Protein AF-A0A2H3BAT5-F1 (afdb_monomer)

Nearest PDB structures (foldseek):
  8u1a-assembly1_A  TM=2.782E-01  e=9.291E+00  synthetic construct

Structure (mmCIF, N/CA/C/O backbone):
data_AF-A0A2H3BAT5-F1
#
_entry.id   AF-A0A2H3BAT5-F1
#
loop_
_atom_site.group_PDB
_atom_site.id
_atom_site.type_symbol
_atom_site.label_atom_id
_atom_site.label_alt_id
_atom_site.label_comp_id
_atom_site.label_asym_id
_atom_site.label_entity_id
_atom_site.label_seq_id
_atom_site.pdbx_PDB_ins_code
_atom_site.Cartn_x
_atom_site.Cartn_y
_atom_site.Cartn_z
_atom_site.occupancy
_atom_site.B_iso_or_equiv
_atom_site.auth_seq_id
_atom_site.auth_comp_id
_atom_site.auth_asym_id
_atom_site.auth_atom_id
_atom_site.pdbx_PDB_model_num
ATOM 1 N N . MET A 1 1 ? -41.565 -9.330 36.501 1.00 36.34 1 MET A N 1
ATOM 2 C CA . MET A 1 1 ? -42.250 -9.224 35.194 1.00 36.34 1 MET A CA 1
ATOM 3 C C . MET A 1 1 ? -42.681 -7.779 35.022 1.00 36.34 1 MET A C 1
ATOM 5 O O . MET A 1 1 ? -43.287 -7.257 35.947 1.00 36.34 1 MET A O 1
ATOM 9 N N . ALA A 1 2 ? -42.319 -7.127 33.917 1.00 32.69 2 ALA A N 1
ATOM 10 C CA . ALA A 1 2 ? -42.710 -5.747 33.619 1.00 32.69 2 ALA A CA 1
ATOM 11 C C . ALA A 1 2 ? -43.341 -5.707 32.221 1.00 32.69 2 ALA A C 1
ATOM 13 O O . ALA A 1 2 ? -42.792 -6.279 31.282 1.00 32.69 2 ALA A O 1
ATOM 14 N N . GLU A 1 3 ? -44.513 -5.088 32.104 1.00 35.03 3 GLU A N 1
ATOM 15 C CA . GLU A 1 3 ? -45.332 -5.125 30.890 1.00 35.03 3 GLU A CA 1
ATOM 16 C C . GLU A 1 3 ? -44.832 -4.141 29.822 1.00 35.03 3 GLU A C 1
ATOM 18 O O . GLU A 1 3 ? -44.680 -2.942 30.070 1.00 35.03 3 GLU A O 1
ATOM 23 N N . LEU A 1 4 ? -44.644 -4.633 28.596 1.00 36.66 4 LEU A N 1
ATOM 24 C CA . LEU A 1 4 ? -44.371 -3.802 27.424 1.00 36.66 4 LEU A CA 1
ATOM 25 C C . LEU A 1 4 ? -45.660 -3.113 26.950 1.00 36.66 4 LEU A C 1
ATOM 27 O O . LEU A 1 4 ? -46.480 -3.711 26.256 1.00 36.66 4 LEU A O 1
ATOM 31 N N . ARG A 1 5 ? -45.828 -1.827 27.277 1.00 37.47 5 ARG A N 1
ATOM 32 C CA . ARG A 1 5 ? -46.907 -0.996 26.717 1.00 37.47 5 ARG A CA 1
ATOM 33 C C . ARG A 1 5 ? -46.584 -0.556 25.286 1.00 37.47 5 ARG A C 1
ATOM 35 O O . ARG A 1 5 ? -45.936 0.468 25.081 1.00 37.47 5 ARG A O 1
ATOM 42 N N . THR A 1 6 ? -47.110 -1.264 24.291 1.00 43.03 6 THR A N 1
ATOM 43 C CA . THR A 1 6 ? -47.186 -0.773 22.906 1.00 43.03 6 THR A CA 1
ATOM 44 C C . THR A 1 6 ? -48.480 0.019 22.695 1.00 43.03 6 THR A C 1
ATOM 46 O O . THR A 1 6 ? -49.584 -0.502 22.808 1.00 43.03 6 THR A O 1
ATOM 49 N N . SER A 1 7 ? -48.357 1.316 22.393 1.00 39.31 7 SER A N 1
ATOM 50 C CA . SER A 1 7 ? -49.493 2.216 22.135 1.00 39.31 7 SER A CA 1
ATOM 51 C C . SER A 1 7 ? -49.328 2.911 20.782 1.00 39.31 7 SER A C 1
ATOM 53 O O . SER A 1 7 ? -48.931 4.074 20.696 1.00 39.31 7 SER A O 1
ATOM 55 N N . SER A 1 8 ? -49.619 2.195 19.690 1.00 52.75 8 SER A N 1
ATOM 56 C CA . SER A 1 8 ? -49.802 2.846 18.390 1.00 52.75 8 SER A CA 1
ATOM 57 C C . SER A 1 8 ? -51.188 3.489 18.351 1.00 52.75 8 SER A C 1
ATOM 59 O O . SER A 1 8 ? -52.200 2.792 18.450 1.00 52.75 8 SER A O 1
ATOM 61 N N . ARG A 1 9 ? -51.261 4.815 18.201 1.00 57.06 9 ARG A N 1
ATOM 62 C CA . ARG A 1 9 ? -52.552 5.516 18.108 1.00 57.06 9 ARG A CA 1
ATOM 63 C C . ARG A 1 9 ? -53.292 5.100 16.822 1.00 57.06 9 ARG A C 1
ATOM 65 O O . ARG A 1 9 ? -52.666 5.104 15.760 1.00 57.06 9 ARG A O 1
ATOM 72 N N . PRO A 1 10 ? -54.601 4.784 16.879 1.00 65.69 10 PRO A N 1
ATOM 73 C CA . PRO A 1 10 ? -55.354 4.339 15.709 1.00 65.69 10 PRO A CA 1
ATOM 74 C C . PRO A 1 10 ? -55.409 5.433 14.638 1.00 65.69 10 PRO A C 1
ATOM 76 O O . PRO A 1 10 ? -55.578 6.621 14.932 1.00 65.69 10 PRO A O 1
ATOM 79 N N . ILE A 1 11 ? -55.264 5.036 13.373 1.00 72.94 11 ILE A N 1
ATOM 80 C CA . ILE A 1 11 ? -55.173 5.978 12.257 1.00 72.94 11 ILE A CA 1
ATOM 81 C C . ILE A 1 11 ? -56.575 6.457 11.868 1.00 72.94 11 ILE A C 1
ATOM 83 O O . ILE A 1 11 ? -57.430 5.666 11.497 1.00 72.94 11 ILE A O 1
ATOM 87 N N . GLN A 1 12 ? -56.800 7.771 11.907 1.00 79.31 12 GLN A N 1
ATOM 88 C CA . GLN A 1 12 ? -58.120 8.386 11.688 1.00 79.31 12 GLN A CA 1
ATOM 89 C C . GLN A 1 12 ? -58.252 9.127 10.339 1.00 79.31 12 GLN A C 1
ATOM 91 O O . GLN A 1 12 ? -59.208 9.874 10.135 1.00 79.31 12 GLN A O 1
ATOM 96 N N . SER A 1 13 ? -57.280 8.995 9.432 1.00 85.56 13 SER A N 1
ATOM 97 C CA . SER A 1 13 ? -57.240 9.669 8.124 1.00 85.56 13 SER A CA 1
ATOM 98 C C . SER A 1 13 ? -57.309 8.674 6.962 1.00 85.56 13 SER A C 1
ATOM 100 O O . SER A 1 13 ? -56.649 7.635 6.987 1.00 85.56 13 SER A O 1
ATOM 102 N N . CYS A 1 14 ? -58.088 9.014 5.927 1.00 86.62 14 CYS A N 1
ATOM 103 C CA . CYS A 1 14 ? -58.320 8.147 4.770 1.00 86.62 14 CYS A CA 1
ATOM 104 C C . CYS A 1 14 ? -57.028 7.854 3.989 1.00 86.62 14 CYS A C 1
ATOM 106 O O . CYS A 1 14 ? -56.098 8.668 3.971 1.00 86.62 14 CYS A O 1
ATOM 108 N N . PHE A 1 15 ? -56.985 6.710 3.298 1.00 84.12 15 PHE A N 1
ATOM 109 C CA . PHE A 1 15 ? -55.793 6.253 2.576 1.00 84.12 15 PHE A CA 1
ATOM 110 C C . PHE A 1 15 ? -55.232 7.308 1.607 1.00 84.12 15 PHE A C 1
ATOM 112 O O . PHE A 1 15 ? -54.036 7.592 1.651 1.00 84.12 15 PHE A O 1
ATOM 119 N N . GLN A 1 16 ? -56.086 7.945 0.799 1.00 84.12 16 GLN A N 1
ATOM 120 C CA . GLN A 1 16 ? -55.653 8.933 -0.197 1.00 84.12 16 GLN A CA 1
ATOM 121 C C . GLN A 1 16 ? -55.058 10.200 0.439 1.00 84.12 16 GLN A C 1
ATOM 123 O O . GLN A 1 16 ? -54.032 10.700 -0.024 1.00 84.12 16 GLN A O 1
ATOM 128 N N . CYS A 1 17 ? -55.629 10.690 1.547 1.00 87.62 17 CYS A N 1
ATOM 129 C CA . CYS A 1 17 ? -55.049 11.815 2.284 1.00 87.62 17 CYS A CA 1
ATOM 130 C C . CYS A 1 17 ? -53.706 11.452 2.934 1.00 87.62 17 CYS A C 1
ATOM 132 O O . CYS A 1 17 ? -52.796 12.278 2.919 1.00 87.62 17 CYS A O 1
ATOM 134 N N . ARG A 1 18 ? -53.544 10.221 3.451 1.00 86.50 18 ARG A N 1
ATOM 135 C CA . ARG A 1 18 ? -52.253 9.740 3.985 1.00 86.50 18 ARG A CA 1
ATOM 136 C C . ARG A 1 18 ? -51.196 9.621 2.891 1.00 86.50 18 ARG A C 1
ATOM 138 O O . ARG A 1 18 ? -50.105 10.152 3.062 1.00 86.50 18 ARG A O 1
ATOM 145 N N . LYS A 1 19 ? -51.537 8.992 1.758 1.00 80.81 19 LYS A N 1
ATOM 146 C CA . LYS A 1 19 ? -50.663 8.850 0.578 1.00 80.81 19 LYS A CA 1
ATOM 147 C C . LYS A 1 19 ? -50.143 10.209 0.095 1.00 80.81 19 LYS A C 1
ATOM 149 O O . LYS A 1 19 ? -48.992 10.315 -0.308 1.00 80.81 19 LYS A O 1
ATOM 154 N N . ARG A 1 20 ? -50.980 11.248 0.181 1.00 80.94 20 ARG A N 1
ATOM 155 C CA . ARG A 1 20 ? -50.658 12.632 -0.205 1.00 80.94 20 ARG A CA 1
ATOM 156 C C . ARG A 1 20 ? -50.124 13.512 0.935 1.00 80.94 20 ARG A C 1
ATOM 158 O O . ARG A 1 20 ? -49.853 14.679 0.693 1.00 80.94 20 ARG A O 1
ATOM 165 N N . LYS A 1 21 ? -49.993 12.989 2.162 1.00 86.38 21 LYS A N 1
ATOM 166 C CA . LYS A 1 21 ? -49.595 13.730 3.381 1.00 86.38 21 LYS A CA 1
ATOM 167 C C . LYS A 1 21 ? -50.423 15.010 3.656 1.00 86.38 21 LYS A C 1
ATOM 169 O O . LYS A 1 21 ? -49.909 15.970 4.219 1.00 86.38 21 LYS A O 1
ATOM 174 N N . ILE A 1 22 ? -51.717 15.019 3.309 1.00 84.31 22 ILE A N 1
ATOM 175 C CA . ILE A 1 22 ? -52.632 16.166 3.508 1.00 84.31 22 ILE A CA 1
ATOM 176 C C . ILE A 1 22 ? -53.661 15.932 4.629 1.00 84.31 22 ILE A C 1
ATOM 178 O O . ILE A 1 22 ? -54.026 14.798 4.951 1.00 84.31 22 ILE A O 1
ATOM 182 N N . LYS A 1 23 ? -54.180 17.021 5.214 1.00 84.00 23 LYS A N 1
ATOM 183 C CA . LYS A 1 23 ? -55.174 16.979 6.302 1.00 84.00 23 LYS A CA 1
ATOM 184 C C . LYS A 1 23 ? -56.515 16.412 5.808 1.00 84.00 23 LYS A C 1
ATOM 186 O O . LYS A 1 23 ? -57.172 16.992 4.952 1.00 84.00 23 LYS A O 1
ATOM 191 N N . CYS A 1 24 ? -56.942 15.283 6.373 1.00 88.75 24 CYS A N 1
ATOM 192 C CA . CYS A 1 24 ? -58.267 14.700 6.126 1.00 88.75 24 CYS A CA 1
ATOM 193 C C . CYS A 1 24 ? -59.318 15.351 7.042 1.00 88.75 24 CYS A C 1
ATOM 195 O O . CYS A 1 24 ? -59.094 15.410 8.252 1.00 88.75 24 CYS A O 1
ATOM 197 N N . ASN A 1 25 ? -60.473 15.765 6.504 1.00 88.44 25 ASN A N 1
ATOM 198 C CA . ASN A 1 25 ? -61.606 16.252 7.309 1.00 88.44 25 ASN A CA 1
ATOM 199 C C . ASN A 1 25 ? -62.468 15.123 7.913 1.00 88.44 25 ASN A C 1
ATOM 201 O O . ASN A 1 25 ? -63.344 15.406 8.718 1.00 88.44 25 ASN A O 1
ATOM 205 N N . ARG A 1 26 ? -62.192 13.855 7.568 1.00 84.56 26 ARG A N 1
ATOM 206 C CA . ARG A 1 26 ? -62.768 12.632 8.171 1.00 84.56 26 ARG A CA 1
ATOM 207 C C . ARG A 1 26 ? -64.285 12.437 8.019 1.00 84.56 26 ARG A C 1
ATOM 209 O O . ARG A 1 26 ? -64.812 11.485 8.582 1.00 84.56 26 ARG A O 1
ATOM 216 N N . ALA A 1 27 ? -64.957 13.274 7.233 1.00 83.62 27 ALA A N 1
ATOM 217 C CA . ALA A 1 27 ? -66.166 12.860 6.529 1.00 83.62 27 ALA A CA 1
ATOM 218 C C . ALA A 1 27 ? -65.783 11.845 5.436 1.00 83.62 27 ALA A C 1
ATOM 220 O O . ALA A 1 27 ? -64.648 11.879 4.952 1.00 83.62 27 ALA A O 1
ATOM 221 N N . TYR A 1 28 ? -66.705 10.967 5.041 1.00 81.94 28 TYR A N 1
ATOM 222 C CA . TYR A 1 28 ? -66.483 9.967 3.994 1.00 81.94 28 TYR A CA 1
ATOM 223 C C . TYR A 1 28 ? -67.645 9.997 2.987 1.00 81.94 28 TYR A C 1
ATOM 225 O O . TYR A 1 28 ? -68.777 9.745 3.393 1.00 81.94 28 TYR A O 1
ATOM 233 N N . PRO A 1 29 ? -67.399 10.307 1.698 1.00 88.25 29 PRO A N 1
ATOM 234 C CA . PRO A 1 29 ? -66.126 10.742 1.114 1.00 88.25 29 PRO A CA 1
ATOM 235 C C . PRO A 1 29 ? -65.581 12.050 1.713 1.00 88.25 29 PRO A C 1
ATOM 237 O O . PRO A 1 29 ? -66.329 12.974 2.028 1.00 88.25 29 PRO A O 1
ATOM 240 N N . CYS A 1 30 ? -64.259 12.150 1.863 1.00 91.62 30 CYS A N 1
ATOM 241 C CA . CYS A 1 30 ? -63.635 13.325 2.470 1.00 91.62 30 CYS A CA 1
ATOM 242 C C . CYS A 1 30 ? -63.529 14.481 1.463 1.00 91.62 30 CYS A C 1
ATOM 244 O O . CYS A 1 30 ? -63.298 14.262 0.270 1.00 91.62 30 CYS A O 1
ATOM 246 N N . ALA A 1 31 ? -63.663 15.725 1.932 1.00 88.81 31 ALA A N 1
ATOM 247 C CA . ALA A 1 31 ? -63.693 16.899 1.053 1.00 88.81 31 ALA A CA 1
ATOM 248 C C . ALA A 1 31 ? -62.434 17.025 0.161 1.00 88.81 31 ALA A C 1
ATOM 250 O O . ALA A 1 31 ? -62.593 17.276 -1.033 1.00 88.81 31 ALA A O 1
ATOM 251 N N . PRO A 1 32 ? -61.201 16.744 0.645 1.00 87.75 32 PRO A N 1
ATOM 252 C CA . PRO A 1 32 ? -60.013 16.695 -0.214 1.00 87.75 32 PRO A CA 1
ATOM 253 C C . PRO A 1 32 ? -60.032 15.633 -1.328 1.00 87.75 32 PRO A C 1
ATOM 255 O O . PRO A 1 32 ? -59.304 15.791 -2.305 1.00 87.75 32 PRO A O 1
ATOM 258 N N . CYS A 1 33 ? -60.813 14.553 -1.192 1.00 88.88 33 CYS A N 1
ATOM 259 C CA . CYS A 1 33 ? -61.001 13.557 -2.258 1.00 88.88 33 CYS A CA 1
ATOM 260 C C . CYS A 1 33 ? -62.133 13.963 -3.212 1.00 88.88 33 CYS A C 1
ATOM 262 O O . CYS A 1 33 ? -61.982 13.823 -4.422 1.00 88.88 33 CYS A O 1
ATOM 264 N N . MET A 1 34 ? -63.227 14.530 -2.688 1.00 87.75 34 MET A N 1
ATOM 265 C CA . MET A 1 34 ? -64.331 15.068 -3.498 1.00 87.75 34 MET A CA 1
ATOM 266 C C . MET A 1 34 ? -63.867 16.198 -4.424 1.00 87.75 34 MET A C 1
ATOM 268 O O . MET A 1 34 ? -64.109 16.137 -5.625 1.00 87.75 34 MET A O 1
ATOM 272 N N . LEU A 1 35 ? -63.109 17.169 -3.898 1.00 85.94 35 LEU A N 1
ATOM 273 C CA . LEU A 1 35 ? -62.539 18.292 -4.664 1.00 85.94 35 LEU A CA 1
ATOM 274 C C . LEU A 1 35 ? -61.560 17.864 -5.772 1.00 85.94 35 LEU A C 1
ATOM 276 O O . LEU A 1 35 ? -61.184 18.684 -6.602 1.00 85.94 35 LEU A O 1
ATOM 280 N N . ARG A 1 36 ? -61.123 16.600 -5.777 1.00 82.06 36 ARG A N 1
ATOM 281 C CA . ARG A 1 36 ? -60.215 16.026 -6.782 1.00 82.06 36 ARG A CA 1
ATOM 282 C C . ARG A 1 36 ? -60.912 15.037 -7.725 1.00 82.06 36 ARG A C 1
ATOM 284 O O . ARG A 1 36 ? -60.231 14.367 -8.488 1.00 82.06 36 ARG A O 1
ATOM 291 N N . GLY A 1 37 ? -62.242 14.914 -7.660 1.00 82.94 37 GLY A N 1
ATOM 292 C CA . GLY A 1 37 ? -63.012 13.957 -8.469 1.00 82.94 37 GLY A CA 1
ATOM 293 C C . GLY A 1 37 ? -62.873 12.491 -8.031 1.00 82.94 37 GLY A C 1
ATOM 294 O O . GLY A 1 37 ? -63.387 11.594 -8.688 1.00 82.94 37 GLY A O 1
ATOM 295 N N . GLU A 1 38 ? -62.214 12.222 -6.902 1.00 83.31 38 GLU A N 1
ATOM 296 C CA . GLU A 1 38 ? -61.851 10.875 -6.434 1.00 83.31 38 GLU A CA 1
ATOM 297 C C . GLU A 1 38 ? -62.721 10.401 -5.256 1.00 83.31 38 GLU A C 1
ATOM 299 O O . GLU A 1 38 ? -62.319 9.533 -4.477 1.00 83.31 38 GLU A O 1
ATOM 304 N N . GLY A 1 39 ? -63.925 10.964 -5.097 1.00 82.19 39 GLY A N 1
ATOM 305 C CA . GLY A 1 39 ? -64.839 10.645 -3.993 1.00 82.19 39 GLY A CA 1
ATOM 306 C C . GLY A 1 39 ? -65.075 9.140 -3.808 1.00 82.19 39 GLY A C 1
ATOM 307 O O . GLY A 1 39 ? -64.979 8.637 -2.691 1.00 82.19 39 GLY A O 1
ATOM 308 N N . GLY A 1 40 ? -65.260 8.401 -4.909 1.00 77.88 40 GLY A N 1
ATOM 309 C CA . GLY A 1 40 ? -65.455 6.943 -4.898 1.00 77.88 40 GLY A CA 1
ATOM 310 C C . GLY A 1 40 ? -64.248 6.118 -4.421 1.00 77.88 40 GLY A C 1
ATOM 311 O O . GLY A 1 40 ? -64.406 4.950 -4.076 1.00 77.88 40 GLY A O 1
ATOM 312 N N . GLN A 1 41 ? -63.048 6.706 -4.347 1.00 79.50 41 GLN A N 1
ATOM 313 C CA . GLN A 1 41 ? -61.855 6.057 -3.781 1.00 79.50 41 GLN A CA 1
ATOM 314 C C . GLN A 1 41 ? -61.656 6.372 -2.286 1.00 79.50 41 GLN A C 1
ATOM 316 O O . GLN A 1 41 ? -60.699 5.899 -1.666 1.00 79.50 41 GLN A O 1
ATOM 321 N N . CYS A 1 42 ? -62.536 7.178 -1.686 1.00 86.00 42 CYS A N 1
ATOM 322 C CA . CYS A 1 42 ? -62.428 7.624 -0.303 1.00 86.00 42 CYS A CA 1
ATOM 323 C C . CYS A 1 42 ? -63.266 6.749 0.641 1.00 86.00 42 CYS A C 1
ATOM 325 O O . CYS A 1 42 ? -64.407 7.076 0.963 1.00 86.00 42 CYS A O 1
ATOM 327 N N . LYS A 1 43 ? -62.690 5.633 1.097 1.00 83.56 43 LYS A N 1
ATOM 328 C CA . LYS A 1 43 ? -63.336 4.714 2.049 1.00 83.56 43 LYS A CA 1
ATOM 329 C C . LYS A 1 43 ? -63.110 5.129 3.505 1.00 83.56 43 LYS A C 1
ATOM 331 O O . LYS A 1 43 ? -62.045 5.663 3.835 1.00 83.56 43 LYS A O 1
ATOM 336 N N . GLU A 1 44 ? -64.099 4.852 4.356 1.00 81.50 44 GLU A N 1
ATOM 337 C CA . GLU A 1 44 ? -63.980 4.995 5.809 1.00 81.50 44 GLU A CA 1
ATOM 338 C C . GLU A 1 44 ? -62.877 4.085 6.364 1.00 81.50 44 GLU A C 1
ATOM 340 O O . GLU A 1 44 ? -62.632 2.990 5.857 1.00 81.50 44 GLU A O 1
ATOM 345 N N . VAL A 1 45 ? -62.164 4.574 7.380 1.00 77.81 45 VAL A N 1
ATOM 346 C CA . VAL A 1 45 ? -61.123 3.806 8.066 1.00 77.81 45 VAL A CA 1
ATOM 347 C C . VAL A 1 45 ? -61.750 3.117 9.266 1.00 77.81 45 VAL A C 1
ATOM 349 O O . VAL A 1 45 ? -62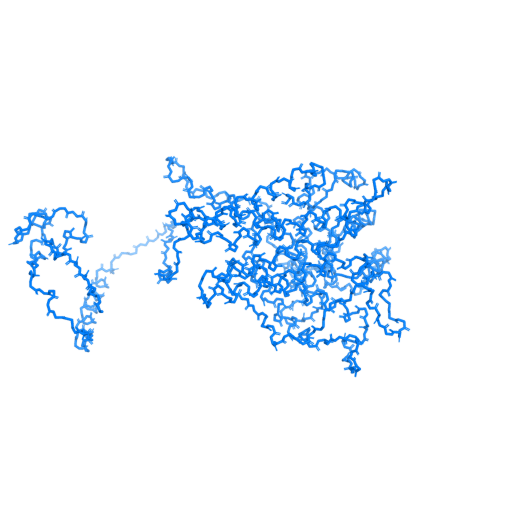.177 3.794 10.203 1.00 77.81 45 VAL A O 1
ATOM 352 N N . ASP A 1 46 ? -61.769 1.785 9.236 1.00 65.25 46 ASP A N 1
ATOM 353 C CA . ASP A 1 46 ? -62.235 0.973 10.356 1.00 65.25 46 ASP A CA 1
ATOM 354 C C . ASP A 1 46 ? -61.408 1.284 11.613 1.00 65.25 46 ASP A C 1
ATOM 356 O O . ASP A 1 46 ? -60.178 1.166 11.637 1.00 65.25 46 ASP A O 1
ATOM 360 N N . ARG A 1 47 ? -62.104 1.729 12.661 1.00 58.66 47 ARG A N 1
ATOM 361 C CA . ARG A 1 47 ? -61.504 2.162 13.926 1.00 58.66 47 ARG A CA 1
ATOM 362 C C . ARG A 1 47 ? -61.142 0.987 14.838 1.00 58.66 47 ARG A C 1
ATOM 364 O O . ARG A 1 47 ? -60.370 1.193 15.772 1.00 58.66 47 ARG A O 1
ATOM 371 N N . ASN A 1 48 ? -61.653 -0.215 14.558 1.00 51.53 48 ASN A N 1
ATOM 372 C CA . ASN A 1 48 ? -61.524 -1.398 15.413 1.00 51.53 48 ASN A CA 1
ATOM 373 C C . ASN A 1 48 ? -60.471 -2.408 14.914 1.00 51.53 48 ASN A C 1
ATOM 375 O O . ASN A 1 48 ? -60.112 -3.331 15.644 1.00 51.53 48 ASN A O 1
ATOM 379 N N . ALA A 1 49 ? -59.909 -2.215 13.716 1.00 53.22 49 ALA A N 1
ATOM 380 C CA . ALA A 1 49 ? -59.009 -3.166 13.047 1.00 53.22 49 ALA A CA 1
ATOM 381 C C . ALA A 1 49 ? -57.633 -3.414 13.723 1.00 53.22 49 ALA A C 1
ATOM 383 O O . ALA A 1 49 ? -56.807 -4.147 13.187 1.00 53.22 49 ALA A O 1
ATOM 384 N N . VAL A 1 50 ? -57.357 -2.831 14.896 1.00 49.19 50 VAL A N 1
ATOM 385 C CA . VAL A 1 50 ? -56.081 -3.003 15.632 1.00 49.19 50 VAL A CA 1
ATOM 386 C C . VAL A 1 50 ? -56.071 -4.281 16.501 1.00 49.19 50 VAL A C 1
ATOM 388 O O . VAL A 1 50 ? -55.037 -4.653 17.045 1.00 49.19 50 VAL A O 1
ATOM 391 N N . ALA A 1 51 ? -57.198 -4.995 16.617 1.00 44.12 51 ALA A N 1
ATOM 392 C CA . ALA A 1 51 ? -57.385 -6.099 17.569 1.00 44.12 51 ALA A CA 1
ATOM 393 C C . ALA A 1 51 ? -57.188 -7.530 17.008 1.00 44.12 51 ALA A C 1
ATOM 395 O O . ALA A 1 51 ? -57.631 -8.495 17.630 1.00 44.12 51 ALA A O 1
ATOM 396 N N . SER A 1 52 ? -56.548 -7.724 15.848 1.00 38.94 52 SER A N 1
ATOM 397 C CA . SER A 1 52 ? -56.231 -9.078 15.348 1.00 38.94 52 SER A CA 1
ATOM 398 C C . SER A 1 52 ? -54.898 -9.156 14.615 1.00 38.94 52 SER A C 1
ATOM 400 O O . SER A 1 52 ? -54.806 -8.980 13.404 1.00 38.94 52 SER A O 1
ATOM 402 N N . GLY A 1 53 ? -53.853 -9.495 15.370 1.00 45.66 53 GLY A N 1
ATOM 403 C CA . GLY A 1 53 ? -52.586 -9.950 14.811 1.00 45.66 53 GLY A CA 1
ATOM 404 C C . GLY A 1 53 ? -52.665 -11.419 14.397 1.00 45.66 53 GLY A C 1
ATOM 405 O O . GLY A 1 53 ? -52.444 -12.298 15.227 1.00 45.66 53 GLY A O 1
ATOM 406 N N . LYS A 1 54 ? -52.928 -11.684 13.114 1.00 36.28 54 LYS A N 1
ATOM 407 C CA . LYS A 1 54 ? -52.520 -12.922 12.431 1.00 36.28 54 LYS A CA 1
ATOM 408 C C . LYS A 1 54 ? -52.016 -12.599 11.028 1.00 36.28 54 LYS A C 1
ATOM 410 O O . LYS A 1 54 ? -52.508 -11.690 10.367 1.00 36.28 54 LYS A O 1
ATOM 415 N N . THR A 1 55 ? -51.004 -13.345 10.608 1.00 43.78 55 THR A N 1
ATOM 416 C CA . THR A 1 55 ? -50.333 -13.248 9.310 1.00 43.78 55 THR A CA 1
ATOM 417 C C . THR A 1 55 ? -51.307 -13.475 8.155 1.00 43.78 55 THR A C 1
ATOM 419 O O . THR A 1 55 ? -51.808 -14.586 7.987 1.00 43.78 55 THR A O 1
ATOM 422 N N . ALA A 1 56 ? -51.527 -12.452 7.330 1.00 39.44 56 ALA A N 1
ATOM 423 C CA . ALA A 1 56 ? -52.150 -12.620 6.023 1.00 39.44 56 ALA A CA 1
ATOM 424 C C . ALA A 1 56 ? -51.072 -13.054 5.019 1.00 39.44 56 ALA A C 1
ATOM 426 O O . ALA A 1 56 ? -50.294 -12.228 4.544 1.00 39.44 56 ALA A O 1
ATOM 427 N N . ALA A 1 57 ? -51.004 -14.353 4.728 1.00 41.09 57 ALA A N 1
ATOM 428 C CA . ALA A 1 57 ? -50.375 -14.810 3.495 1.00 41.09 57 ALA A CA 1
ATOM 429 C C . ALA A 1 57 ? -51.274 -14.373 2.325 1.00 41.09 57 ALA A C 1
ATOM 431 O O . ALA A 1 57 ? -52.481 -14.616 2.380 1.00 41.09 57 ALA A O 1
ATOM 432 N N . GLU A 1 58 ? -50.713 -13.709 1.308 1.00 46.00 58 GLU A N 1
ATOM 433 C CA . GLU A 1 58 ? -51.457 -13.387 0.080 1.00 46.00 58 GLU A CA 1
ATOM 434 C C . GLU A 1 58 ? -51.976 -14.692 -0.542 1.00 46.00 58 GLU A C 1
ATOM 436 O O . GLU A 1 58 ? -51.224 -15.663 -0.678 1.00 46.00 58 GLU A O 1
ATOM 441 N N . THR A 1 59 ? -53.264 -14.742 -0.891 1.00 65.31 59 THR A N 1
ATOM 442 C CA . THR A 1 59 ? -53.832 -15.939 -1.519 1.00 65.31 59 THR A CA 1
ATOM 443 C C . THR A 1 59 ? -53.502 -15.960 -3.009 1.00 65.31 59 THR A C 1
ATOM 445 O O . THR A 1 59 ? -53.312 -14.917 -3.635 1.00 65.31 59 THR A O 1
ATOM 448 N N . LEU A 1 60 ? -53.425 -17.155 -3.603 1.00 47.19 60 LEU A N 1
ATOM 449 C CA . LEU A 1 60 ? -53.097 -17.298 -5.026 1.00 47.19 60 LEU A CA 1
ATOM 450 C C . LEU A 1 60 ? -54.108 -16.558 -5.927 1.00 47.19 60 LEU A C 1
ATOM 452 O O . LEU A 1 60 ? -53.710 -15.970 -6.932 1.00 47.19 60 LEU A O 1
ATOM 456 N N . ASP A 1 61 ? -55.379 -16.503 -5.521 1.00 53.25 61 ASP A N 1
ATOM 457 C CA . ASP A 1 61 ? -56.435 -15.768 -6.225 1.00 53.25 61 ASP A CA 1
ATOM 458 C C . ASP A 1 61 ? -56.212 -14.244 -6.219 1.00 53.25 61 ASP A C 1
ATOM 460 O O . ASP A 1 61 ? -56.482 -13.587 -7.227 1.00 53.25 61 ASP A O 1
ATOM 464 N N . ASP A 1 62 ? -55.643 -13.666 -5.151 1.00 60.59 62 ASP A N 1
ATOM 465 C CA . ASP A 1 62 ? -55.281 -12.237 -5.115 1.00 60.59 62 ASP A CA 1
ATOM 466 C C . ASP A 1 62 ? -54.173 -11.907 -6.132 1.00 60.59 62 ASP A C 1
ATOM 468 O O . ASP A 1 62 ? -54.170 -10.838 -6.756 1.00 60.59 62 ASP A O 1
ATOM 472 N N . VAL A 1 63 ? -53.227 -12.833 -6.326 1.00 59.81 63 VAL A N 1
ATOM 473 C CA . VAL A 1 63 ? -52.130 -12.693 -7.297 1.00 59.81 63 VAL A CA 1
ATOM 474 C C . VAL A 1 63 ? -52.652 -12.843 -8.729 1.00 59.81 63 VAL A C 1
ATOM 476 O O . VAL A 1 63 ? -52.334 -12.015 -9.588 1.00 59.81 63 VAL A O 1
ATOM 479 N N . LEU A 1 64 ? -53.507 -13.839 -8.981 1.00 55.25 64 LEU A N 1
ATOM 480 C CA . LEU A 1 64 ? -54.141 -14.064 -10.286 1.00 55.25 64 LEU A CA 1
ATOM 481 C C . LEU A 1 64 ? -55.071 -12.902 -10.680 1.00 55.25 64 LEU A C 1
ATOM 483 O O . LEU A 1 64 ? -55.017 -12.425 -11.816 1.00 55.25 64 LEU A O 1
ATOM 487 N N . GLY A 1 65 ? -55.849 -12.365 -9.734 1.00 64.88 65 GLY A N 1
ATOM 488 C CA . GLY A 1 65 ? -56.688 -11.184 -9.958 1.00 64.88 65 GLY A CA 1
ATOM 489 C C . GLY A 1 65 ? -55.881 -9.936 -10.336 1.00 64.88 65 GLY A C 1
ATOM 490 O O . GLY A 1 65 ? -56.292 -9.162 -11.204 1.00 64.88 65 GLY A O 1
ATOM 491 N N . ARG A 1 66 ? -54.692 -9.749 -9.746 1.00 64.75 66 ARG A N 1
ATOM 492 C CA . ARG A 1 66 ? -53.780 -8.642 -10.093 1.00 64.75 66 ARG A CA 1
ATOM 493 C C . ARG A 1 66 ? -53.128 -8.820 -11.468 1.00 64.75 66 ARG A C 1
ATOM 495 O O . ARG A 1 66 ? -52.953 -7.819 -12.165 1.00 64.75 66 ARG A O 1
ATOM 502 N N . LEU A 1 67 ? -52.816 -10.053 -11.875 1.00 61.97 67 LEU A N 1
ATOM 503 C CA . LEU A 1 67 ? -52.307 -10.364 -13.217 1.00 61.97 67 LEU A CA 1
ATOM 504 C C . LEU A 1 67 ? -53.331 -10.027 -14.309 1.00 61.97 67 LEU A C 1
ATOM 506 O O . LEU A 1 67 ? -53.005 -9.269 -15.221 1.00 61.97 67 LEU A O 1
ATOM 510 N N . ALA A 1 68 ? -54.586 -10.462 -14.162 1.00 62.44 68 ALA A N 1
ATOM 511 C CA . ALA A 1 68 ? -55.645 -10.172 -15.136 1.00 62.44 68 ALA A CA 1
ATOM 512 C C . ALA A 1 68 ? -55.881 -8.656 -15.340 1.00 62.44 68 ALA A C 1
ATOM 514 O O . ALA A 1 68 ? -56.092 -8.185 -16.461 1.00 62.44 68 ALA A O 1
ATOM 515 N N . ILE A 1 69 ? -55.797 -7.862 -14.264 1.00 66.12 69 ILE A N 1
ATOM 516 C CA . ILE A 1 69 ? -55.917 -6.394 -14.330 1.00 66.12 69 ILE A CA 1
ATOM 517 C C . ILE A 1 69 ? -54.704 -5.765 -15.039 1.00 66.12 69 ILE A C 1
ATOM 519 O O . ILE A 1 69 ? -54.866 -4.813 -15.812 1.00 66.12 69 ILE A O 1
ATOM 523 N N . LEU A 1 70 ? -53.494 -6.285 -14.809 1.00 57.59 70 LEU A N 1
ATOM 524 C CA . LEU A 1 70 ? -52.278 -5.828 -15.490 1.00 57.59 70 LEU A CA 1
ATOM 525 C C . LEU A 1 70 ? -52.324 -6.128 -16.992 1.00 57.59 70 LEU A C 1
ATOM 527 O O . LEU A 1 70 ? -52.087 -5.220 -17.788 1.00 57.59 70 LEU A O 1
ATOM 531 N N . GLU A 1 71 ? -52.713 -7.338 -17.391 1.00 73.06 71 GLU A N 1
ATOM 532 C CA . GLU A 1 71 ? -52.862 -7.729 -18.800 1.00 73.06 71 GLU A CA 1
ATOM 533 C C . GLU A 1 71 ? -53.894 -6.855 -19.529 1.00 73.06 71 GLU A C 1
ATOM 535 O O . GLU A 1 71 ? -53.615 -6.321 -20.606 1.00 73.06 71 GLU A O 1
ATOM 540 N N . GLN A 1 72 ? -55.053 -6.602 -18.906 1.00 62.22 72 GLN A N 1
ATOM 541 C CA . GLN A 1 72 ? -56.074 -5.716 -19.474 1.00 62.22 72 GLN A CA 1
ATOM 542 C C . GLN A 1 72 ? -55.591 -4.256 -19.591 1.00 62.22 72 GLN A C 1
ATOM 544 O O . GLN A 1 72 ? -56.003 -3.533 -20.503 1.00 62.22 72 GLN A O 1
ATOM 549 N N . THR A 1 73 ? -54.709 -3.811 -18.691 1.00 67.50 73 THR A N 1
ATOM 550 C CA . THR A 1 73 ? -54.126 -2.460 -18.723 1.00 67.50 73 THR A CA 1
ATOM 551 C C . THR A 1 73 ? -53.056 -2.339 -19.811 1.00 67.50 73 THR A C 1
ATOM 553 O O . THR A 1 73 ? -53.068 -1.372 -20.572 1.00 67.50 73 THR A O 1
ATOM 556 N N . VAL A 1 74 ? -52.179 -3.339 -19.951 1.00 70.00 74 VAL A N 1
ATOM 557 C CA . VAL A 1 74 ? -51.165 -3.399 -21.019 1.00 70.00 74 VAL A CA 1
ATOM 558 C C . VAL A 1 74 ? -51.830 -3.472 -22.395 1.00 70.00 74 VAL A C 1
ATOM 560 O O . VAL A 1 74 ? -51.449 -2.719 -23.288 1.00 70.00 74 VAL A O 1
ATOM 563 N N . SER A 1 75 ? -52.882 -4.281 -22.556 1.00 65.25 75 SER A N 1
ATOM 564 C CA . SER A 1 75 ? -53.643 -4.374 -23.811 1.00 65.25 75 SER A CA 1
ATOM 565 C C . SER A 1 75 ? -54.204 -3.011 -24.259 1.00 65.25 75 SER A C 1
ATOM 567 O O . SER A 1 75 ? -54.016 -2.616 -25.410 1.00 65.25 75 SER A O 1
ATOM 569 N N . LYS A 1 76 ? -54.791 -2.234 -23.332 1.00 63.22 76 LYS A N 1
ATOM 570 C CA . LYS A 1 76 ? -55.305 -0.874 -23.601 1.00 63.22 76 LYS A CA 1
ATOM 571 C C . LYS A 1 76 ? -54.211 0.145 -23.935 1.00 63.22 76 LYS A C 1
ATOM 573 O O . LYS A 1 76 ? -54.449 1.067 -24.716 1.00 63.22 76 LYS A O 1
ATOM 578 N N . LEU A 1 77 ? -53.020 0.004 -23.352 1.00 58.22 77 LEU A N 1
ATOM 579 C CA . LEU A 1 77 ? -51.876 0.870 -23.658 1.00 58.22 77 LEU A CA 1
ATOM 580 C C . LEU A 1 77 ? -51.291 0.557 -25.043 1.00 58.22 77 LEU A C 1
ATOM 582 O O . LEU A 1 77 ? -50.997 1.480 -25.799 1.00 58.22 77 LEU A O 1
ATOM 586 N N . VAL A 1 78 ? -51.211 -0.724 -25.420 1.00 61.75 78 VAL A N 1
ATOM 587 C CA . VAL A 1 78 ? -50.755 -1.158 -26.753 1.00 61.75 78 VAL A CA 1
ATOM 588 C C . VAL A 1 78 ? -51.737 -0.728 -27.850 1.00 61.75 78 VAL A C 1
ATOM 590 O O . VAL A 1 78 ? -51.303 -0.223 -28.885 1.00 61.75 78 VAL A O 1
ATOM 593 N N . SER A 1 79 ? -53.053 -0.834 -27.626 1.00 45.31 79 SER A N 1
ATOM 594 C CA . SER A 1 79 ? -54.057 -0.379 -28.605 1.00 45.31 79 SER A CA 1
ATOM 595 C C . SER A 1 79 ? -54.091 1.142 -28.797 1.00 45.31 79 SER A C 1
ATOM 597 O O . SER A 1 79 ? -54.544 1.613 -29.835 1.00 45.31 79 SER A O 1
ATOM 599 N N . SER A 1 80 ? -53.619 1.913 -27.812 1.00 47.75 80 SER A N 1
ATOM 600 C CA . SER A 1 80 ? -53.600 3.384 -27.859 1.00 47.75 80 SER A CA 1
ATOM 601 C C . SER A 1 80 ? -52.323 3.963 -28.487 1.00 47.75 80 SER A C 1
ATOM 603 O O . SER A 1 80 ? -52.258 5.164 -28.729 1.00 47.75 80 SER A O 1
ATOM 605 N N . GLY A 1 81 ? -51.299 3.137 -28.733 1.00 39.28 81 GLY A N 1
ATOM 606 C CA . GLY A 1 81 ? -49.950 3.591 -29.099 1.00 39.28 81 GLY A CA 1
ATOM 607 C C . GLY A 1 81 ? -49.575 3.511 -30.582 1.00 39.28 81 GLY A C 1
ATOM 608 O O . GLY A 1 81 ? -48.405 3.706 -30.895 1.00 39.28 81 GLY A O 1
ATOM 609 N N . ASN A 1 82 ? -50.503 3.180 -31.491 1.00 38.47 82 ASN A N 1
ATOM 610 C CA . ASN A 1 82 ? -50.147 2.737 -32.850 1.00 38.47 82 ASN A CA 1
ATOM 611 C C . ASN A 1 82 ? -50.764 3.572 -33.997 1.00 38.47 82 ASN A C 1
ATOM 613 O O . ASN A 1 82 ? -51.313 3.024 -34.953 1.00 38.47 82 ASN A O 1
ATOM 617 N N . GLN A 1 83 ? -50.648 4.904 -33.922 1.00 31.03 83 GLN A N 1
ATOM 618 C CA . GLN A 1 83 ? -50.829 5.814 -35.066 1.00 31.03 83 GLN A CA 1
ATOM 619 C C . GLN A 1 83 ? -49.747 6.913 -35.067 1.00 31.03 83 GLN A C 1
ATOM 621 O O . GLN A 1 83 ? -49.691 7.716 -34.142 1.00 31.03 83 GLN A O 1
ATOM 626 N N . GLY A 1 84 ? -48.925 6.972 -36.127 1.00 31.09 84 GLY A N 1
ATOM 627 C CA . GLY A 1 84 ? -48.021 8.101 -36.427 1.00 31.09 84 GLY A CA 1
ATOM 628 C C . GLY A 1 84 ? -46.513 7.868 -36.206 1.00 31.09 84 GLY A C 1
ATOM 629 O O . GLY A 1 84 ? -46.007 8.011 -35.100 1.00 31.09 84 GLY A O 1
ATOM 630 N N . LYS A 1 85 ? -45.776 7.602 -37.296 1.00 29.23 85 LYS A N 1
ATOM 631 C CA . LYS A 1 85 ? -44.323 7.885 -37.434 1.00 29.23 85 LYS A CA 1
ATOM 632 C C . LYS A 1 85 ? -44.179 9.345 -37.949 1.00 29.23 85 LYS A C 1
ATOM 634 O O . LYS A 1 85 ? -45.148 9.848 -38.504 1.00 29.23 85 LYS A O 1
ATOM 639 N N . GLU A 1 86 ? -43.075 10.098 -37.836 1.00 25.91 86 GLU A N 1
ATOM 640 C CA . GLU A 1 86 ? -41.652 9.753 -38.026 1.00 25.91 86 GLU A CA 1
ATOM 641 C C . GLU A 1 86 ? -40.694 10.906 -37.559 1.00 25.91 86 GLU A C 1
ATOM 643 O O . GLU A 1 86 ? -41.124 12.054 -37.516 1.00 25.91 86 GLU A O 1
ATOM 648 N N . LYS A 1 87 ? -39.393 10.598 -37.344 1.00 25.89 87 LYS A N 1
ATOM 649 C CA . LYS A 1 87 ? -38.167 11.470 -37.308 1.00 25.89 87 LYS A CA 1
ATOM 650 C C . LYS A 1 87 ? -37.774 12.352 -36.080 1.00 25.89 87 LYS A C 1
ATOM 652 O O . LYS A 1 87 ? -38.350 13.398 -35.830 1.00 25.89 87 LYS A O 1
ATOM 657 N N . GLU A 1 88 ? -36.665 11.921 -35.440 1.00 24.95 88 GLU A N 1
ATOM 658 C CA . GLU A 1 88 ? -35.516 12.640 -34.797 1.00 24.95 88 GLU A CA 1
ATOM 659 C C . GLU A 1 88 ? -35.726 13.976 -34.026 1.00 24.95 88 GLU A C 1
ATOM 661 O O . GLU A 1 88 ? -36.151 14.967 -34.602 1.00 24.95 88 GLU A O 1
ATOM 666 N N . LYS A 1 89 ? -35.314 14.151 -32.752 1.00 22.25 89 LYS A N 1
ATOM 667 C CA . LYS A 1 89 ? -33.970 13.928 -32.152 1.00 22.25 89 LYS A CA 1
ATOM 668 C C . LYS A 1 89 ? -33.995 13.781 -30.608 1.00 22.25 89 LYS A C 1
ATOM 670 O O . LYS A 1 89 ? -34.823 14.391 -29.946 1.00 22.25 89 LYS A O 1
ATOM 675 N N . VAL A 1 90 ? -33.013 13.026 -30.082 1.00 24.56 90 VAL A N 1
ATOM 676 C CA . VAL A 1 90 ? -32.163 13.264 -28.873 1.00 24.56 90 VAL A CA 1
ATOM 677 C C . VAL A 1 90 ? -32.617 14.423 -27.954 1.00 24.56 90 VAL A C 1
ATOM 679 O O . VAL A 1 90 ? -32.691 15.551 -28.422 1.00 24.56 90 VAL A O 1
ATOM 682 N N . LYS A 1 91 ? -32.871 14.290 -26.644 1.00 24.20 91 LYS A N 1
ATOM 683 C CA . LYS A 1 91 ? -32.292 13.469 -25.545 1.00 24.20 91 LYS A CA 1
ATOM 684 C C . LYS A 1 91 ? -33.438 13.130 -24.534 1.00 24.20 91 LYS A C 1
ATOM 686 O O . LYS A 1 91 ? -34.552 13.590 -24.748 1.00 24.20 91 LYS A O 1
ATOM 691 N N . ASP A 1 92 ? -33.330 12.375 -23.434 1.00 24.78 92 ASP A N 1
ATOM 692 C CA . ASP A 1 92 ? -32.239 11.634 -22.771 1.00 24.78 92 ASP A CA 1
ATOM 693 C C . ASP A 1 92 ? -32.806 10.444 -21.935 1.00 24.78 92 ASP A C 1
ATOM 695 O O . ASP A 1 92 ? -33.949 10.028 -22.140 1.00 24.78 92 ASP A O 1
ATOM 699 N N . LYS A 1 93 ? -32.044 9.912 -20.965 1.00 28.41 93 LYS A N 1
ATOM 700 C CA . LYS A 1 93 ? -32.481 8.986 -19.900 1.00 28.41 93 LYS A CA 1
ATOM 701 C C . LYS A 1 93 ? -31.883 9.373 -18.547 1.00 28.41 93 LYS A C 1
ATOM 703 O O . LYS A 1 93 ? -30.742 9.793 -18.516 1.00 28.41 93 LYS A O 1
ATOM 708 N N . GLU A 1 94 ? -32.602 9.078 -17.462 1.00 28.67 94 GLU A N 1
ATOM 709 C CA . GLU A 1 94 ? -32.140 8.509 -16.174 1.00 28.67 94 GLU A CA 1
ATOM 710 C C . GLU A 1 94 ? -33.371 8.409 -15.232 1.00 28.67 94 GLU A C 1
ATOM 712 O O . GLU A 1 94 ? -34.376 9.068 -15.467 1.00 28.67 94 GLU A O 1
ATOM 717 N N . LYS A 1 95 ? -33.446 7.578 -14.186 1.00 27.22 95 LYS A N 1
ATOM 718 C CA . LYS A 1 95 ? -32.542 6.540 -13.670 1.00 27.22 95 LYS A CA 1
ATOM 719 C C . LYS A 1 95 ? -33.426 5.435 -13.080 1.00 27.22 95 LYS A C 1
ATOM 721 O O . LYS A 1 95 ? -34.200 5.680 -12.160 1.00 27.22 95 LYS A O 1
ATOM 726 N N . GLY A 1 96 ? -33.321 4.216 -13.596 1.00 29.94 96 GLY A N 1
ATOM 727 C CA . GLY A 1 96 ? -33.979 3.053 -13.007 1.00 29.94 96 GLY A CA 1
ATOM 728 C C . GLY A 1 96 ? -32.944 2.030 -12.577 1.00 29.94 96 GLY A C 1
ATOM 729 O O . GLY A 1 96 ? -32.519 1.244 -13.419 1.00 29.94 96 GLY A O 1
ATOM 730 N N . ARG A 1 97 ? -32.567 1.998 -11.288 1.00 25.94 97 ARG A N 1
ATOM 731 C CA . ARG A 1 97 ? -32.056 0.761 -10.672 1.00 25.94 97 ARG A CA 1
ATOM 732 C C . ARG A 1 97 ? -32.060 0.738 -9.138 1.00 25.94 97 ARG A C 1
ATOM 734 O O . ARG A 1 97 ? -31.496 1.597 -8.480 1.00 25.94 97 ARG A O 1
ATOM 741 N N . SER A 1 98 ? -32.622 -0.366 -8.647 1.00 28.16 98 SER A N 1
ATOM 742 C CA . SER A 1 98 ? -32.359 -1.050 -7.375 1.00 28.16 98 SER A CA 1
ATOM 743 C C . SER A 1 98 ? -32.617 -0.317 -6.053 1.00 28.16 98 SER A C 1
ATOM 745 O O . SER A 1 98 ? -31.724 0.237 -5.415 1.00 28.16 98 SER A O 1
ATOM 747 N N . ALA A 1 99 ? -33.843 -0.477 -5.553 1.00 29.50 99 ALA A N 1
ATOM 748 C CA . ALA A 1 99 ? -34.154 -0.320 -4.138 1.00 29.50 99 ALA A CA 1
ATOM 749 C C . ALA A 1 99 ? -33.668 -1.545 -3.329 1.00 29.50 99 ALA A C 1
ATOM 751 O O . ALA A 1 99 ? -34.460 -2.421 -2.995 1.00 29.50 99 ALA A O 1
ATOM 752 N N . ILE A 1 100 ? -32.372 -1.598 -3.001 1.00 28.38 100 ILE A N 1
ATOM 753 C CA . ILE A 1 100 ? -31.808 -2.495 -1.970 1.00 28.38 100 ILE A CA 1
ATOM 754 C C . ILE A 1 100 ? -30.783 -1.700 -1.145 1.00 28.38 100 ILE A C 1
ATOM 756 O O . ILE A 1 100 ? -29.579 -1.814 -1.353 1.00 28.38 100 ILE A O 1
ATOM 760 N N . ARG A 1 101 ? -31.258 -0.824 -0.245 1.00 26.58 101 ARG A N 1
ATOM 761 C CA . ARG A 1 101 ? -30.373 -0.036 0.646 1.00 26.58 101 ARG A CA 1
ATOM 762 C C . ARG A 1 101 ? -30.988 0.399 1.988 1.00 26.58 101 ARG A C 1
ATOM 764 O O . ARG A 1 101 ? -30.432 1.260 2.650 1.00 26.58 101 ARG A O 1
ATOM 771 N N . SER A 1 102 ? -32.128 -0.164 2.407 1.00 27.28 102 SER A N 1
ATOM 772 C CA . SER A 1 102 ? -32.901 0.335 3.564 1.00 27.28 102 SER A CA 1
ATOM 773 C C . SER A 1 102 ? -32.824 -0.528 4.838 1.00 27.28 102 SER A C 1
ATOM 775 O O . SER A 1 102 ? -33.808 -0.592 5.574 1.00 27.28 102 SER A O 1
ATOM 777 N N . SER A 1 103 ? -31.713 -1.230 5.090 1.00 29.38 103 SER A N 1
ATOM 778 C CA . SER A 1 103 ? -31.545 -2.075 6.295 1.00 29.38 103 SER A CA 1
ATOM 779 C C . SER A 1 103 ? -30.255 -1.854 7.093 1.00 29.38 103 SER A C 1
ATOM 781 O O . SER A 1 103 ? -30.140 -2.407 8.182 1.00 29.38 103 SER A O 1
ATOM 783 N N . PHE A 1 104 ? -29.326 -1.026 6.611 1.00 28.67 104 PHE A N 1
ATOM 784 C CA . PHE A 1 104 ? -28.192 -0.516 7.388 1.00 28.67 104 PHE A CA 1
ATOM 785 C C . PHE A 1 104 ? -28.172 1.016 7.324 1.00 28.67 104 PHE A C 1
ATOM 787 O O . PHE A 1 104 ? -28.884 1.604 6.510 1.00 28.67 104 PHE A O 1
ATOM 794 N N . GLY A 1 105 ? -27.471 1.637 8.276 1.00 32.72 105 GLY A N 1
ATOM 795 C CA . GLY A 1 105 ? -27.689 3.024 8.691 1.00 32.72 105 GLY A CA 1
ATOM 796 C C . GLY A 1 105 ? -27.674 4.066 7.570 1.00 32.72 105 GLY A C 1
ATOM 797 O O . GLY A 1 105 ? -26.905 3.976 6.618 1.00 32.72 105 GLY A O 1
ATOM 798 N N . VAL A 1 106 ? -28.509 5.096 7.739 1.00 30.92 106 VAL A N 1
ATOM 799 C CA . VAL A 1 106 ? -28.262 6.396 7.108 1.00 30.92 106 VAL A CA 1
ATOM 800 C C . VAL A 1 106 ? -26.959 6.915 7.703 1.00 30.92 106 VAL A C 1
ATOM 802 O O . VAL A 1 106 ? -26.912 7.150 8.911 1.00 30.92 106 VAL A O 1
ATOM 805 N N . THR A 1 107 ? -25.934 7.068 6.870 1.00 35.62 107 THR A N 1
ATOM 806 C CA . THR A 1 107 ? -24.665 7.684 7.256 1.00 35.62 107 THR A CA 1
ATOM 807 C C . THR A 1 107 ? -24.959 9.126 7.669 1.00 35.62 107 THR A C 1
ATOM 809 O O . THR A 1 107 ? -25.447 9.915 6.857 1.00 35.62 107 THR A O 1
ATOM 812 N N . SER A 1 108 ? -24.786 9.468 8.948 1.00 40.53 108 SER A N 1
ATOM 813 C CA . SER A 1 108 ? -24.925 10.863 9.377 1.00 40.53 108 SER A CA 1
ATOM 814 C C . SER A 1 108 ? -23.711 11.665 8.913 1.00 40.53 108 SER A C 1
ATOM 816 O O . SER A 1 108 ? -22.642 11.097 8.724 1.00 40.53 108 SER A O 1
ATOM 818 N N . THR A 1 109 ? -23.833 12.991 8.841 1.00 45.06 109 THR A N 1
ATOM 819 C CA . THR A 1 109 ? -22.700 13.921 8.628 1.00 45.06 109 THR A CA 1
ATOM 820 C C . THR A 1 109 ? -21.535 13.687 9.600 1.00 45.06 109 THR A C 1
ATOM 822 O O . THR A 1 109 ? -20.386 14.043 9.346 1.00 45.06 109 THR A O 1
ATOM 825 N N . ASP A 1 110 ? -21.829 13.074 10.749 1.00 42.72 110 ASP A N 1
ATOM 826 C CA . ASP A 1 110 ? -20.845 12.709 11.757 1.00 42.72 110 ASP A CA 1
ATOM 827 C C . ASP A 1 110 ? -20.083 11.418 11.433 1.00 42.72 110 ASP A C 1
ATOM 829 O O . ASP A 1 110 ? -19.166 11.093 12.189 1.00 42.72 110 ASP A O 1
ATOM 833 N N . GLU A 1 111 ? -20.432 10.684 10.365 1.00 45.84 111 GLU A N 1
ATOM 834 C CA . GLU A 1 111 ? -19.702 9.529 9.817 1.00 45.84 111 GLU A CA 1
ATOM 835 C C . GLU A 1 111 ? -18.603 9.935 8.818 1.00 45.84 111 GLU A C 1
ATOM 837 O O . GLU A 1 111 ? -17.590 9.234 8.717 1.00 45.84 111 GLU A O 1
ATOM 842 N N . ASP A 1 112 ? -18.639 11.148 8.272 1.00 47.69 112 ASP A N 1
ATOM 843 C CA . ASP A 1 112 ? -17.646 11.601 7.287 1.00 47.69 112 ASP A CA 1
ATOM 844 C C . ASP A 1 112 ? -16.337 12.106 7.920 1.00 47.69 112 ASP A C 1
ATOM 846 O O . ASP A 1 112 ? -15.266 11.887 7.373 1.00 47.69 112 ASP A O 1
ATOM 850 N N . VAL A 1 113 ? -16.360 12.688 9.127 1.00 47.53 113 VAL A N 1
ATOM 851 C CA . VAL A 1 113 ? -15.173 13.341 9.746 1.00 47.53 113 VAL A CA 1
ATOM 852 C C . VAL A 1 113 ? -14.020 12.390 10.126 1.00 47.53 113 VAL A C 1
ATOM 854 O O . VAL A 1 113 ? -12.857 12.723 9.957 1.00 47.53 113 VAL A O 1
ATOM 857 N N . ALA A 1 114 ? -14.298 11.190 10.629 1.00 45.66 114 ALA A N 1
ATOM 858 C CA . ALA A 1 114 ? -13.285 10.165 10.891 1.00 45.66 114 ALA A CA 1
ATOM 859 C C . ALA A 1 114 ? -13.012 9.251 9.692 1.00 45.66 114 ALA A C 1
ATOM 861 O O . ALA A 1 114 ? -12.038 8.509 9.748 1.00 45.66 114 ALA A O 1
ATOM 862 N N . MET A 1 115 ? -13.846 9.298 8.641 1.00 50.69 115 MET A N 1
ATOM 863 C CA . MET A 1 115 ? -13.392 8.848 7.325 1.00 50.69 115 MET A CA 1
ATOM 864 C C . MET A 1 115 ? -12.362 9.859 6.824 1.00 50.69 115 MET A C 1
ATOM 866 O O . MET A 1 115 ? -11.237 9.452 6.641 1.00 50.69 115 MET A O 1
ATOM 870 N N . MET A 1 116 ? -12.638 11.171 6.841 1.00 49.69 116 MET A N 1
ATOM 871 C CA . MET A 1 116 ? -11.647 12.229 6.569 1.00 49.69 116 MET A CA 1
ATOM 872 C C . MET A 1 116 ? -10.341 12.081 7.359 1.00 49.69 116 MET A C 1
ATOM 874 O O . MET A 1 116 ? -9.275 12.210 6.777 1.00 49.69 116 MET A O 1
ATOM 878 N N . LEU A 1 117 ? -10.377 11.820 8.670 1.00 49.09 117 LEU A N 1
ATOM 879 C CA . LEU A 1 117 ? -9.139 11.652 9.448 1.00 49.09 117 LEU A CA 1
ATOM 880 C C . LEU A 1 117 ? -8.410 10.337 9.129 1.00 49.09 117 LEU A C 1
ATOM 882 O O . LEU A 1 117 ? -7.187 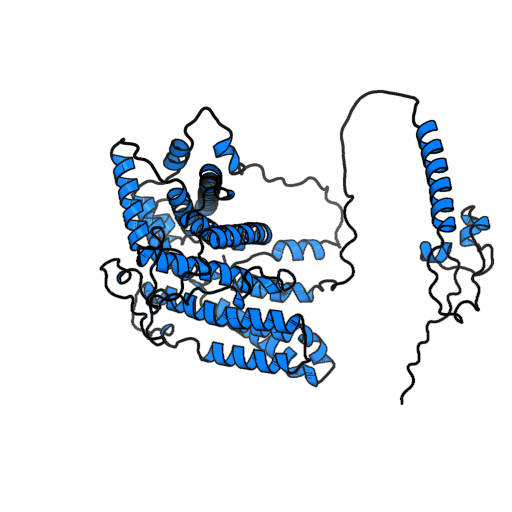10.312 9.158 1.00 49.09 117 LEU A O 1
ATOM 886 N N . GLU A 1 118 ? -9.133 9.268 8.783 1.00 47.81 118 GLU A N 1
ATOM 887 C CA . GLU A 1 118 ? -8.541 8.054 8.208 1.00 47.81 118 GLU A CA 1
ATOM 888 C C . GLU A 1 118 ? -7.986 8.287 6.806 1.00 47.81 118 GLU A C 1
ATOM 890 O O . GLU A 1 118 ? -6.947 7.727 6.478 1.00 47.81 118 GLU A O 1
ATOM 895 N N . ASP A 1 119 ? -8.649 9.128 6.022 1.00 51.12 119 ASP A N 1
ATOM 896 C CA . ASP A 1 119 ? -8.264 9.510 4.682 1.00 51.12 119 ASP A CA 1
ATOM 897 C C . ASP A 1 119 ? -6.934 10.275 4.765 1.00 51.12 119 ASP A C 1
ATOM 899 O O . ASP A 1 119 ? -5.939 9.807 4.224 1.00 51.12 119 ASP A O 1
ATOM 903 N N . PHE A 1 120 ? -6.852 11.342 5.572 1.00 48.53 120 PHE A N 1
ATOM 904 C CA . PHE A 1 120 ? -5.598 12.056 5.864 1.00 48.53 120 PHE A CA 1
ATOM 905 C C . PHE A 1 120 ? -4.506 11.138 6.440 1.00 48.53 120 PHE A C 1
ATOM 907 O O . PHE A 1 120 ? -3.353 11.234 6.035 1.00 48.53 120 PHE A O 1
ATOM 914 N N . ALA A 1 121 ? -4.853 10.204 7.332 1.00 42.31 121 ALA A N 1
ATOM 915 C CA . ALA A 1 121 ? -3.923 9.207 7.874 1.00 42.31 121 ALA A CA 1
ATOM 916 C C . ALA A 1 121 ? -3.423 8.172 6.847 1.00 42.31 121 ALA A C 1
ATOM 918 O O . ALA A 1 121 ? -2.528 7.387 7.157 1.00 42.31 121 ALA A O 1
ATOM 919 N N . MET A 1 122 ? -4.037 8.104 5.665 1.00 47.75 122 MET A N 1
ATOM 920 C CA . MET A 1 122 ? -3.779 7.105 4.626 1.00 47.75 122 MET A CA 1
ATOM 921 C C . MET A 1 122 ? -3.588 7.758 3.240 1.00 47.75 122 MET A C 1
ATOM 923 O O . MET A 1 122 ? -3.711 7.067 2.232 1.00 47.75 122 MET A O 1
ATOM 927 N N . GLY A 1 123 ? -3.343 9.072 3.163 1.00 40.91 123 GLY A N 1
ATOM 928 C CA . GLY A 1 123 ? -3.183 9.831 1.910 1.00 40.91 123 GLY A CA 1
ATOM 929 C C . GLY A 1 123 ? -4.454 10.026 1.063 1.00 40.91 123 GLY A C 1
ATOM 930 O O . GLY A 1 123 ? -4.392 10.616 -0.010 1.00 40.91 123 GLY A O 1
ATOM 931 N N . HIS A 1 124 ? -5.625 9.557 1.500 1.00 45.66 124 HIS A N 1
ATOM 932 C CA . HIS A 1 124 ? -6.857 9.707 0.726 1.00 45.66 124 HIS A CA 1
ATOM 933 C C . HIS A 1 124 ? -7.427 11.135 0.819 1.00 45.66 124 HIS A C 1
ATOM 935 O O . HIS A 1 124 ? -7.286 11.833 1.824 1.00 45.66 124 HIS A O 1
ATOM 941 N N . ARG A 1 125 ? -8.156 11.561 -0.221 1.00 47.47 125 ARG A N 1
ATOM 942 C CA . ARG A 1 125 ? -8.857 12.867 -0.283 1.00 47.47 125 ARG A CA 1
ATOM 943 C C . ARG A 1 125 ? -10.383 12.748 -0.436 1.00 47.47 125 ARG A C 1
ATOM 945 O O . ARG A 1 125 ? -11.045 13.697 -0.859 1.00 47.47 125 ARG A O 1
ATOM 952 N N . VAL A 1 126 ? -10.938 11.597 -0.048 1.00 42.88 126 VAL A N 1
ATOM 953 C CA . VAL A 1 126 ? -12.256 11.071 -0.471 1.00 42.88 126 VAL A CA 1
ATOM 954 C C . VAL A 1 126 ? -13.474 11.927 -0.094 1.00 42.88 126 VAL A C 1
ATOM 956 O O . VAL A 1 126 ? -14.564 11.790 -0.650 1.00 42.88 126 VAL A O 1
ATOM 959 N N . ASN A 1 127 ? -13.321 12.860 0.841 1.00 41.34 127 ASN A N 1
ATOM 960 C CA . ASN A 1 127 ? -14.456 13.568 1.427 1.00 41.34 127 ASN A CA 1
ATOM 961 C C . ASN A 1 127 ? -14.628 15.032 1.008 1.00 41.34 127 ASN A C 1
ATOM 963 O O . ASN A 1 127 ? -15.644 15.633 1.358 1.00 41.34 127 ASN A O 1
ATOM 967 N N . ARG A 1 128 ? -13.730 15.610 0.194 1.00 40.69 128 ARG A N 1
ATOM 968 C CA . ARG A 1 128 ? -13.954 16.977 -0.320 1.00 40.69 128 ARG A CA 1
ATOM 969 C C . ARG A 1 128 ? -15.150 17.037 -1.278 1.00 40.69 128 ARG A C 1
ATOM 971 O O . ARG A 1 128 ? -15.923 17.983 -1.198 1.00 40.69 128 ARG A O 1
ATOM 978 N N . ASN A 1 129 ? -15.318 16.027 -2.136 1.00 39.59 129 ASN A N 1
ATOM 979 C CA . ASN A 1 129 ? -16.410 15.958 -3.114 1.00 39.59 129 ASN A CA 1
ATOM 980 C C . ASN A 1 129 ? -17.735 15.457 -2.509 1.00 39.59 129 ASN A C 1
ATOM 982 O O . ASN A 1 129 ? -18.808 15.871 -2.944 1.00 39.59 129 ASN A O 1
ATOM 986 N N . ARG A 1 130 ? -17.671 14.592 -1.485 1.00 39.38 130 ARG A N 1
ATOM 987 C CA . ARG A 1 130 ? -18.848 14.158 -0.712 1.00 39.38 130 ARG A CA 1
ATOM 988 C C . ARG A 1 130 ? -19.436 15.302 0.112 1.00 39.38 130 ARG A C 1
ATOM 990 O O . ARG A 1 130 ? -20.629 15.570 0.013 1.00 39.38 130 ARG A O 1
ATOM 997 N N . ALA A 1 131 ? -18.593 16.019 0.859 1.00 37.97 131 ALA A N 1
ATOM 998 C CA . ALA A 1 131 ? -19.048 17.122 1.697 1.00 37.97 131 ALA A CA 1
ATOM 999 C C . ALA A 1 131 ? -19.651 18.278 0.878 1.00 37.97 131 ALA A C 1
ATOM 1001 O O . ALA A 1 131 ? -20.660 18.842 1.292 1.00 37.97 131 ALA A O 1
ATOM 1002 N N . THR A 1 132 ? -19.100 18.626 -0.293 1.00 44.75 132 THR A N 1
ATOM 1003 C CA . THR A 1 132 ? -19.701 19.682 -1.130 1.00 44.75 132 THR A CA 1
ATOM 1004 C C . THR A 1 132 ? -21.084 19.295 -1.655 1.00 44.75 132 THR A C 1
ATOM 1006 O O . THR A 1 132 ? -21.984 20.128 -1.622 1.00 44.75 132 THR A O 1
ATOM 1009 N N . GLN A 1 133 ? -21.300 18.036 -2.057 1.00 42.66 133 GLN A N 1
ATOM 1010 C CA . GLN A 1 133 ? -22.602 17.586 -2.571 1.00 42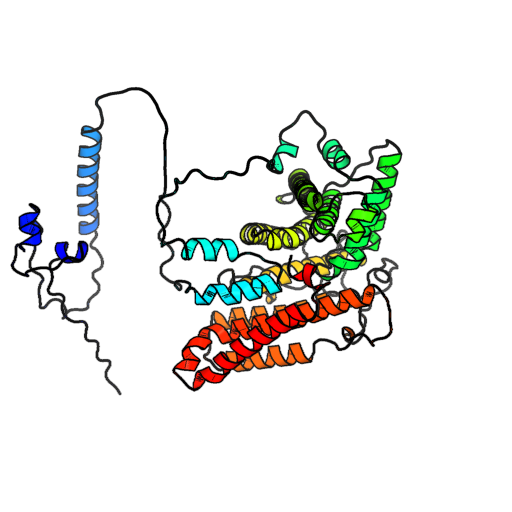.66 133 GLN A CA 1
ATOM 1011 C C . GLN A 1 133 ? -23.732 17.638 -1.530 1.00 42.66 133 GLN A C 1
ATOM 1013 O O . GLN A 1 133 ? -24.861 17.966 -1.896 1.00 42.66 133 GLN A O 1
ATOM 1018 N N . ASP A 1 134 ? -23.451 17.368 -0.251 1.00 39.84 134 ASP A N 1
ATOM 1019 C CA . ASP A 1 134 ? -24.470 17.463 0.806 1.00 39.84 134 ASP A CA 1
ATOM 1020 C C . ASP A 1 134 ? -24.696 18.910 1.299 1.00 39.84 134 ASP A C 1
ATOM 1022 O O . ASP A 1 134 ? -25.822 19.270 1.665 1.00 39.84 134 ASP A O 1
ATOM 1026 N N . PHE A 1 135 ? -23.673 19.776 1.253 1.00 40.06 135 PHE A N 1
ATOM 1027 C CA . PHE A 1 135 ? -23.797 21.190 1.645 1.00 40.06 135 PHE A CA 1
ATOM 1028 C C . PHE A 1 135 ? -24.416 22.105 0.567 1.00 40.06 135 PHE A C 1
ATOM 1030 O O . PHE A 1 135 ? -25.046 23.099 0.930 1.00 40.06 135 PHE A O 1
ATOM 1037 N N . ASP A 1 136 ? -24.335 21.773 -0.728 1.00 36.09 136 ASP A N 1
ATOM 1038 C CA . ASP A 1 136 ? -24.900 22.596 -1.822 1.00 36.09 136 ASP A CA 1
ATOM 1039 C C . ASP A 1 136 ? -26.432 22.485 -1.994 1.00 36.09 136 ASP A C 1
ATOM 1041 O O . ASP A 1 136 ? -27.020 23.055 -2.915 1.00 36.09 136 ASP A O 1
ATOM 1045 N N . THR A 1 137 ? -27.144 21.830 -1.071 1.00 40.44 137 THR A N 1
ATOM 1046 C CA . THR A 1 137 ? -28.618 21.728 -1.121 1.00 40.44 137 THR A CA 1
ATOM 1047 C C . THR A 1 137 ? -29.365 23.049 -0.851 1.00 40.44 137 THR A C 1
ATOM 1049 O O . THR A 1 137 ? -30.600 23.068 -0.861 1.00 40.44 137 THR A O 1
ATOM 1052 N N . THR A 1 138 ? -28.655 24.171 -0.658 1.00 40.84 138 THR A N 1
ATOM 1053 C CA . THR A 1 138 ? -29.248 25.504 -0.446 1.00 40.84 138 THR A CA 1
ATOM 1054 C C . THR A 1 138 ? -28.620 26.648 -1.259 1.00 40.84 138 THR A C 1
ATOM 1056 O O . THR A 1 138 ? -28.432 27.736 -0.712 1.00 40.84 138 THR A O 1
ATOM 1059 N N . ASN A 1 139 ? -28.380 26.489 -2.569 1.00 32.22 139 ASN A N 1
ATOM 1060 C CA . ASN A 1 139 ? -28.559 27.634 -3.480 1.00 32.22 139 ASN A CA 1
ATOM 1061 C C . ASN A 1 139 ? -28.898 27.277 -4.939 1.00 32.22 139 ASN A C 1
ATOM 1063 O O . ASN A 1 139 ? -28.642 26.181 -5.420 1.00 32.22 139 ASN A O 1
ATOM 1067 N N . ASN A 1 140 ? -29.570 28.214 -5.610 1.00 33.97 140 ASN A N 1
ATOM 1068 C CA . ASN A 1 140 ? -30.314 27.998 -6.855 1.00 33.97 140 ASN A CA 1
ATOM 1069 C C . ASN A 1 140 ? -29.463 27.913 -8.139 1.00 33.97 140 ASN A C 1
ATOM 1071 O O . ASN A 1 140 ? -28.540 28.697 -8.318 1.00 33.97 140 ASN A O 1
ATOM 1075 N N . ASN A 1 141 ? -29.980 27.139 -9.102 1.00 35.22 141 ASN A N 1
ATOM 1076 C CA . ASN A 1 141 ? -29.977 27.423 -10.548 1.00 35.22 141 ASN A CA 1
ATOM 1077 C C . ASN A 1 141 ? -28.633 27.731 -11.241 1.00 35.22 141 ASN A C 1
ATOM 1079 O O . ASN A 1 141 ? -28.463 28.825 -11.777 1.00 35.22 141 ASN A O 1
ATOM 1083 N N . GLU A 1 142 ? -27.783 26.718 -11.409 1.00 30.91 142 GLU A N 1
ATOM 1084 C CA . GLU A 1 142 ? -26.880 26.649 -12.569 1.00 30.91 142 GLU A CA 1
ATOM 1085 C C . GLU A 1 142 ? -27.109 25.336 -13.341 1.00 30.91 142 GLU A C 1
ATOM 1087 O O . GLU A 1 142 ? -27.469 24.309 -12.759 1.00 30.91 142 GLU A O 1
ATOM 1092 N N . ASP A 1 143 ? -27.008 25.395 -14.673 1.00 29.45 143 ASP A N 1
ATOM 1093 C CA . ASP A 1 143 ? -27.392 24.300 -15.571 1.00 29.45 143 ASP A CA 1
ATOM 1094 C C . ASP A 1 143 ? -26.490 23.058 -15.413 1.00 29.45 143 ASP A C 1
ATOM 1096 O O . ASP A 1 143 ? -25.269 23.190 -15.311 1.00 29.45 143 ASP A O 1
ATOM 1100 N N . PRO A 1 144 ? -27.037 21.828 -15.505 1.00 32.75 144 PRO A N 1
ATOM 1101 C CA . PRO A 1 144 ? -26.270 20.588 -15.397 1.00 32.75 144 PRO A CA 1
ATOM 1102 C C . PRO A 1 144 ? -25.522 20.257 -16.703 1.00 32.75 144 PRO A C 1
ATOM 1104 O O . PRO A 1 144 ? -25.643 19.156 -17.250 1.00 32.75 144 PRO A O 1
ATOM 1107 N N . TYR A 1 145 ? -24.733 21.201 -17.221 1.00 32.28 145 TYR A N 1
ATOM 1108 C CA . TYR A 1 145 ? -23.776 20.925 -18.287 1.00 32.28 145 TYR A CA 1
ATOM 1109 C C . TYR A 1 145 ? -22.455 20.470 -17.674 1.00 32.28 145 TYR A C 1
ATOM 1111 O O . TYR A 1 145 ? -21.656 21.264 -17.188 1.00 32.28 145 TYR A O 1
ATOM 1119 N N . MET A 1 146 ? -22.253 19.150 -17.688 1.00 30.83 146 MET A N 1
ATOM 1120 C CA . MET A 1 146 ? -21.065 18.493 -17.151 1.00 30.83 146 MET A CA 1
ATOM 1121 C C . MET A 1 146 ? -19.778 19.164 -17.643 1.00 30.83 146 MET A C 1
ATOM 1123 O O . MET A 1 146 ? -19.502 19.183 -18.846 1.00 30.83 146 MET A O 1
ATOM 1127 N N . SER A 1 147 ? -18.932 19.585 -16.704 1.00 29.31 147 SER A N 1
ATOM 1128 C CA . SER A 1 147 ? -17.507 19.822 -16.926 1.00 29.31 147 SER A CA 1
ATOM 1129 C C . SER A 1 147 ? -16.785 18.487 -17.148 1.00 29.31 147 SER A C 1
ATOM 1131 O O . SER A 1 147 ? -15.981 18.026 -16.341 1.00 29.31 147 SER A O 1
ATOM 1133 N N . ALA A 1 148 ? -17.072 17.846 -18.282 1.00 32.31 148 ALA A N 1
ATOM 1134 C CA . ALA A 1 148 ? -16.236 16.783 -18.815 1.00 32.31 148 ALA A CA 1
ATOM 1135 C C . ALA A 1 148 ? -14.898 17.404 -19.252 1.00 32.31 148 ALA A C 1
ATOM 1137 O O . ALA A 1 148 ? -14.761 17.844 -20.393 1.00 32.31 148 ALA A O 1
ATOM 1138 N N . SER A 1 149 ? -13.944 17.485 -18.320 1.00 28.86 149 SER A N 1
ATOM 1139 C CA . SER A 1 149 ? -12.597 18.029 -18.523 1.00 28.86 149 SER A CA 1
ATOM 1140 C C . SER A 1 149 ? -11.924 17.406 -19.756 1.00 28.86 149 SER A C 1
ATOM 1142 O O . SER A 1 149 ? -11.580 16.221 -19.725 1.00 28.86 149 SER A O 1
ATOM 1144 N N . PRO A 1 150 ? -11.716 18.159 -20.852 1.00 37.28 150 PRO A N 1
ATOM 1145 C CA . PRO A 1 150 ? -11.295 17.577 -22.116 1.00 37.28 150 PRO A CA 1
ATOM 1146 C C . PRO A 1 150 ? -9.773 17.649 -22.297 1.00 37.28 150 PRO A C 1
ATOM 1148 O O . PRO A 1 150 ? -9.295 18.480 -23.062 1.00 37.28 150 PRO A O 1
ATOM 1151 N N . SER A 1 151 ? -9.019 16.758 -21.641 1.00 39.75 151 SER A N 1
ATOM 1152 C CA . SER A 1 151 ? -7.665 16.338 -22.078 1.00 39.75 151 SER A CA 1
ATOM 1153 C C . SER A 1 151 ? -7.034 15.300 -21.137 1.00 39.75 151 SER A C 1
ATOM 1155 O O . SER A 1 151 ? -6.119 15.583 -20.372 1.00 39.75 151 SER A O 1
ATOM 1157 N N . GLY A 1 152 ? -7.497 14.056 -21.237 1.00 39.06 152 GLY A N 1
ATOM 1158 C CA . GLY A 1 152 ? -6.859 12.893 -20.621 1.00 39.06 152 GLY A CA 1
ATOM 1159 C C . GLY A 1 152 ? -7.297 11.653 -21.383 1.00 39.06 152 GLY A C 1
ATOM 1160 O O . GLY A 1 152 ? -8.442 11.228 -21.264 1.00 39.06 152 GLY A O 1
ATOM 1161 N N . GLY A 1 153 ? -6.433 11.128 -22.250 1.00 51.31 153 GLY A N 1
ATOM 1162 C CA . GLY A 1 153 ? -6.766 9.950 -23.046 1.00 51.31 153 GLY A CA 1
ATOM 1163 C C . GLY A 1 153 ? -6.973 8.731 -22.149 1.00 51.31 153 GLY A C 1
ATOM 1164 O O . GLY A 1 153 ? -6.150 8.486 -21.273 1.00 51.31 153 GLY A O 1
ATOM 1165 N N . HIS A 1 154 ? -8.034 7.947 -22.372 1.00 61.69 154 HIS A N 1
ATOM 1166 C CA . HIS A 1 154 ? -8.208 6.672 -21.666 1.00 61.69 154 HIS A CA 1
ATOM 1167 C C . HIS A 1 154 ? -6.937 5.819 -21.862 1.00 61.69 154 HIS A C 1
ATOM 1169 O O . HIS A 1 154 ? -6.471 5.722 -22.995 1.00 61.69 154 HIS A O 1
ATOM 1175 N N . PRO A 1 155 ? -6.388 5.154 -20.828 1.00 60.22 155 PRO A N 1
ATOM 1176 C CA . PRO A 1 155 ? -5.172 4.336 -20.950 1.00 60.22 155 PRO A CA 1
ATOM 1177 C C . PRO A 1 155 ? -5.166 3.346 -22.128 1.00 60.22 155 PRO A C 1
ATOM 1179 O O . PRO A 1 155 ? -4.147 3.148 -22.786 1.00 60.22 155 PRO A O 1
ATOM 1182 N N . LEU A 1 156 ? -6.337 2.789 -22.465 1.00 67.69 156 LEU A N 1
ATOM 1183 C CA . LEU A 1 156 ? -6.527 1.882 -23.596 1.00 67.69 156 LEU A CA 1
ATOM 1184 C C . LEU A 1 156 ? -6.328 2.545 -24.973 1.00 67.69 156 LEU A C 1
ATOM 1186 O O . LEU A 1 156 ? -6.142 1.824 -25.946 1.00 67.69 156 LEU A O 1
ATOM 1190 N N . LEU A 1 157 ? -6.293 3.880 -25.093 1.00 69.00 157 LEU A N 1
ATOM 1191 C CA . LEU A 1 157 ? -5.935 4.563 -26.346 1.00 69.00 157 LEU A CA 1
ATOM 1192 C C . LEU A 1 157 ? -4.523 4.185 -26.826 1.00 69.00 157 LEU A C 1
ATOM 1194 O O . LEU A 1 157 ? -4.285 4.160 -28.032 1.00 69.00 157 LEU A O 1
ATOM 1198 N N . LEU A 1 158 ? -3.607 3.832 -25.913 1.00 67.44 158 LEU A N 1
ATOM 1199 C CA . LEU A 1 158 ? -2.283 3.301 -26.267 1.00 67.44 158 LEU A CA 1
ATOM 1200 C C . LEU A 1 158 ? -2.363 1.924 -26.957 1.00 67.44 158 LEU A C 1
ATOM 1202 O O . LEU A 1 158 ? -1.471 1.592 -27.735 1.00 67.44 158 LEU A O 1
ATOM 1206 N N . LEU A 1 159 ? -3.438 1.166 -26.707 1.00 68.88 159 LEU A N 1
ATOM 1207 C CA . LEU A 1 159 ? -3.729 -0.170 -27.247 1.00 68.88 159 LEU A CA 1
ATOM 1208 C C . LEU A 1 159 ? -4.645 -0.150 -28.491 1.00 68.88 159 LEU A C 1
ATOM 1210 O O . LEU A 1 159 ? -4.793 -1.180 -29.142 1.00 68.88 159 LEU A O 1
ATOM 1214 N N . LEU A 1 160 ? -5.265 0.987 -28.841 1.00 65.69 160 LEU A N 1
ATOM 1215 C CA . LEU A 1 160 ? -6.244 1.070 -29.943 1.00 65.69 160 LEU A CA 1
ATOM 1216 C C . LEU A 1 160 ? -5.643 1.079 -31.359 1.00 65.69 160 LEU A C 1
ATOM 1218 O O . LEU A 1 160 ? -6.400 1.028 -32.327 1.00 65.69 160 LEU A O 1
ATOM 1222 N N . ASP A 1 161 ? -4.321 1.172 -31.503 1.00 66.25 161 ASP A N 1
ATOM 1223 C CA . ASP A 1 161 ? -3.651 1.228 -32.806 1.00 66.25 161 ASP A CA 1
ATOM 1224 C C . ASP A 1 161 ? -2.971 -0.113 -33.138 1.00 66.25 161 ASP A C 1
ATOM 1226 O O . ASP A 1 161 ? -1.813 -0.322 -32.764 1.00 66.25 161 ASP A O 1
ATOM 1230 N N . PRO A 1 162 ? -3.653 -1.037 -33.845 1.00 58.59 162 PRO A N 1
ATOM 1231 C CA . PRO A 1 162 ? -3.093 -2.343 -34.190 1.00 58.59 162 PRO A CA 1
ATOM 1232 C C . PRO A 1 162 ? -1.957 -2.266 -35.223 1.00 58.59 162 PRO A C 1
ATOM 1234 O O . PRO A 1 162 ? -1.328 -3.285 -35.504 1.00 58.59 162 PRO A O 1
ATOM 1237 N N . GLY A 1 163 ? -1.696 -1.093 -35.816 1.00 60.09 163 GLY A N 1
ATOM 1238 C CA . GLY A 1 163 ? -0.621 -0.891 -36.785 1.00 60.09 163 GLY A CA 1
ATOM 1239 C C . GLY A 1 163 ? 0.738 -0.569 -36.159 1.00 60.09 163 GLY A C 1
ATOM 1240 O O . GLY A 1 163 ? 1.730 -0.518 -36.886 1.00 60.09 163 GLY A O 1
ATOM 1241 N N . VAL A 1 164 ? 0.813 -0.331 -34.842 1.00 66.19 164 VAL A N 1
ATOM 1242 C CA . VAL A 1 164 ? 2.031 0.176 -34.192 1.00 66.19 164 VAL A CA 1
ATOM 1243 C C . VAL A 1 164 ? 2.471 -0.697 -33.021 1.00 66.19 164 VAL A C 1
ATOM 1245 O O . VAL A 1 164 ? 1.684 -1.097 -32.169 1.00 66.19 164 VAL A O 1
ATOM 1248 N N . ASN A 1 165 ? 3.779 -0.953 -32.951 1.00 79.88 165 ASN A N 1
ATOM 1249 C CA . ASN A 1 165 ? 4.405 -1.656 -31.838 1.00 79.88 165 ASN A CA 1
ATOM 1250 C C . ASN A 1 165 ? 4.226 -0.854 -30.532 1.00 79.88 165 ASN A C 1
ATOM 1252 O O . ASN A 1 165 ? 4.893 0.159 -30.307 1.00 79.88 165 ASN A O 1
ATOM 1256 N N . ILE A 1 166 ? 3.327 -1.320 -29.664 1.00 80.94 166 ILE A N 1
ATOM 1257 C CA . ILE A 1 166 ? 3.034 -0.677 -28.379 1.00 80.94 166 ILE A CA 1
ATOM 1258 C C . ILE A 1 166 ? 4.230 -0.683 -27.422 1.00 80.94 166 ILE A C 1
ATOM 1260 O O . ILE A 1 166 ? 4.437 0.310 -26.729 1.00 80.94 166 ILE A O 1
ATOM 1264 N N . ILE A 1 167 ? 5.072 -1.723 -27.431 1.00 83.81 167 ILE A N 1
ATOM 1265 C CA . ILE A 1 167 ? 6.296 -1.758 -26.614 1.00 83.81 167 ILE A CA 1
ATOM 1266 C C . ILE A 1 167 ? 7.220 -0.606 -27.030 1.00 83.81 167 ILE A C 1
ATOM 1268 O O . ILE A 1 167 ? 7.743 0.099 -26.172 1.00 83.81 167 ILE A O 1
ATOM 1272 N N . ALA A 1 168 ? 7.347 -0.335 -28.333 1.00 83.19 168 ALA A N 1
ATOM 1273 C CA . ALA A 1 168 ? 8.112 0.813 -28.823 1.00 83.19 168 ALA A CA 1
ATOM 1274 C C . ALA A 1 168 ? 7.500 2.161 -28.388 1.00 83.19 168 ALA A C 1
ATOM 1276 O O . ALA A 1 168 ? 8.245 3.062 -28.006 1.00 83.19 168 ALA A O 1
ATOM 1277 N N . ARG A 1 169 ? 6.162 2.299 -28.371 1.00 84.06 169 ARG A N 1
ATOM 1278 C CA . ARG A 1 169 ? 5.489 3.501 -27.828 1.00 84.06 169 ARG A CA 1
ATOM 1279 C C . ARG A 1 169 ? 5.760 3.688 -26.336 1.00 84.06 169 ARG A C 1
ATOM 1281 O O . ARG A 1 169 ? 6.111 4.788 -25.927 1.00 84.06 169 ARG A O 1
ATOM 1288 N N . LEU A 1 170 ? 5.637 2.625 -25.543 1.00 87.88 170 LEU A N 1
ATOM 1289 C CA . LEU A 1 170 ? 5.906 2.648 -24.104 1.00 87.88 170 LEU A CA 1
ATOM 1290 C C . LEU A 1 170 ? 7.378 3.007 -23.833 1.00 87.88 170 LEU A C 1
ATOM 1292 O O . LEU A 1 170 ? 7.656 3.944 -23.093 1.00 87.88 170 LEU A O 1
ATOM 1296 N N . VAL A 1 171 ? 8.335 2.363 -24.507 1.00 87.81 171 VAL A N 1
ATOM 1297 C CA . VAL A 1 171 ? 9.770 2.680 -24.368 1.00 87.81 171 VAL A CA 1
ATOM 1298 C C . VAL A 1 171 ? 10.095 4.120 -24.799 1.00 87.81 171 VAL A C 1
ATOM 1300 O O . VAL A 1 171 ? 10.960 4.753 -24.192 1.00 87.81 171 VAL A O 1
ATOM 1303 N N . ALA A 1 172 ? 9.381 4.678 -25.784 1.00 86.69 172 ALA A N 1
ATOM 1304 C CA . ALA A 1 172 ? 9.526 6.078 -26.195 1.00 86.69 172 ALA A CA 1
ATOM 1305 C C . ALA A 1 172 ? 8.965 7.094 -25.178 1.00 86.69 172 ALA A C 1
ATOM 1307 O O . ALA A 1 172 ? 9.373 8.253 -25.201 1.00 86.69 172 ALA A O 1
ATOM 1308 N N . MET A 1 173 ? 8.068 6.683 -24.271 1.00 89.88 173 MET A N 1
ATOM 1309 C CA . MET A 1 173 ? 7.603 7.519 -23.153 1.00 89.88 173 MET A CA 1
ATOM 1310 C C . MET A 1 173 ? 8.600 7.572 -21.988 1.00 89.88 173 MET A C 1
ATOM 1312 O O . MET A 1 173 ? 8.456 8.424 -21.110 1.00 89.88 173 MET A O 1
ATOM 1316 N N . LEU A 1 174 ? 9.590 6.673 -21.951 1.00 91.06 174 LEU A N 1
ATOM 1317 C CA . LEU A 1 174 ? 10.570 6.633 -20.869 1.00 91.06 174 LEU A CA 1
ATOM 1318 C C . LEU A 1 174 ? 11.497 7.855 -20.908 1.00 91.06 174 LEU A C 1
ATOM 1320 O O . LEU A 1 174 ? 12.038 8.158 -21.980 1.00 91.06 174 LEU A O 1
ATOM 1324 N N . PRO A 1 175 ? 11.766 8.490 -19.750 1.00 92.94 175 PRO A N 1
ATOM 1325 C CA . PRO A 1 175 ? 12.692 9.608 -19.667 1.00 92.94 175 PRO A CA 1
ATOM 1326 C C . PRO A 1 175 ? 14.112 9.250 -20.142 1.00 92.94 175 PRO A C 1
ATOM 1328 O O . PRO A 1 175 ? 14.474 8.091 -20.390 1.00 92.94 175 PRO A O 1
ATOM 1331 N N . ASP A 1 176 ? 14.935 10.284 -20.287 1.00 92.31 176 ASP A N 1
ATOM 1332 C CA . ASP A 1 176 ? 16.379 10.137 -20.441 1.00 92.31 176 ASP A CA 1
ATOM 1333 C C . ASP A 1 176 ? 17.025 9.528 -19.180 1.00 92.31 176 ASP A C 1
ATOM 1335 O O . ASP A 1 176 ? 16.403 9.406 -18.119 1.00 92.31 176 ASP A O 1
ATOM 1339 N N . GLU A 1 177 ? 18.281 9.099 -19.300 1.00 92.94 177 GLU A N 1
ATOM 1340 C CA . GLU A 1 177 ? 18.980 8.390 -18.226 1.00 92.94 177 GLU A CA 1
ATOM 1341 C C . GLU A 1 177 ? 19.195 9.257 -16.975 1.00 92.94 177 GLU A C 1
ATOM 1343 O O . GLU A 1 177 ? 19.042 8.761 -15.859 1.00 92.94 177 GLU A O 1
ATOM 1348 N N . MET A 1 178 ? 19.494 10.551 -17.138 1.00 94.50 178 MET A N 1
ATOM 1349 C CA . MET A 1 178 ? 19.723 11.463 -16.012 1.00 94.50 178 MET A CA 1
ATOM 1350 C C . MET A 1 178 ? 18.446 11.621 -15.184 1.00 94.50 178 MET A C 1
ATOM 1352 O O . MET A 1 178 ? 18.453 11.374 -13.974 1.00 94.50 178 MET A O 1
ATOM 1356 N N . ARG A 1 179 ? 17.323 11.923 -15.848 1.00 95.88 179 ARG A N 1
ATOM 1357 C CA . ARG A 1 179 ? 16.012 12.018 -15.195 1.00 95.88 179 ARG A CA 1
ATOM 1358 C C . ARG A 1 179 ? 15.569 10.690 -14.588 1.00 95.88 179 ARG A C 1
ATOM 1360 O O . ARG A 1 179 ? 15.032 10.678 -13.484 1.00 95.88 179 ARG A O 1
ATOM 1367 N N . THR A 1 180 ? 15.830 9.577 -15.276 1.00 95.69 180 THR A N 1
ATOM 1368 C CA . THR A 1 180 ? 15.556 8.223 -14.769 1.00 95.69 180 THR A CA 1
ATOM 1369 C C . THR A 1 180 ? 16.270 7.974 -13.447 1.00 95.69 180 THR A C 1
ATOM 1371 O O . THR A 1 180 ? 15.621 7.604 -12.470 1.00 95.69 180 THR A O 1
ATOM 1374 N N . ARG A 1 181 ? 17.590 8.196 -13.394 1.00 95.81 181 ARG A N 1
ATOM 1375 C CA . ARG A 1 181 ? 18.388 7.952 -12.186 1.00 95.81 181 ARG A CA 1
ATOM 1376 C C . ARG A 1 181 ? 17.923 8.835 -11.029 1.00 95.81 181 ARG A C 1
ATOM 1378 O O . ARG A 1 181 ? 17.719 8.311 -9.942 1.00 95.81 181 ARG A O 1
ATOM 1385 N N . ALA A 1 182 ? 17.658 10.119 -11.272 1.00 96.88 182 ALA A N 1
ATOM 1386 C CA . ALA A 1 182 ? 17.170 11.039 -10.244 1.00 96.88 182 ALA A CA 1
ATOM 1387 C C . ALA A 1 182 ? 15.780 10.663 -9.686 1.00 96.88 182 ALA A C 1
ATOM 1389 O O . ALA A 1 182 ? 15.597 10.656 -8.470 1.00 96.88 182 ALA A O 1
ATOM 1390 N N . LEU A 1 183 ? 14.812 10.319 -10.546 1.00 97.81 183 LEU A N 1
ATOM 1391 C CA . LEU A 1 183 ? 13.456 9.945 -10.115 1.00 97.81 183 LEU A CA 1
ATOM 1392 C C . LEU A 1 183 ? 13.424 8.593 -9.389 1.00 97.81 183 LEU A C 1
ATOM 1394 O O . LEU A 1 183 ? 12.691 8.442 -8.414 1.00 97.81 183 LEU A O 1
ATOM 1398 N N . VAL A 1 184 ? 14.213 7.618 -9.847 1.00 97.94 184 VAL A N 1
ATOM 1399 C CA . VAL A 1 184 ? 14.306 6.295 -9.211 1.00 97.94 184 VAL A CA 1
ATOM 1400 C C . VAL A 1 184 ? 15.052 6.379 -7.876 1.00 97.94 184 VAL A C 1
ATOM 1402 O O . VAL A 1 184 ? 14.616 5.767 -6.907 1.00 97.94 184 VAL A O 1
ATOM 1405 N N . GLN A 1 185 ? 16.119 7.180 -7.792 1.00 96.31 185 GLN A N 1
ATOM 1406 C CA . GLN A 1 185 ? 16.806 7.462 -6.530 1.00 96.31 185 GLN A CA 1
ATOM 1407 C C . GLN A 1 185 ? 15.848 8.093 -5.508 1.00 96.31 185 GLN A C 1
ATOM 1409 O O . GLN A 1 185 ? 15.716 7.575 -4.405 1.00 96.31 185 GLN A O 1
ATOM 1414 N N . PHE A 1 186 ? 15.106 9.138 -5.900 1.00 95.56 186 PHE A N 1
ATOM 1415 C CA . PHE A 1 186 ? 14.110 9.778 -5.033 1.00 95.56 186 PHE A CA 1
ATOM 1416 C C . PHE A 1 186 ? 13.042 8.794 -4.521 1.00 95.56 186 PHE A C 1
ATOM 1418 O O . PHE A 1 186 ? 12.673 8.854 -3.352 1.00 95.56 186 PHE A O 1
ATOM 1425 N N . TYR A 1 187 ? 12.591 7.847 -5.355 1.00 96.75 187 TYR A N 1
ATOM 1426 C CA . TYR A 1 187 ? 11.652 6.809 -4.923 1.00 96.75 187 TYR A CA 1
ATOM 1427 C C . TYR A 1 187 ? 12.216 5.951 -3.784 1.00 96.75 187 TYR A C 1
ATOM 1429 O O . TYR A 1 187 ? 11.587 5.837 -2.732 1.00 96.75 187 TYR A O 1
ATOM 1437 N N . PHE A 1 188 ? 13.396 5.356 -3.981 1.00 96.00 188 PHE A N 1
ATOM 1438 C CA . PHE A 1 188 ? 13.984 4.449 -2.992 1.00 96.00 188 PHE A CA 1
ATOM 1439 C C . PHE A 1 188 ? 14.459 5.181 -1.728 1.00 96.00 188 PHE A C 1
ATOM 1441 O O . PHE A 1 188 ? 14.345 4.629 -0.641 1.00 96.00 188 PHE A O 1
ATOM 1448 N N . GLU A 1 189 ? 14.922 6.430 -1.843 1.00 92.06 189 GLU A N 1
ATOM 1449 C CA . GLU A 1 189 ? 15.391 7.221 -0.695 1.00 92.06 189 GLU A CA 1
ATOM 1450 C C . GLU A 1 189 ? 14.265 7.879 0.118 1.00 92.06 189 GLU A C 1
ATOM 1452 O O . GLU A 1 189 ? 14.466 8.139 1.300 1.00 92.06 189 GLU A O 1
ATOM 1457 N N . ARG A 1 190 ? 13.105 8.203 -0.481 1.00 89.38 190 ARG A N 1
ATOM 1458 C CA . ARG A 1 190 ? 12.061 9.016 0.186 1.00 89.38 190 ARG A CA 1
ATOM 1459 C C . ARG A 1 190 ? 10.658 8.405 0.208 1.00 89.38 190 ARG A C 1
ATOM 1461 O O . ARG A 1 190 ? 9.859 8.822 1.044 1.00 89.38 190 ARG A O 1
ATOM 1468 N N . LEU A 1 191 ? 10.335 7.453 -0.676 1.00 91.56 191 LEU A N 1
ATOM 1469 C CA . LEU A 1 191 ? 8.957 6.964 -0.884 1.00 91.56 191 LEU A CA 1
ATOM 1470 C C . LEU A 1 191 ? 8.751 5.470 -0.582 1.00 91.56 191 LEU A C 1
ATOM 1472 O O . LEU A 1 191 ? 7.663 5.082 -0.157 1.00 91.56 191 LEU A O 1
ATOM 1476 N N . GLU A 1 192 ? 9.753 4.618 -0.830 1.00 93.88 192 GLU A N 1
ATOM 1477 C CA . GLU A 1 192 ? 9.565 3.156 -0.828 1.00 93.88 192 GLU A CA 1
ATOM 1478 C C . GLU A 1 192 ? 9.084 2.607 0.523 1.00 93.88 192 GLU A C 1
ATOM 1480 O O . GLU A 1 192 ? 8.261 1.692 0.544 1.00 93.88 192 GLU A O 1
ATOM 1485 N N . TRP A 1 193 ? 9.540 3.177 1.641 1.00 91.62 193 TRP A N 1
ATOM 1486 C CA . TRP A 1 193 ? 9.186 2.757 3.004 1.00 91.62 193 TRP A CA 1
ATOM 1487 C C . TRP A 1 193 ? 7.665 2.587 3.212 1.00 91.62 193 TRP A C 1
ATOM 1489 O O . TRP A 1 193 ? 7.216 1.619 3.838 1.00 91.62 193 TRP A O 1
ATOM 1499 N N . TYR A 1 194 ? 6.853 3.452 2.589 1.00 89.62 194 TYR A N 1
ATOM 1500 C CA . TYR A 1 194 ? 5.391 3.386 2.640 1.00 89.62 194 TYR A CA 1
ATOM 1501 C C . TYR A 1 194 ? 4.830 2.127 1.955 1.00 89.62 194 TYR A C 1
ATOM 1503 O O . TYR A 1 194 ? 3.817 1.572 2.390 1.00 89.62 194 TYR A O 1
ATOM 1511 N N . SER A 1 195 ? 5.473 1.626 0.901 1.00 91.12 195 SER A N 1
ATOM 1512 C CA . SER A 1 195 ? 5.054 0.433 0.154 1.00 91.12 195 SER A CA 1
ATOM 1513 C C . SER A 1 195 ? 6.270 -0.403 -0.256 1.00 91.12 195 SER A C 1
ATOM 1515 O O . SER A 1 195 ? 6.637 -0.485 -1.429 1.00 91.12 195 SER A O 1
ATOM 1517 N N . LYS A 1 196 ? 6.890 -1.053 0.740 1.00 95.12 196 LYS A N 1
ATOM 1518 C CA . LYS A 1 196 ? 8.084 -1.911 0.615 1.00 95.12 196 LYS A CA 1
ATOM 1519 C C . LYS A 1 196 ? 7.773 -3.256 -0.071 1.00 95.12 196 LYS A C 1
ATOM 1521 O O . LYS A 1 196 ? 7.984 -4.335 0.474 1.00 95.12 196 LYS A O 1
ATOM 1526 N N . VAL A 1 197 ? 7.204 -3.186 -1.274 1.00 97.75 197 VAL A N 1
ATOM 1527 C CA . VAL A 1 197 ? 6.778 -4.325 -2.112 1.00 97.75 197 VAL A CA 1
ATOM 1528 C C . VAL A 1 197 ? 7.848 -4.763 -3.113 1.00 97.75 197 VAL A C 1
ATOM 1530 O O . VAL A 1 197 ? 7.664 -5.753 -3.824 1.00 97.75 197 VAL A O 1
ATOM 1533 N N . LEU A 1 198 ? 8.951 -4.019 -3.194 1.00 97.94 198 LEU A N 1
ATOM 1534 C CA . LEU A 1 198 ? 10.063 -4.251 -4.107 1.00 97.94 198 LEU A CA 1
ATOM 1535 C C . LEU A 1 198 ? 11.283 -4.811 -3.361 1.00 97.94 198 LEU A C 1
ATOM 1537 O O . LEU A 1 198 ? 11.266 -5.020 -2.145 1.00 97.94 198 LEU A O 1
ATOM 1541 N N . HIS A 1 199 ? 12.323 -5.084 -4.144 1.00 97.88 199 HIS A N 1
ATOM 1542 C CA . HIS A 1 199 ? 13.678 -5.330 -3.680 1.00 97.88 199 HIS A CA 1
ATOM 1543 C C . HIS A 1 199 ? 14.612 -4.423 -4.489 1.00 97.88 199 HIS A C 1
ATOM 1545 O O . HIS A 1 199 ? 14.811 -4.656 -5.691 1.00 97.88 199 HIS A O 1
ATOM 1551 N N . ALA A 1 200 ? 15.134 -3.366 -3.865 1.00 97.38 200 ALA A N 1
ATOM 1552 C CA . ALA A 1 200 ? 15.810 -2.282 -4.580 1.00 97.38 200 ALA A CA 1
ATOM 1553 C C . ALA A 1 200 ? 17.010 -2.755 -5.440 1.00 97.38 200 ALA A C 1
ATOM 1555 O O . ALA A 1 200 ? 17.050 -2.406 -6.625 1.00 97.38 200 ALA A O 1
ATOM 1556 N N . PRO A 1 201 ? 17.930 -3.622 -4.958 1.00 97.75 201 PRO A N 1
ATOM 1557 C CA . PRO A 1 201 ? 19.044 -4.132 -5.763 1.00 97.75 201 PRO A CA 1
ATOM 1558 C C . PRO A 1 201 ? 18.603 -4.879 -7.030 1.00 97.75 201 PRO A C 1
ATOM 1560 O O . PRO A 1 201 ? 19.205 -4.698 -8.090 1.00 97.75 201 PRO A O 1
ATOM 1563 N N . THR A 1 202 ? 17.535 -5.684 -6.956 1.00 96.88 202 THR A N 1
ATOM 1564 C CA . THR A 1 202 ? 16.999 -6.399 -8.129 1.00 96.88 202 THR A CA 1
ATOM 1565 C C . THR A 1 202 ? 16.406 -5.423 -9.137 1.00 96.88 202 THR A C 1
ATOM 1567 O O . THR A 1 202 ? 16.737 -5.501 -10.321 1.00 96.88 202 THR A O 1
ATOM 1570 N N . PHE A 1 203 ? 15.594 -4.464 -8.679 1.00 97.62 203 PHE A N 1
ATOM 1571 C CA . PHE A 1 203 ? 14.997 -3.465 -9.564 1.00 97.62 203 PHE A CA 1
ATOM 1572 C C . PHE A 1 203 ? 16.066 -2.623 -10.282 1.00 97.62 203 PHE A C 1
ATOM 1574 O O . PHE A 1 203 ? 16.008 -2.449 -11.499 1.00 97.62 203 PHE A O 1
ATOM 1581 N N . ILE A 1 204 ? 17.077 -2.145 -9.549 1.00 97.38 204 ILE A N 1
ATOM 1582 C CA . ILE A 1 204 ? 18.185 -1.360 -10.111 1.00 97.38 204 ILE A CA 1
ATOM 1583 C C . ILE A 1 204 ? 19.025 -2.194 -11.091 1.00 97.38 204 ILE A C 1
ATOM 1585 O O . ILE A 1 204 ? 19.467 -1.670 -12.116 1.00 97.38 204 ILE A O 1
ATOM 1589 N N . SER A 1 205 ? 19.225 -3.489 -10.828 1.00 95.50 205 SER A N 1
ATOM 1590 C CA . SER A 1 205 ? 19.907 -4.395 -11.762 1.00 95.50 205 SER A CA 1
ATOM 1591 C C . SER A 1 205 ? 19.152 -4.508 -13.094 1.00 95.50 205 SER A C 1
ATOM 1593 O O . SER A 1 205 ? 19.736 -4.250 -14.149 1.00 95.50 205 SER A O 1
ATOM 1595 N N . GLU A 1 206 ? 17.844 -4.789 -13.057 1.00 94.25 206 GLU A N 1
ATOM 1596 C CA . GLU A 1 206 ? 17.008 -4.882 -14.264 1.00 94.25 206 GLU A CA 1
ATOM 1597 C C . GLU A 1 206 ? 16.898 -3.541 -15.013 1.00 94.25 206 GLU A C 1
ATOM 1599 O O . GLU A 1 206 ? 16.989 -3.509 -16.243 1.00 94.25 206 GLU A O 1
ATOM 1604 N N . LEU A 1 207 ? 16.801 -2.418 -14.292 1.00 95.25 207 LEU A N 1
ATOM 1605 C CA . LEU A 1 207 ? 16.790 -1.080 -14.889 1.00 95.25 207 LEU A CA 1
ATOM 1606 C C . LEU A 1 207 ? 18.091 -0.774 -15.645 1.00 95.25 207 LEU A C 1
ATOM 1608 O O . LEU A 1 207 ? 18.045 -0.246 -16.756 1.00 95.25 207 LEU A O 1
ATOM 1612 N N . ASN A 1 208 ? 19.255 -1.116 -15.083 1.00 93.81 208 ASN A N 1
ATOM 1613 C CA . ASN A 1 208 ? 20.532 -0.906 -15.770 1.00 93.81 208 ASN A CA 1
ATOM 1614 C C . ASN A 1 208 ? 20.631 -1.752 -17.055 1.00 93.81 208 ASN A C 1
ATOM 1616 O O . ASN A 1 208 ? 21.125 -1.250 -18.064 1.00 93.81 208 ASN A O 1
ATOM 1620 N N . VAL A 1 209 ? 20.102 -2.984 -17.066 1.00 90.94 209 VAL A N 1
ATOM 1621 C CA . VAL A 1 209 ? 20.015 -3.810 -18.289 1.00 90.94 209 VAL A CA 1
ATOM 1622 C C . VAL A 1 209 ? 19.129 -3.142 -19.349 1.00 90.94 209 VAL A C 1
ATOM 1624 O O . VAL A 1 209 ? 19.525 -3.067 -20.514 1.00 90.94 209 VAL A O 1
ATOM 1627 N N . LEU A 1 210 ? 17.968 -2.602 -18.961 1.00 89.06 210 LEU A N 1
ATOM 1628 C CA . LEU A 1 210 ? 17.067 -1.883 -19.871 1.00 89.06 210 LEU A CA 1
ATOM 1629 C C . LEU A 1 210 ? 17.728 -0.628 -20.474 1.00 89.06 210 LEU A C 1
ATOM 1631 O O . LEU A 1 210 ? 17.617 -0.386 -21.678 1.00 89.06 210 LEU A O 1
ATOM 1635 N N . LEU A 1 211 ? 18.447 0.151 -19.661 1.00 88.44 211 LEU A N 1
ATOM 1636 C CA . LEU A 1 211 ? 19.170 1.347 -20.113 1.00 88.44 211 LEU A CA 1
ATOM 1637 C C . LEU A 1 211 ? 20.298 0.994 -21.101 1.00 88.44 211 LEU A C 1
ATOM 1639 O O . LEU A 1 211 ? 20.416 1.631 -22.150 1.00 88.44 211 LEU A O 1
ATOM 1643 N N . MET A 1 212 ? 21.063 -0.072 -20.835 1.00 86.38 212 MET A N 1
ATOM 1644 C CA . MET A 1 212 ? 22.094 -0.570 -21.758 1.00 86.38 212 MET A CA 1
ATOM 1645 C C . MET A 1 212 ? 21.501 -1.014 -23.107 1.00 86.38 212 MET A C 1
ATOM 1647 O O . MET A 1 212 ? 22.055 -0.685 -24.159 1.00 86.38 212 MET A O 1
ATOM 1651 N N . GLN A 1 213 ? 20.340 -1.679 -23.105 1.00 80.12 213 GLN A N 1
ATOM 1652 C CA . GLN A 1 213 ? 19.643 -2.068 -24.340 1.00 80.12 213 GLN A CA 1
ATOM 1653 C C . GLN A 1 213 ? 19.154 -0.849 -25.140 1.00 80.12 213 GLN A C 1
ATOM 1655 O O . GLN A 1 213 ? 19.373 -0.796 -26.349 1.00 80.12 213 GLN A O 1
ATOM 1660 N N . LYS A 1 214 ? 18.578 0.168 -24.474 1.00 73.75 214 LYS A N 1
ATOM 1661 C CA . LYS A 1 214 ? 18.122 1.424 -25.112 1.00 73.75 214 LYS A CA 1
ATOM 1662 C C . LYS A 1 214 ? 19.262 2.161 -25.828 1.00 73.75 214 LYS A C 1
ATOM 1664 O O . LYS A 1 214 ? 19.028 2.753 -26.875 1.00 73.75 214 LYS A O 1
ATOM 1669 N N . SER A 1 215 ? 20.483 2.100 -25.293 1.00 70.00 215 SER A N 1
ATOM 1670 C CA . SER A 1 215 ? 21.666 2.743 -25.890 1.00 70.00 215 SER A CA 1
ATOM 1671 C C . SER A 1 215 ? 22.273 1.998 -27.092 1.00 70.00 215 SER A C 1
ATOM 1673 O O . SER A 1 215 ? 23.026 2.598 -27.853 1.00 70.00 215 SER A O 1
ATOM 1675 N N . SER A 1 216 ? 21.959 0.707 -27.272 1.00 62.19 216 SER A N 1
ATOM 1676 C CA . SER A 1 216 ? 22.637 -0.172 -28.246 1.00 62.19 216 SER A CA 1
ATOM 1677 C C . SER A 1 216 ? 21.828 -0.460 -29.521 1.00 62.19 216 SER A C 1
ATOM 1679 O O . SER A 1 216 ? 22.246 -1.298 -30.316 1.00 62.19 216 SER A O 1
ATOM 1681 N N . GLU A 1 217 ? 20.647 0.152 -29.688 1.00 60.44 217 GLU A N 1
ATOM 1682 C CA . GLU A 1 217 ? 19.611 -0.128 -30.717 1.00 60.44 217 GLU A CA 1
ATOM 1683 C C . GLU A 1 217 ? 19.109 -1.588 -30.816 1.00 60.44 217 GLU A C 1
ATOM 1685 O O . GLU A 1 217 ? 18.055 -1.858 -31.396 1.00 60.44 217 GLU A O 1
ATOM 1690 N N . SER A 1 218 ? 19.787 -2.542 -30.180 1.00 54.94 218 SER A N 1
ATOM 1691 C CA . SER A 1 218 ? 19.337 -3.911 -29.975 1.00 54.94 218 SER A CA 1
ATOM 1692 C C . SER A 1 218 ? 18.143 -3.939 -29.018 1.00 54.94 218 SER A C 1
ATOM 1694 O O . SER A 1 218 ? 18.311 -4.005 -27.796 1.00 54.94 218 SER A O 1
ATOM 1696 N N . VAL A 1 219 ? 16.930 -3.924 -29.576 1.00 55.47 219 VAL A N 1
ATOM 1697 C CA . VAL A 1 219 ? 15.688 -4.171 -28.832 1.00 55.47 219 VAL A CA 1
ATOM 1698 C C . VAL A 1 219 ? 15.682 -5.624 -28.350 1.00 55.47 219 VAL A C 1
ATOM 1700 O O . VAL A 1 219 ? 15.195 -6.531 -29.024 1.00 55.47 219 VAL A O 1
ATOM 1703 N N . GLY A 1 220 ? 16.258 -5.846 -27.168 1.00 57.75 220 GLY A N 1
ATOM 1704 C CA . GLY A 1 220 ? 16.056 -7.069 -26.403 1.00 57.75 220 GLY A CA 1
ATOM 1705 C C . GLY A 1 220 ? 14.578 -7.243 -26.042 1.00 57.75 220 GLY A C 1
ATOM 1706 O O . GLY A 1 220 ? 13.776 -6.314 -26.155 1.00 57.75 220 GLY A O 1
ATOM 1707 N N . MET A 1 221 ? 14.199 -8.439 -25.590 1.00 68.94 221 MET A N 1
ATOM 1708 C CA . MET A 1 221 ? 12.839 -8.676 -25.099 1.00 68.94 221 MET A CA 1
ATOM 1709 C C . MET A 1 221 ? 12.606 -7.905 -23.791 1.00 68.94 221 MET A C 1
ATOM 1711 O O . MET A 1 221 ? 12.906 -8.398 -22.705 1.00 68.94 221 MET A O 1
ATOM 1715 N N . VAL A 1 222 ? 12.070 -6.688 -23.901 1.00 80.06 222 VAL A N 1
ATOM 1716 C CA . VAL A 1 222 ? 11.644 -5.874 -22.757 1.00 80.06 222 VAL A CA 1
ATOM 1717 C C . VAL A 1 222 ? 10.464 -6.564 -22.074 1.00 80.06 222 VAL A C 1
ATOM 1719 O O . VAL A 1 222 ? 9.432 -6.802 -22.702 1.00 80.06 222 VAL A O 1
ATOM 1722 N N . ARG A 1 223 ? 10.599 -6.875 -20.780 1.00 89.88 223 ARG A N 1
ATOM 1723 C CA . ARG A 1 223 ? 9.503 -7.431 -19.972 1.00 89.88 223 ARG A CA 1
ATOM 1724 C C . ARG A 1 223 ? 8.508 -6.312 -19.658 1.00 89.88 223 ARG A C 1
ATOM 1726 O O . ARG A 1 223 ? 8.836 -5.399 -18.901 1.00 89.88 223 ARG A O 1
ATOM 1733 N N . VAL A 1 224 ? 7.308 -6.365 -20.229 1.00 92.06 224 VAL A N 1
ATOM 1734 C CA . VAL A 1 224 ? 6.309 -5.293 -20.068 1.00 92.06 224 VAL A CA 1
ATOM 1735 C C . VAL A 1 224 ? 5.768 -5.237 -18.630 1.00 92.06 224 VAL A C 1
ATOM 1737 O O . VAL A 1 224 ? 5.577 -4.151 -18.092 1.00 92.06 224 VAL A O 1
ATOM 1740 N N . SER A 1 225 ? 5.665 -6.373 -17.944 1.00 94.50 225 SER A N 1
ATOM 1741 C CA . SER A 1 225 ? 5.379 -6.450 -16.504 1.00 94.50 225 SER A CA 1
ATOM 1742 C C . SER A 1 225 ? 6.361 -5.652 -15.626 1.00 94.50 225 SER A C 1
ATOM 1744 O O . SER A 1 225 ? 5.922 -4.873 -14.780 1.00 94.50 225 SER A O 1
ATOM 1746 N N . PHE A 1 226 ? 7.677 -5.754 -15.867 1.00 95.94 226 PHE A N 1
ATOM 1747 C CA . PHE A 1 226 ? 8.686 -4.899 -15.215 1.00 95.94 226 PHE A CA 1
ATOM 1748 C C . PHE A 1 226 ? 8.501 -3.423 -15.592 1.00 95.94 226 PHE A C 1
ATOM 1750 O O . PHE A 1 226 ? 8.562 -2.543 -14.732 1.00 95.94 226 PHE A O 1
ATOM 1757 N N . LEU A 1 227 ? 8.232 -3.149 -16.872 1.00 95.38 227 LEU A N 1
ATOM 1758 C CA . LEU A 1 227 ? 8.003 -1.795 -17.374 1.00 95.38 227 LEU A CA 1
ATOM 1759 C C . LEU A 1 227 ? 6.793 -1.125 -16.694 1.00 95.38 227 LEU A C 1
ATOM 1761 O O . LEU A 1 227 ? 6.858 0.063 -16.392 1.00 95.38 227 LEU A O 1
ATOM 1765 N N . GLY A 1 228 ? 5.741 -1.881 -16.364 1.00 96.94 228 GLY A N 1
ATOM 1766 C CA . GLY A 1 228 ? 4.606 -1.403 -15.568 1.00 96.94 228 GLY A CA 1
ATOM 1767 C C . GLY A 1 228 ? 5.002 -0.960 -14.155 1.00 96.94 228 GLY A C 1
ATOM 1768 O O . GLY A 1 228 ? 4.643 0.140 -13.734 1.00 96.94 228 GLY A O 1
ATOM 1769 N N . VAL A 1 229 ? 5.806 -1.762 -13.446 1.00 98.38 229 VAL A N 1
ATOM 1770 C CA . VAL A 1 229 ? 6.348 -1.401 -12.118 1.00 98.38 229 VAL A CA 1
ATOM 1771 C C . VAL A 1 229 ? 7.247 -0.162 -12.205 1.00 98.38 229 VAL A C 1
ATOM 1773 O O . VAL A 1 229 ? 7.116 0.757 -11.398 1.00 98.38 229 VAL A O 1
ATOM 1776 N N . TYR A 1 230 ? 8.120 -0.094 -13.212 1.00 98.19 230 TYR A N 1
ATOM 1777 C CA . TYR A 1 230 ? 8.996 1.058 -13.441 1.00 98.19 230 TYR A CA 1
ATOM 1778 C C . TYR A 1 230 ? 8.200 2.339 -13.751 1.00 98.19 230 TYR A C 1
ATOM 1780 O O . TYR A 1 230 ? 8.487 3.389 -13.173 1.00 98.19 230 TYR A O 1
ATOM 1788 N N . PHE A 1 231 ? 7.147 2.263 -14.571 1.00 98.38 231 PHE A N 1
ATOM 1789 C CA . PHE A 1 231 ? 6.239 3.393 -14.775 1.00 98.38 231 PHE A CA 1
ATOM 1790 C C . PHE A 1 231 ? 5.539 3.829 -13.486 1.00 98.38 231 PHE A C 1
ATOM 1792 O O . PHE A 1 231 ? 5.371 5.030 -13.284 1.00 98.38 231 PHE A O 1
ATOM 1799 N N . MET A 1 232 ? 5.182 2.906 -12.588 1.00 98.25 232 MET A N 1
ATOM 1800 C CA . MET A 1 232 ? 4.619 3.283 -11.288 1.00 98.25 232 MET A CA 1
ATOM 1801 C C . MET A 1 232 ? 5.628 3.971 -10.365 1.00 98.25 232 MET A C 1
ATOM 1803 O O . MET A 1 232 ? 5.257 4.939 -9.705 1.00 98.25 232 MET A O 1
ATOM 1807 N N . ILE A 1 233 ? 6.900 3.561 -10.372 1.00 98.50 233 ILE A N 1
ATOM 1808 C CA . ILE A 1 233 ? 7.970 4.296 -9.676 1.00 98.50 233 ILE A CA 1
ATOM 1809 C C . ILE A 1 233 ? 8.077 5.724 -10.221 1.00 98.50 233 ILE A C 1
ATOM 1811 O O . ILE A 1 233 ? 8.003 6.677 -9.451 1.00 98.50 233 ILE A O 1
ATOM 1815 N N . LEU A 1 234 ? 8.167 5.896 -11.546 1.00 98.38 234 LEU A N 1
ATOM 1816 C CA . LEU A 1 234 ? 8.216 7.228 -12.166 1.00 98.38 234 LEU A CA 1
ATOM 1817 C C . LEU A 1 234 ? 6.965 8.062 -11.838 1.00 98.38 234 LEU A C 1
ATOM 1819 O O . LEU A 1 234 ? 7.078 9.251 -11.548 1.00 98.38 234 LEU A O 1
ATOM 1823 N N . CYS A 1 235 ? 5.783 7.440 -11.859 1.00 97.56 235 CYS A N 1
ATOM 1824 C CA . CYS A 1 235 ? 4.507 8.064 -11.518 1.00 97.56 235 CYS A CA 1
ATOM 1825 C C . CYS A 1 235 ? 4.499 8.624 -10.090 1.00 97.56 235 CYS A C 1
ATOM 1827 O O . CYS A 1 235 ? 4.178 9.801 -9.905 1.00 97.56 235 CYS A O 1
ATOM 1829 N N . LEU A 1 236 ? 4.880 7.802 -9.104 1.00 95.94 236 LEU A N 1
ATOM 1830 C CA . LEU A 1 236 ? 4.904 8.175 -7.689 1.00 95.94 236 LEU A CA 1
ATOM 1831 C C . LEU A 1 236 ? 5.993 9.215 -7.404 1.00 95.94 236 LEU A C 1
ATOM 1833 O O . LEU A 1 236 ? 5.704 10.214 -6.747 1.00 95.94 236 LEU A O 1
ATOM 1837 N N . SER A 1 237 ? 7.190 9.059 -7.982 1.00 96.44 237 SER A N 1
ATOM 1838 C CA . SER A 1 237 ? 8.263 10.057 -7.880 1.00 96.44 237 SER A CA 1
ATOM 1839 C C . SER A 1 237 ? 7.864 11.420 -8.426 1.00 96.44 237 SER A C 1
ATOM 1841 O O . SER A 1 237 ? 8.278 12.421 -7.861 1.00 96.44 237 SER A O 1
ATOM 1843 N N . LEU A 1 238 ? 7.074 11.477 -9.505 1.00 95.62 238 LEU A N 1
ATOM 1844 C CA . LEU A 1 238 ? 6.563 12.728 -10.079 1.00 95.62 238 LEU A CA 1
ATOM 1845 C C . LEU A 1 238 ? 5.360 13.291 -9.302 1.00 95.62 238 LEU A C 1
ATOM 1847 O O . LEU A 1 238 ? 5.206 14.506 -9.213 1.00 95.62 238 LEU A O 1
ATOM 1851 N N . HIS A 1 239 ? 4.512 12.436 -8.726 1.00 92.62 239 HIS A N 1
ATOM 1852 C CA . HIS A 1 239 ? 3.353 12.846 -7.919 1.00 92.62 239 HIS A CA 1
ATOM 1853 C C . HIS A 1 239 ? 3.785 13.495 -6.597 1.00 92.62 239 HIS A C 1
ATOM 1855 O O . HIS A 1 239 ? 3.381 14.612 -6.253 1.00 92.62 239 HIS A O 1
ATOM 1861 N N . LEU A 1 240 ? 4.680 12.813 -5.885 1.00 90.31 240 LEU A N 1
ATOM 1862 C CA . LEU A 1 240 ? 5.212 13.214 -4.584 1.00 90.31 240 LEU A CA 1
ATOM 1863 C C . LEU A 1 240 ? 6.521 14.011 -4.700 1.00 90.31 240 LEU A C 1
ATOM 1865 O O . LEU A 1 240 ? 7.179 14.235 -3.693 1.00 90.31 240 LEU A O 1
ATOM 1869 N N . ILE A 1 241 ? 6.877 14.476 -5.905 1.00 91.19 241 ILE A N 1
ATOM 1870 C CA . ILE A 1 241 ? 8.136 15.187 -6.157 1.00 91.19 241 ILE A CA 1
ATOM 1871 C C . ILE A 1 241 ? 8.305 16.416 -5.256 1.00 91.19 241 ILE A C 1
ATOM 1873 O O . ILE A 1 241 ? 7.341 17.143 -4.987 1.00 91.19 241 ILE A O 1
ATOM 1877 N N . GLU A 1 242 ? 9.550 16.668 -4.855 1.00 89.00 242 GLU A N 1
ATOM 1878 C CA . GLU A 1 242 ? 9.967 17.867 -4.128 1.00 89.00 242 GLU A CA 1
ATOM 1879 C C . GLU A 1 242 ? 10.629 18.893 -5.075 1.00 89.00 242 GLU A C 1
ATOM 1881 O O . GLU A 1 242 ? 11.214 18.504 -6.096 1.00 89.00 242 GLU A O 1
ATOM 1886 N N . PRO A 1 243 ? 10.564 20.209 -4.779 1.00 89.56 243 PRO A N 1
ATOM 1887 C CA . PRO A 1 243 ? 11.049 21.257 -5.685 1.00 89.56 243 PRO A CA 1
ATOM 1888 C C . PRO A 1 243 ? 12.514 21.093 -6.119 1.00 89.56 243 PRO A C 1
ATOM 1890 O O . PRO A 1 243 ? 12.811 21.206 -7.307 1.00 89.56 243 PRO A O 1
ATOM 1893 N N . TYR A 1 244 ? 13.415 20.716 -5.202 1.00 89.44 244 TYR A N 1
ATOM 1894 C CA . TYR A 1 244 ? 14.838 20.517 -5.518 1.00 89.44 244 TYR A CA 1
ATOM 1895 C C . TYR A 1 244 ? 15.079 19.384 -6.537 1.00 89.44 244 TYR A C 1
ATOM 1897 O O . TYR A 1 244 ? 16.060 19.401 -7.284 1.00 89.44 244 TYR A O 1
ATOM 1905 N N . VAL A 1 245 ? 14.192 18.380 -6.585 1.00 92.38 245 VAL A N 1
ATOM 1906 C CA . VAL A 1 245 ? 14.269 17.293 -7.571 1.00 92.38 245 VAL A CA 1
ATOM 1907 C C . VAL A 1 245 ? 13.833 17.810 -8.939 1.00 92.38 245 VAL A C 1
ATOM 1909 O O . VAL A 1 245 ? 14.475 17.477 -9.931 1.00 92.38 245 VAL A O 1
ATOM 1912 N N . CYS A 1 246 ? 12.803 18.666 -8.992 1.00 93.56 246 CYS A N 1
ATOM 1913 C CA . CYS A 1 246 ? 12.341 19.318 -10.224 1.00 93.56 246 CYS A CA 1
ATOM 1914 C C . CYS A 1 246 ? 13.447 20.172 -10.861 1.00 93.56 246 CYS A C 1
ATOM 1916 O O . CYS A 1 246 ? 13.702 20.048 -12.061 1.00 93.56 246 CYS A O 1
ATOM 1918 N N . GLU A 1 247 ? 14.160 20.958 -10.047 1.00 92.81 247 GLU A N 1
ATOM 1919 C CA . GLU A 1 247 ? 15.341 21.722 -10.469 1.00 92.81 247 GLU A CA 1
ATOM 1920 C C . GLU A 1 247 ? 16.438 20.802 -11.025 1.00 92.81 247 GLU A C 1
ATOM 1922 O O . GLU A 1 247 ? 16.931 21.021 -12.133 1.00 92.81 247 GLU A O 1
ATOM 1927 N N . ARG A 1 248 ? 16.770 19.718 -10.304 1.00 92.75 248 ARG A N 1
ATOM 1928 C CA . ARG A 1 248 ? 17.795 18.738 -10.711 1.00 92.75 248 ARG A CA 1
ATOM 1929 C C . ARG A 1 248 ? 17.490 18.075 -12.058 1.00 92.75 248 ARG A C 1
ATOM 1931 O O . ARG A 1 248 ? 18.415 17.832 -12.830 1.00 92.75 248 ARG A O 1
ATOM 1938 N N . ILE A 1 249 ? 16.222 17.768 -12.337 1.00 94.75 249 ILE A N 1
ATOM 1939 C CA . ILE A 1 249 ? 15.792 17.099 -13.580 1.00 94.75 249 ILE A CA 1
ATOM 1940 C C . ILE A 1 249 ? 15.353 18.074 -14.684 1.00 94.75 249 ILE A C 1
ATOM 1942 O O . ILE A 1 249 ? 14.978 17.630 -15.774 1.00 94.75 249 ILE A O 1
ATOM 1946 N N . GLY A 1 250 ? 15.392 19.385 -14.428 1.00 94.12 250 GLY A N 1
ATOM 1947 C CA . GLY A 1 250 ? 15.008 20.424 -15.381 1.00 94.12 250 GLY A CA 1
ATOM 1948 C C . GLY A 1 250 ? 13.558 20.297 -15.854 1.00 94.12 250 GLY A C 1
ATOM 1949 O O . GLY A 1 250 ? 13.322 20.167 -17.060 1.00 94.12 250 GLY A O 1
ATOM 1950 N N . ILE A 1 251 ? 12.603 20.279 -14.915 1.00 93.75 251 ILE A N 1
ATOM 1951 C CA . ILE A 1 251 ? 11.161 20.416 -15.191 1.00 93.75 251 ILE A CA 1
ATOM 1952 C C . ILE A 1 251 ? 10.524 21.440 -14.246 1.00 93.75 251 ILE A C 1
ATOM 1954 O O . ILE A 1 251 ? 10.940 21.572 -13.097 1.00 93.75 251 ILE A O 1
ATOM 1958 N N . ASP A 1 252 ? 9.462 22.107 -14.694 1.00 93.12 252 ASP A N 1
ATOM 1959 C CA . ASP A 1 252 ? 8.657 22.960 -13.818 1.00 93.12 252 ASP A CA 1
ATOM 1960 C C . ASP A 1 252 ? 7.785 22.099 -12.893 1.00 93.12 252 ASP A C 1
ATOM 1962 O O . ASP A 1 252 ? 7.099 21.183 -13.357 1.00 93.12 252 ASP A O 1
ATOM 1966 N N . PHE A 1 253 ? 7.730 22.434 -11.600 1.00 90.50 253 PHE A N 1
ATOM 1967 C CA . PHE A 1 253 ? 6.924 21.716 -10.598 1.00 90.50 253 PHE A CA 1
ATOM 1968 C C . PHE A 1 253 ? 5.439 21.581 -10.995 1.00 90.50 253 PHE A C 1
ATOM 1970 O O . PHE A 1 253 ? 4.809 20.552 -10.756 1.00 90.50 253 PHE A O 1
ATOM 1977 N N . SER A 1 254 ? 4.886 22.585 -11.685 1.00 90.75 254 SER A N 1
ATOM 1978 C CA . SER A 1 254 ? 3.515 22.572 -12.219 1.00 90.75 254 SER A CA 1
ATOM 1979 C C . SER A 1 254 ? 3.262 21.468 -13.258 1.00 90.75 254 SER A C 1
ATOM 1981 O O . SER A 1 254 ? 2.132 20.999 -13.390 1.00 90.75 254 SER A O 1
ATOM 1983 N N . THR A 1 255 ? 4.296 21.018 -13.977 1.00 93.06 255 THR A N 1
ATOM 1984 C CA . THR A 1 255 ? 4.188 19.965 -15.003 1.00 93.06 255 THR A CA 1
ATOM 1985 C C . THR A 1 255 ? 4.255 18.551 -14.428 1.00 93.06 255 THR A C 1
ATOM 1987 O O . THR A 1 255 ? 3.796 17.607 -15.076 1.00 93.06 255 THR A O 1
ATOM 1990 N N . ALA A 1 256 ? 4.764 18.385 -13.202 1.00 92.75 256 ALA A N 1
ATOM 1991 C CA . ALA A 1 256 ? 4.993 17.075 -12.596 1.00 92.75 256 ALA A CA 1
ATOM 1992 C C . ALA A 1 256 ? 3.700 16.248 -12.450 1.00 92.75 256 ALA A C 1
ATOM 1994 O O . ALA A 1 256 ? 3.704 15.051 -12.734 1.00 92.75 256 ALA A O 1
ATOM 1995 N N . SER A 1 257 ? 2.569 16.889 -12.125 1.00 90.25 257 SER A N 1
ATOM 1996 C CA . SER A 1 257 ? 1.255 16.224 -12.046 1.00 90.25 257 SER A CA 1
ATOM 1997 C C . SER A 1 257 ? 0.800 15.641 -13.392 1.00 90.25 257 SER A C 1
ATOM 1999 O O . SER A 1 257 ? 0.283 14.526 -13.446 1.00 90.25 257 SER A O 1
ATOM 2001 N N . GLU A 1 258 ? 1.025 16.356 -14.496 1.00 91.12 258 GLU A N 1
ATOM 2002 C CA . GLU A 1 258 ? 0.672 15.891 -15.844 1.00 91.12 258 GLU A CA 1
ATOM 2003 C C . GLU A 1 258 ? 1.606 14.767 -16.317 1.00 91.12 258 GLU A C 1
ATOM 2005 O O . GLU A 1 258 ? 1.154 13.772 -16.886 1.00 91.12 258 GLU A O 1
ATOM 2010 N N . LEU A 1 259 ? 2.908 14.873 -16.033 1.00 94.06 259 LEU A N 1
ATOM 2011 C CA . LEU A 1 259 ? 3.861 13.800 -16.325 1.00 94.06 259 LEU A CA 1
ATOM 2012 C C . LEU A 1 259 ? 3.542 12.532 -15.515 1.00 94.06 259 LEU A C 1
ATOM 2014 O O . LEU A 1 259 ? 3.534 11.440 -16.081 1.00 94.06 259 LEU A O 1
ATOM 2018 N N . SER A 1 260 ? 3.199 12.676 -14.233 1.00 94.88 260 SER A N 1
ATOM 2019 C CA . SER A 1 260 ? 2.765 11.580 -13.359 1.00 94.88 260 SER A CA 1
ATOM 2020 C C . SER A 1 260 ? 1.559 10.828 -13.944 1.00 94.88 260 SER A C 1
ATOM 2022 O O . SER A 1 260 ? 1.637 9.615 -14.144 1.00 94.88 260 SER A O 1
ATOM 2024 N N . LYS A 1 261 ? 0.501 11.540 -14.368 1.00 92.44 261 LYS A N 1
ATOM 2025 C CA . LYS A 1 261 ? -0.679 10.938 -15.028 1.00 92.44 261 LYS A CA 1
ATOM 2026 C C . LYS A 1 261 ? -0.324 10.140 -16.287 1.00 92.44 261 LYS A C 1
ATOM 2028 O O . LYS A 1 261 ? -0.911 9.086 -16.547 1.00 92.44 261 LYS A O 1
ATOM 2033 N N . ARG A 1 262 ? 0.641 10.616 -17.082 1.00 92.56 262 ARG A N 1
ATOM 2034 C CA . ARG A 1 262 ? 1.123 9.899 -18.279 1.00 92.56 262 ARG A CA 1
ATOM 2035 C C . ARG A 1 262 ? 1.861 8.612 -17.923 1.00 92.56 262 ARG A C 1
ATOM 2037 O O . ARG A 1 262 ? 1.646 7.605 -18.593 1.00 92.56 262 ARG A O 1
ATOM 2044 N N . MET A 1 263 ? 2.689 8.627 -16.877 1.00 95.88 263 MET A N 1
ATOM 2045 C CA . MET A 1 263 ? 3.359 7.420 -16.380 1.00 95.88 263 MET A CA 1
ATOM 2046 C C . MET A 1 263 ? 2.337 6.418 -15.819 1.00 95.88 263 MET A C 1
ATOM 2048 O O . MET A 1 263 ? 2.392 5.242 -16.167 1.00 95.88 263 MET A O 1
ATOM 2052 N N . TYR A 1 264 ? 1.340 6.881 -15.056 1.00 94.56 264 TYR A N 1
ATOM 2053 C CA . TYR A 1 264 ? 0.227 6.049 -14.579 1.00 94.56 264 TYR A CA 1
ATOM 2054 C C . TYR A 1 264 ? -0.532 5.369 -15.731 1.00 94.56 264 TYR A C 1
ATOM 2056 O O . TYR A 1 264 ? -0.734 4.154 -15.732 1.00 94.56 264 TYR A O 1
ATOM 2064 N N . SER A 1 265 ? -0.865 6.138 -16.774 1.00 92.50 265 SER A N 1
ATOM 2065 C CA . SER A 1 265 ? -1.563 5.634 -17.966 1.00 92.50 265 SER A CA 1
ATOM 2066 C C . SER A 1 265 ? -0.738 4.585 -18.723 1.00 92.50 265 SER A C 1
ATOM 2068 O O . SER A 1 265 ? -1.290 3.617 -19.250 1.00 92.50 265 SER A O 1
ATOM 2070 N N . ALA A 1 266 ? 0.589 4.744 -18.754 1.00 93.31 266 ALA A N 1
ATOM 2071 C CA . ALA A 1 266 ? 1.507 3.773 -19.338 1.00 93.31 266 ALA A CA 1
ATOM 2072 C C . ALA A 1 266 ? 1.619 2.492 -18.490 1.00 93.31 266 ALA A C 1
ATOM 2074 O O . ALA A 1 266 ? 1.614 1.397 -19.054 1.00 93.31 266 ALA A O 1
ATOM 2075 N N . ALA A 1 267 ? 1.631 2.593 -17.154 1.00 95.94 267 ALA A N 1
ATOM 2076 C CA . ALA A 1 267 ? 1.595 1.432 -16.258 1.00 95.94 267 ALA A CA 1
ATOM 2077 C C . ALA A 1 267 ? 0.308 0.604 -16.433 1.00 95.94 267 ALA A C 1
ATOM 2079 O O . ALA A 1 267 ? 0.365 -0.623 -16.546 1.00 95.94 267 ALA A O 1
ATOM 2080 N N . GLN A 1 268 ? -0.844 1.273 -16.549 1.00 93.50 268 GLN A N 1
ATOM 2081 C CA . GLN A 1 268 ? -2.123 0.627 -16.860 1.00 93.50 268 GLN A CA 1
ATOM 2082 C C . GLN A 1 268 ? -2.095 -0.072 -18.227 1.00 93.50 268 GLN A C 1
ATOM 2084 O O . GLN A 1 268 ? -2.538 -1.215 -18.344 1.00 93.50 268 GLN A O 1
ATOM 2089 N N . ALA A 1 269 ? -1.532 0.570 -19.256 1.00 91.94 269 ALA A N 1
ATOM 2090 C CA . ALA A 1 269 ? -1.368 -0.055 -20.568 1.00 91.94 269 ALA A CA 1
ATOM 2091 C C . ALA A 1 269 ? -0.442 -1.287 -20.522 1.00 91.94 269 ALA A C 1
ATOM 2093 O O . ALA A 1 269 ? -0.734 -2.269 -21.201 1.00 91.94 269 ALA A O 1
ATOM 2094 N N . CYS A 1 270 ? 0.607 -1.284 -19.687 1.00 92.88 270 CYS A N 1
ATOM 2095 C CA . CYS A 1 270 ? 1.465 -2.455 -19.471 1.00 92.88 270 CYS A CA 1
ATOM 2096 C C . CYS A 1 270 ? 0.683 -3.641 -18.877 1.00 92.88 270 CYS A C 1
ATOM 2098 O O . CYS A 1 270 ? 0.755 -4.740 -19.420 1.00 92.88 270 CYS A O 1
ATOM 2100 N N . LEU A 1 271 ? -0.110 -3.419 -17.817 1.00 92.62 271 LEU A N 1
ATOM 2101 C CA . LEU A 1 271 ? -0.936 -4.471 -17.199 1.00 92.62 271 LEU A CA 1
ATOM 2102 C C . LEU A 1 271 ? -1.938 -5.088 -18.183 1.00 92.62 271 LEU A C 1
ATOM 2104 O O . LEU A 1 271 ? -2.127 -6.304 -18.198 1.00 92.62 271 LEU A O 1
ATOM 2108 N N . HIS A 1 272 ? -2.591 -4.256 -18.998 1.00 91.12 272 HIS A N 1
ATOM 2109 C CA . HIS A 1 272 ? -3.552 -4.725 -19.996 1.00 91.12 272 HIS A CA 1
ATOM 2110 C C . HIS A 1 272 ? -2.889 -5.415 -21.195 1.00 91.12 272 HIS A C 1
ATOM 2112 O O . HIS A 1 272 ? -3.488 -6.329 -21.755 1.00 91.12 272 HIS A O 1
ATOM 2118 N N . TYR A 1 273 ? -1.677 -5.006 -21.584 1.00 90.19 273 TYR A N 1
ATOM 2119 C CA . TYR A 1 273 ? -0.917 -5.656 -22.653 1.00 90.19 273 TYR A CA 1
ATOM 2120 C C . TYR A 1 273 ? -0.457 -7.067 -22.265 1.00 90.19 273 TYR A C 1
ATOM 2122 O O . TYR A 1 273 ? -0.636 -7.997 -23.047 1.00 90.19 273 TYR A O 1
ATOM 2130 N N . ASP A 1 274 ? 0.072 -7.234 -21.049 1.00 90.25 274 ASP A N 1
ATOM 2131 C CA . ASP A 1 274 ? 0.542 -8.528 -20.531 1.00 90.25 274 ASP A CA 1
ATOM 2132 C C . ASP A 1 274 ? -0.602 -9.444 -20.038 1.00 90.25 274 ASP A C 1
ATOM 2134 O O . ASP A 1 274 ? -0.327 -10.474 -19.430 1.00 90.25 274 ASP A O 1
ATOM 2138 N N . ASP A 1 275 ? -1.874 -9.090 -20.279 1.00 90.38 275 ASP A N 1
ATOM 2139 C CA . ASP A 1 275 ? -3.071 -9.815 -19.813 1.00 90.38 275 ASP A CA 1
ATOM 2140 C C . ASP A 1 275 ? -2.960 -10.258 -18.343 1.00 90.38 275 ASP A C 1
ATOM 2142 O O . ASP A 1 275 ? -3.002 -11.444 -18.020 1.00 90.38 275 ASP A O 1
ATOM 2146 N N . PHE A 1 276 ? -2.799 -9.309 -17.415 1.00 93.88 276 PHE A N 1
ATOM 2147 C CA . PHE A 1 276 ? -2.542 -9.625 -16.000 1.00 93.88 276 PHE A CA 1
ATOM 2148 C C . PHE A 1 276 ? -3.583 -10.560 -15.334 1.00 93.88 276 PHE A C 1
ATOM 2150 O O . PHE A 1 276 ? -3.277 -11.232 -14.339 1.00 93.88 276 PHE A O 1
ATOM 2157 N N . LEU A 1 277 ? -4.801 -10.621 -15.891 1.00 92.31 277 LEU A N 1
ATOM 2158 C CA . LEU A 1 277 ? -5.896 -11.499 -15.470 1.00 92.31 277 LEU A CA 1
ATOM 2159 C C . LEU A 1 277 ? -5.741 -12.953 -15.953 1.00 92.31 277 LEU A C 1
ATOM 2161 O O . LEU A 1 277 ? -6.270 -13.847 -15.292 1.00 92.31 277 LEU A O 1
ATOM 2165 N N . GLY A 1 278 ? -5.035 -13.200 -17.059 1.00 88.75 278 GLY A N 1
ATOM 2166 C CA . GLY A 1 278 ? -4.715 -14.537 -17.576 1.00 88.75 278 GLY A CA 1
ATOM 2167 C C . GLY A 1 278 ? -3.271 -14.975 -17.299 1.00 88.75 278 GLY A C 1
ATOM 2168 O O . GLY A 1 278 ? -3.033 -16.107 -16.876 1.00 88.75 278 GLY A O 1
ATOM 2169 N N . ALA A 1 279 ? -2.302 -14.075 -17.478 1.00 91.19 279 ALA A N 1
ATOM 2170 C CA . ALA A 1 279 ? -0.878 -14.297 -17.248 1.00 91.19 279 ALA A CA 1
ATOM 2171 C C . ALA A 1 279 ? -0.420 -13.622 -15.942 1.00 91.19 279 ALA A C 1
ATOM 2173 O O . ALA A 1 279 ? -0.156 -12.423 -15.853 1.00 91.19 279 ALA A O 1
ATOM 2174 N N . HIS A 1 280 ? -0.329 -14.414 -14.878 1.00 93.31 280 HIS A N 1
ATOM 2175 C CA . HIS A 1 280 ? 0.010 -13.915 -13.548 1.00 93.31 280 HIS A CA 1
ATOM 2176 C C . HIS A 1 280 ? 1.527 -13.757 -13.347 1.00 93.31 280 HIS A C 1
ATOM 2178 O O . HIS A 1 280 ? 2.295 -14.687 -13.596 1.00 93.31 280 HIS A O 1
ATOM 2184 N N . SER A 1 281 ? 1.953 -12.610 -12.813 1.00 95.25 281 SER A N 1
ATOM 2185 C CA . SER A 1 281 ? 3.339 -12.328 -12.416 1.00 95.25 281 SER A CA 1
ATOM 2186 C C . SER A 1 281 ? 3.383 -11.629 -11.051 1.00 95.25 281 SER A C 1
ATOM 2188 O O . SER A 1 281 ? 2.358 -11.145 -10.562 1.00 95.25 281 SER A O 1
ATOM 2190 N N . LEU A 1 282 ? 4.560 -11.587 -10.416 1.00 97.19 282 LEU A N 1
ATOM 2191 C CA . LEU A 1 282 ? 4.741 -10.857 -9.153 1.00 97.19 282 LEU A CA 1
ATOM 2192 C C . LEU A 1 282 ? 4.694 -9.343 -9.407 1.00 97.19 282 LEU A C 1
ATOM 2194 O O . LEU A 1 282 ? 4.115 -8.586 -8.633 1.00 97.19 282 LEU A O 1
ATOM 2198 N N . GLU A 1 283 ? 5.242 -8.934 -10.543 1.00 97.62 283 GLU A N 1
ATOM 2199 C CA . GLU A 1 283 ? 5.317 -7.570 -11.038 1.00 97.62 283 GLU A CA 1
ATOM 2200 C C . GLU A 1 283 ? 3.925 -6.977 -11.303 1.00 97.62 283 GLU A C 1
ATOM 2202 O O . GLU A 1 283 ? 3.693 -5.807 -11.007 1.00 97.62 283 GLU A O 1
ATOM 2207 N N . HIS A 1 284 ? 2.949 -7.780 -11.750 1.00 97.12 284 HIS A N 1
ATOM 2208 C CA . HIS A 1 284 ? 1.551 -7.336 -11.853 1.00 97.12 284 HIS A CA 1
ATOM 2209 C C . HIS A 1 284 ? 0.966 -6.956 -10.485 1.00 97.12 284 HIS A C 1
ATOM 2211 O O . HIS A 1 284 ? 0.277 -5.944 -10.370 1.00 97.12 284 HIS A O 1
ATOM 2217 N N . LEU A 1 285 ? 1.278 -7.719 -9.432 1.00 98.44 285 LEU A N 1
ATOM 2218 C CA . LEU A 1 285 ? 0.825 -7.425 -8.068 1.00 98.44 285 LEU A CA 1
ATOM 2219 C C . LEU A 1 285 ? 1.536 -6.203 -7.476 1.00 98.44 285 LEU A C 1
ATOM 2221 O O . LEU A 1 285 ? 0.887 -5.366 -6.853 1.00 98.44 285 LEU A O 1
ATOM 2225 N N . GLN A 1 286 ? 2.848 -6.080 -7.703 1.00 98.62 286 GLN A N 1
ATOM 2226 C CA . GLN A 1 286 ? 3.629 -4.902 -7.316 1.00 98.62 286 GLN A CA 1
ATOM 2227 C C . GLN A 1 286 ? 3.078 -3.640 -7.991 1.00 98.62 286 GLN A C 1
ATOM 2229 O O . GLN A 1 286 ? 2.817 -2.652 -7.312 1.00 98.62 286 GLN A O 1
ATOM 2234 N N . CYS A 1 287 ? 2.820 -3.695 -9.301 1.00 98.19 287 CYS A N 1
ATOM 2235 C CA . CYS A 1 287 ? 2.227 -2.595 -10.056 1.00 98.19 287 CYS A CA 1
ATOM 2236 C C . CYS A 1 287 ? 0.862 -2.186 -9.476 1.00 98.19 287 CYS A C 1
ATOM 2238 O O . CYS A 1 287 ? 0.670 -1.014 -9.169 1.00 98.19 287 CYS A O 1
ATOM 2240 N N . ILE A 1 288 ? -0.048 -3.137 -9.218 1.00 97.50 288 ILE A N 1
ATOM 2241 C CA . ILE A 1 288 ? -1.370 -2.846 -8.630 1.00 97.50 288 ILE A CA 1
ATOM 2242 C C . ILE A 1 288 ? -1.263 -2.224 -7.225 1.00 97.50 288 ILE A C 1
ATOM 2244 O O . ILE A 1 288 ? -1.996 -1.284 -6.916 1.00 97.50 288 ILE A O 1
ATOM 2248 N N . LEU A 1 289 ? -0.354 -2.710 -6.374 1.00 97.44 289 LEU A N 1
ATOM 2249 C CA . LEU A 1 289 ? -0.140 -2.142 -5.037 1.00 97.44 289 LEU A CA 1
ATOM 2250 C C . LEU A 1 289 ? 0.407 -0.707 -5.102 1.00 97.44 289 LEU A C 1
ATOM 2252 O O . LEU A 1 289 ? -0.051 0.152 -4.352 1.00 97.44 289 LEU A O 1
ATOM 2256 N N . LEU A 1 290 ? 1.334 -0.423 -6.021 1.00 97.00 290 LEU A N 1
ATOM 2257 C CA . LEU A 1 290 ? 1.849 0.933 -6.243 1.00 97.00 290 LEU A CA 1
ATOM 2258 C C . LEU A 1 290 ? 0.803 1.854 -6.889 1.00 97.00 290 LEU A C 1
ATOM 2260 O O . LEU A 1 290 ? 0.741 3.036 -6.555 1.00 97.00 290 LEU A O 1
ATOM 2264 N N . MET A 1 291 ? -0.057 1.328 -7.769 1.00 94.88 291 MET A N 1
ATOM 2265 C CA . MET A 1 291 ? -1.216 2.060 -8.291 1.00 94.88 291 MET A CA 1
ATOM 2266 C C . MET A 1 291 ? -2.164 2.482 -7.166 1.00 94.88 291 MET A C 1
ATOM 2268 O O . MET A 1 291 ? -2.705 3.579 -7.242 1.00 94.88 291 MET A O 1
ATOM 2272 N N . GLY A 1 292 ? -2.315 1.669 -6.115 1.00 90.75 292 GLY A N 1
ATOM 2273 C CA . GLY A 1 292 ? -3.094 2.025 -4.926 1.00 90.75 292 GLY A CA 1
ATOM 2274 C C . GLY A 1 292 ? -2.626 3.312 -4.270 1.00 90.75 292 GLY A C 1
ATOM 2275 O O . GLY A 1 292 ? -3.427 4.230 -4.127 1.00 90.75 292 GLY A O 1
ATOM 2276 N N . VAL A 1 293 ? -1.322 3.424 -4.000 1.00 89.56 293 VAL A N 1
ATOM 2277 C CA . VAL A 1 293 ? -0.708 4.636 -3.422 1.00 89.56 293 VAL A CA 1
ATOM 2278 C C . VAL A 1 293 ? -1.050 5.888 -4.244 1.00 89.56 293 VAL A C 1
ATOM 2280 O O . VAL A 1 293 ? -1.309 6.947 -3.691 1.00 89.56 293 VAL A O 1
ATOM 2283 N N . TYR A 1 294 ? -1.105 5.775 -5.574 1.00 90.00 294 TYR A N 1
ATOM 2284 C CA . TYR A 1 294 ? -1.476 6.894 -6.444 1.00 90.00 294 TYR A CA 1
ATOM 2285 C C . TYR A 1 294 ? -2.988 7.182 -6.462 1.00 90.00 294 TYR A C 1
ATOM 2287 O O . TYR A 1 294 ? -3.407 8.334 -6.375 1.00 90.00 294 TYR A O 1
ATOM 2295 N N . GLN A 1 295 ? -3.818 6.140 -6.572 1.00 84.75 295 GLN A N 1
ATOM 2296 C CA . GLN A 1 295 ? -5.280 6.250 -6.666 1.00 84.75 295 GLN A CA 1
ATOM 2297 C C . GLN A 1 295 ? -5.923 6.773 -5.380 1.00 84.75 295 GLN A C 1
ATOM 2299 O O . GLN A 1 295 ? -6.918 7.497 -5.436 1.00 84.75 295 GLN A O 1
ATOM 2304 N N . GLN A 1 296 ? -5.348 6.428 -4.229 1.00 75.88 296 GLN A N 1
ATOM 2305 C CA . GLN A 1 296 ? -5.779 6.899 -2.917 1.00 75.88 296 GLN A CA 1
ATOM 2306 C C . GLN A 1 296 ? -5.709 8.436 -2.851 1.00 75.88 296 GLN A C 1
ATOM 2308 O O . GLN A 1 296 ? -6.723 9.089 -2.584 1.00 75.88 296 GLN A O 1
ATOM 2313 N N . ASN A 1 297 ? -4.583 9.020 -3.268 1.00 75.00 297 ASN A N 1
ATOM 2314 C CA . ASN A 1 297 ? -4.368 10.472 -3.307 1.00 75.00 297 ASN A CA 1
ATOM 2315 C C . ASN A 1 297 ? -5.216 11.198 -4.378 1.00 75.00 297 ASN A C 1
ATOM 2317 O O . ASN A 1 297 ? -5.317 12.428 -4.361 1.00 75.00 297 ASN A O 1
ATOM 2321 N N . LEU A 1 298 ? -5.837 10.462 -5.310 1.00 72.19 298 LEU A N 1
ATOM 2322 C CA . LEU A 1 298 ? -6.681 10.996 -6.387 1.00 72.19 298 LEU A CA 1
ATOM 2323 C C . LEU A 1 298 ? -8.198 10.848 -6.172 1.00 72.19 298 LEU A C 1
ATOM 2325 O O . LEU A 1 298 ? -8.945 11.225 -7.071 1.00 72.19 298 LEU A O 1
ATOM 2329 N N . ASP A 1 299 ? -8.667 10.361 -5.014 1.00 66.56 299 ASP A N 1
ATOM 2330 C CA . ASP A 1 299 ? -10.104 10.081 -4.774 1.00 66.56 299 ASP A CA 1
ATOM 2331 C C . ASP A 1 299 ? -10.655 8.960 -5.700 1.00 66.56 299 ASP A C 1
ATOM 2333 O O . ASP A 1 299 ? -11.816 8.946 -6.099 1.00 66.56 299 ASP A O 1
ATOM 2337 N N . GLU A 1 300 ? -9.812 7.972 -6.043 1.00 71.81 300 GLU A N 1
ATOM 2338 C CA . GLU A 1 300 ? -10.186 6.781 -6.835 1.00 71.81 300 GLU A CA 1
ATOM 2339 C C . GLU A 1 300 ? -10.191 5.477 -6.002 1.00 71.81 300 GLU A C 1
ATOM 2341 O O . GLU A 1 300 ? -9.971 4.377 -6.520 1.00 71.81 300 GLU A O 1
ATOM 2346 N N . ALA A 1 301 ? -10.445 5.579 -4.693 1.00 71.12 301 ALA A N 1
ATOM 2347 C CA . ALA A 1 301 ? -10.335 4.463 -3.747 1.00 71.12 301 ALA A CA 1
ATOM 2348 C C . ALA A 1 301 ? -11.228 3.249 -4.096 1.00 71.12 301 ALA A C 1
ATOM 2350 O O . ALA A 1 301 ? -10.758 2.113 -4.026 1.00 71.12 301 ALA A O 1
ATOM 2351 N N . ASP A 1 302 ? -12.468 3.466 -4.555 1.00 76.94 302 ASP A N 1
ATOM 2352 C CA . ASP A 1 302 ? -13.382 2.392 -4.993 1.00 76.94 302 ASP A CA 1
ATOM 2353 C C . ASP A 1 302 ? -12.809 1.597 -6.188 1.00 76.94 302 ASP A C 1
ATOM 2355 O O . ASP A 1 302 ? -12.911 0.365 -6.248 1.00 76.94 302 ASP A O 1
ATOM 2359 N N . THR A 1 303 ? -12.169 2.291 -7.138 1.00 81.00 303 THR A N 1
ATOM 2360 C CA . THR A 1 303 ? -11.492 1.676 -8.293 1.00 81.00 303 THR A CA 1
ATOM 2361 C C . THR A 1 303 ? -10.305 0.840 -7.828 1.00 81.00 303 THR A C 1
ATOM 2363 O O . THR A 1 303 ? -10.119 -0.286 -8.301 1.00 81.00 303 THR A O 1
ATOM 2366 N N . HIS A 1 304 ? -9.524 1.361 -6.876 1.00 86.19 304 HIS A N 1
ATOM 2367 C CA . HIS A 1 304 ? -8.425 0.608 -6.285 1.00 86.19 304 HIS A CA 1
ATOM 2368 C C . HIS A 1 304 ? -8.924 -0.644 -5.552 1.00 86.19 304 HIS A C 1
ATOM 2370 O O . HIS A 1 304 ? -8.380 -1.722 -5.771 1.00 86.19 304 HIS A O 1
ATOM 2376 N N . TRP A 1 305 ? -9.990 -0.550 -4.751 1.00 88.44 305 TRP A N 1
ATOM 2377 C CA . TRP A 1 305 ? -10.551 -1.683 -4.006 1.00 88.44 305 TRP A CA 1
ATOM 2378 C C . TRP A 1 305 ? -10.989 -2.841 -4.920 1.00 88.44 305 TRP A C 1
ATOM 2380 O O . TRP A 1 305 ? -10.684 -4.008 -4.658 1.00 88.44 305 TRP A O 1
ATOM 2390 N N . ALA A 1 306 ? -11.634 -2.536 -6.051 1.00 90.38 306 ALA A N 1
ATOM 2391 C CA . ALA A 1 306 ? -11.996 -3.546 -7.049 1.00 90.38 306 ALA A CA 1
ATOM 2392 C C . ALA A 1 306 ? -10.762 -4.216 -7.697 1.00 90.38 306 ALA A C 1
ATOM 2394 O O . ALA A 1 306 ? -10.741 -5.434 -7.924 1.00 90.38 306 ALA A O 1
ATOM 2395 N N . LEU A 1 307 ? -9.711 -3.435 -7.968 1.00 92.56 307 LEU A N 1
ATOM 2396 C CA . LEU A 1 307 ? -8.454 -3.934 -8.529 1.00 92.56 307 LEU A CA 1
ATOM 2397 C C . LEU A 1 307 ? -7.652 -4.754 -7.499 1.00 92.56 307 LEU A C 1
ATOM 2399 O O . LEU A 1 307 ? -7.106 -5.802 -7.845 1.00 92.56 307 LEU A O 1
ATOM 2403 N N . LEU A 1 308 ? -7.666 -4.348 -6.227 1.00 94.81 308 LEU A N 1
ATOM 2404 C CA . LEU A 1 308 ? -7.100 -5.076 -5.091 1.00 94.81 308 LEU A CA 1
ATOM 2405 C C . LEU A 1 308 ? -7.765 -6.449 -4.937 1.00 94.81 308 LEU A C 1
ATOM 2407 O O . LEU A 1 308 ? -7.068 -7.458 -4.849 1.00 94.81 308 LEU A O 1
ATOM 2411 N N . GLY A 1 309 ? -9.098 -6.523 -5.008 1.00 96.19 309 GLY A N 1
ATOM 2412 C CA . GLY A 1 309 ? -9.827 -7.797 -5.010 1.00 96.19 309 GLY A CA 1
ATOM 2413 C C . GLY A 1 309 ? -9.373 -8.746 -6.129 1.00 96.19 309 GLY A C 1
ATOM 2414 O O . GLY A 1 309 ? -9.240 -9.952 -5.909 1.00 96.19 309 GLY A O 1
ATOM 2415 N N . SER A 1 310 ? -9.048 -8.202 -7.307 1.00 96.19 310 SER A N 1
ATOM 2416 C CA . SER A 1 310 ? -8.471 -8.967 -8.423 1.00 96.19 310 SER A CA 1
ATOM 2417 C C . SER A 1 310 ? -7.029 -9.409 -8.131 1.00 96.19 310 SER A C 1
ATOM 2419 O O . SER A 1 310 ? -6.696 -10.580 -8.319 1.00 96.19 310 SER A O 1
ATOM 2421 N N . ALA A 1 311 ? -6.189 -8.521 -7.590 1.00 98.19 311 ALA A N 1
ATOM 2422 C CA . ALA A 1 311 ? -4.818 -8.831 -7.179 1.00 98.19 311 ALA A CA 1
ATOM 2423 C C . ALA A 1 311 ? -4.754 -9.925 -6.100 1.00 98.19 311 ALA A C 1
ATOM 2425 O O . ALA A 1 311 ? -3.916 -10.821 -6.180 1.00 98.19 311 ALA A O 1
ATOM 2426 N N . ILE A 1 312 ? -5.687 -9.936 -5.144 1.00 98.50 312 ILE A N 1
ATOM 2427 C CA . ILE A 1 312 ? -5.808 -11.001 -4.137 1.00 98.50 312 ILE A CA 1
ATOM 2428 C C . ILE A 1 312 ? -6.061 -12.361 -4.809 1.00 98.50 312 ILE A C 1
ATOM 2430 O O . ILE A 1 312 ? -5.469 -13.362 -4.402 1.00 98.50 312 ILE A O 1
ATOM 2434 N N . LYS A 1 313 ? -6.883 -12.422 -5.867 1.00 97.88 313 LYS A N 1
ATOM 2435 C CA . LYS A 1 313 ? -7.113 -13.663 -6.633 1.00 97.88 313 LYS A CA 1
ATOM 2436 C C . LYS A 1 313 ? -5.907 -14.081 -7.469 1.00 97.88 313 LYS A C 1
ATOM 2438 O O . LYS A 1 313 ? -5.559 -15.259 -7.456 1.00 97.88 313 LYS A O 1
ATOM 2443 N N . ILE A 1 314 ? -5.211 -13.137 -8.093 1.00 98.06 314 ILE A N 1
ATOM 2444 C CA . ILE A 1 314 ? -3.951 -13.392 -8.810 1.00 98.06 314 ILE A CA 1
ATOM 2445 C C . ILE A 1 314 ? -2.884 -13.948 -7.846 1.00 98.06 314 ILE A C 1
ATOM 2447 O O . ILE A 1 314 ? -2.260 -14.969 -8.132 1.00 98.06 314 ILE A O 1
ATOM 2451 N N . ALA A 1 315 ? -2.728 -13.355 -6.659 1.00 98.38 315 ALA A N 1
ATOM 2452 C CA . ALA A 1 315 ? -1.798 -13.826 -5.631 1.00 98.38 315 ALA A CA 1
ATOM 2453 C C . ALA A 1 315 ? -2.174 -15.214 -5.075 1.00 98.38 315 ALA A C 1
ATOM 2455 O O . ALA A 1 315 ? -1.298 -16.049 -4.830 1.00 98.38 315 ALA A O 1
ATOM 2456 N N . GLN A 1 316 ? -3.474 -15.500 -4.925 1.00 97.31 316 GLN A N 1
ATOM 2457 C CA . GLN A 1 316 ? -3.973 -16.836 -4.577 1.00 97.31 316 GLN A CA 1
ATOM 2458 C C . GLN A 1 316 ? -3.635 -17.866 -5.671 1.00 97.31 316 GLN A C 1
ATOM 2460 O O . GLN A 1 316 ? -3.147 -18.946 -5.337 1.00 97.31 316 GLN A O 1
ATOM 2465 N N . ASN A 1 317 ? -3.791 -17.524 -6.955 1.00 96.19 317 ASN A N 1
ATOM 2466 C CA . ASN A 1 317 ? -3.421 -18.389 -8.085 1.00 96.19 317 ASN A CA 1
ATOM 2467 C C . ASN A 1 317 ? -1.901 -18.630 -8.181 1.00 96.19 317 ASN A C 1
ATOM 2469 O O . ASN A 1 317 ? -1.472 -19.723 -8.545 1.00 96.19 317 ASN A O 1
ATOM 2473 N N . LEU A 1 318 ? -1.079 -17.651 -7.787 1.00 96.56 318 LEU A N 1
ATOM 2474 C CA . LEU A 1 318 ? 0.378 -17.791 -7.645 1.00 96.56 318 LEU A CA 1
ATOM 2475 C C . LEU A 1 318 ? 0.806 -18.600 -6.395 1.00 96.56 318 LEU A C 1
ATOM 2477 O O . LEU A 1 318 ? 1.996 -18.859 -6.193 1.00 96.56 318 LEU A O 1
ATOM 2481 N N . GLY A 1 319 ? -0.143 -19.015 -5.547 1.00 95.94 319 GLY A N 1
ATOM 2482 C CA . GLY A 1 319 ? 0.109 -19.786 -4.325 1.00 95.94 319 GLY A CA 1
ATOM 2483 C C . GLY A 1 319 ? 0.677 -18.967 -3.159 1.00 95.94 319 GLY A C 1
ATOM 2484 O O . GLY A 1 319 ? 1.165 -19.543 -2.185 1.00 95.94 319 GLY A O 1
ATOM 2485 N N . MET A 1 320 ? 0.611 -17.633 -3.226 1.00 97.50 320 MET A N 1
ATOM 2486 C CA . MET A 1 320 ? 1.283 -16.726 -2.281 1.00 97.50 320 MET A CA 1
ATOM 2487 C C . MET A 1 320 ? 0.697 -16.751 -0.861 1.00 97.50 320 MET A C 1
ATOM 2489 O O . MET A 1 320 ? 1.340 -16.283 0.073 1.00 97.50 320 MET A O 1
ATOM 2493 N N . SER A 1 321 ? -0.470 -17.371 -0.670 1.00 96.50 321 SER A N 1
ATOM 2494 C CA . SER A 1 321 ? -1.075 -17.640 0.642 1.00 96.50 321 SER A CA 1
ATOM 2495 C C . SER A 1 321 ? -0.462 -18.829 1.395 1.00 96.50 321 SER A C 1
ATOM 2497 O O . SER A 1 321 ? -0.921 -19.152 2.492 1.00 96.50 321 SER A O 1
ATOM 2499 N N . ARG A 1 322 ? 0.531 -19.526 0.816 1.00 94.75 322 ARG A N 1
ATOM 2500 C CA . ARG A 1 322 ? 1.143 -20.745 1.384 1.00 94.75 322 ARG A CA 1
ATOM 2501 C C . ARG A 1 322 ? 2.677 -20.764 1.330 1.00 94.75 322 ARG A C 1
ATOM 2503 O O . ARG A 1 322 ? 3.273 -21.840 1.345 1.00 94.75 322 ARG A O 1
ATOM 2510 N N . LEU A 1 323 ? 3.324 -19.597 1.299 1.00 94.19 323 LEU A N 1
ATOM 2511 C CA . LEU A 1 323 ? 4.787 -19.471 1.198 1.00 94.19 323 LEU A CA 1
ATOM 2512 C C . LEU A 1 323 ? 5.538 -19.940 2.460 1.00 94.19 323 LEU A C 1
ATOM 2514 O O . LEU A 1 323 ? 6.742 -20.170 2.385 1.00 94.19 323 LEU A O 1
ATOM 2518 N N . GLY A 1 324 ? 4.858 -20.118 3.600 1.00 91.88 324 GLY A N 1
ATOM 2519 C CA . GLY A 1 324 ? 5.495 -20.501 4.866 1.00 91.88 324 GLY A CA 1
ATOM 2520 C C . GLY A 1 324 ? 6.481 -19.455 5.395 1.00 91.88 324 GLY A C 1
ATOM 2521 O O . GLY A 1 324 ? 6.461 -18.298 4.965 1.00 91.88 324 GLY A O 1
ATOM 2522 N N . SER A 1 325 ? 7.327 -19.870 6.335 1.00 87.75 325 SER A N 1
ATOM 2523 C CA . SER A 1 325 ? 8.493 -19.114 6.811 1.00 87.75 325 SER A CA 1
ATOM 2524 C C . SER A 1 325 ? 9.785 -19.701 6.224 1.00 87.75 325 SER A C 1
ATOM 2526 O O . SER A 1 325 ? 9.814 -20.884 5.896 1.00 87.75 325 SER A O 1
ATOM 2528 N N . GLU A 1 326 ? 10.863 -18.914 6.128 1.00 85.25 326 GLU A N 1
ATOM 2529 C CA . GLU A 1 326 ? 12.209 -19.432 5.789 1.00 85.25 326 GLU A CA 1
ATOM 2530 C C . GLU A 1 326 ? 12.814 -20.293 6.910 1.00 85.25 326 GLU A C 1
ATOM 2532 O O . GLU A 1 326 ? 13.766 -21.030 6.679 1.00 85.25 326 GLU A O 1
ATOM 2537 N N . SER A 1 327 ? 12.259 -20.218 8.126 1.00 77.06 327 SER A N 1
ATOM 2538 C CA . SER A 1 327 ? 12.596 -21.126 9.230 1.00 77.06 327 SER A CA 1
ATOM 2539 C C . SER A 1 327 ? 12.066 -22.545 9.034 1.00 77.06 327 SER A C 1
ATOM 2541 O O . SER A 1 327 ? 12.476 -23.452 9.753 1.00 77.06 327 SER A O 1
ATOM 2543 N N . ASP A 1 328 ? 11.112 -22.736 8.123 1.00 75.44 328 ASP A N 1
ATOM 2544 C CA . ASP A 1 328 ? 10.501 -24.035 7.891 1.00 75.44 328 ASP A CA 1
ATOM 2545 C C . ASP A 1 328 ? 11.360 -24.806 6.880 1.00 75.44 328 ASP A C 1
ATOM 2547 O O . ASP A 1 328 ? 11.628 -24.300 5.791 1.00 75.44 328 ASP A O 1
ATOM 2551 N N . GLU A 1 329 ? 11.734 -26.052 7.186 1.00 71.69 329 GLU A N 1
ATOM 2552 C CA . GLU A 1 329 ? 12.494 -26.938 6.284 1.00 71.69 329 GLU A CA 1
ATOM 2553 C C . GLU A 1 329 ? 11.630 -27.422 5.095 1.00 71.69 329 GLU A C 1
ATOM 2555 O O . GLU A 1 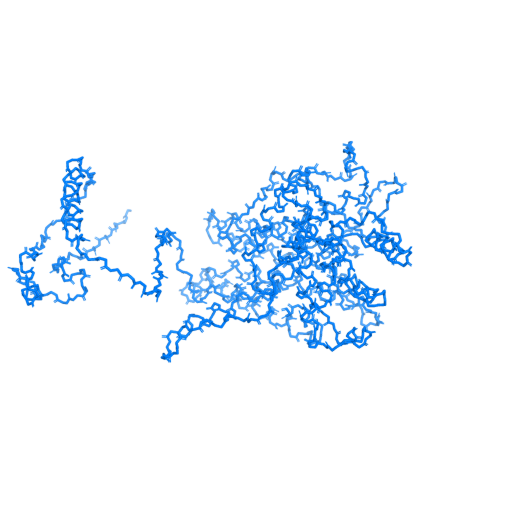329 ? 11.299 -28.601 4.952 1.00 71.69 329 GLU A O 1
ATOM 2560 N N . ARG A 1 330 ? 11.195 -26.487 4.242 1.00 80.12 330 ARG A N 1
ATOM 2561 C CA . ARG A 1 330 ? 10.281 -26.718 3.118 1.00 80.12 330 ARG A CA 1
ATOM 2562 C C . ARG A 1 330 ? 11.022 -26.780 1.788 1.00 80.12 330 ARG A C 1
ATOM 2564 O O . ARG A 1 330 ? 11.893 -25.970 1.484 1.00 80.12 330 ARG A O 1
ATOM 2571 N N . THR A 1 331 ? 10.563 -27.678 0.923 1.00 83.31 331 THR A N 1
ATOM 2572 C CA . THR A 1 331 ? 10.920 -27.666 -0.498 1.00 83.31 331 THR A CA 1
ATOM 2573 C C . THR A 1 331 ? 10.035 -26.668 -1.240 1.00 83.31 331 THR A C 1
ATOM 2575 O O . THR A 1 331 ? 8.813 -26.819 -1.274 1.00 83.31 331 THR A O 1
ATOM 2578 N N . TYR A 1 332 ? 10.645 -25.667 -1.872 1.00 86.75 332 TYR A N 1
ATOM 2579 C CA . TYR A 1 332 ? 9.936 -24.666 -2.670 1.00 86.75 332 TYR A CA 1
ATOM 2580 C C . TYR A 1 332 ? 9.816 -25.072 -4.146 1.00 86.75 332 TYR A C 1
ATOM 2582 O O . TYR A 1 332 ? 10.664 -25.785 -4.688 1.00 86.75 332 TYR A O 1
ATOM 2590 N N . SER A 1 333 ? 8.761 -24.599 -4.818 1.00 88.44 333 SER A N 1
ATOM 2591 C CA . SER A 1 333 ? 8.591 -24.780 -6.265 1.00 88.44 333 SER A CA 1
ATOM 2592 C C . SER A 1 333 ? 9.638 -23.985 -7.055 1.00 88.44 333 SER A C 1
ATOM 2594 O O . SER A 1 333 ? 10.247 -23.053 -6.533 1.00 88.44 333 SER A O 1
ATOM 2596 N N . ALA A 1 334 ? 9.824 -24.303 -8.342 1.00 88.69 334 ALA A N 1
ATOM 2597 C CA . ALA A 1 334 ? 10.776 -23.591 -9.203 1.00 88.69 334 ALA A CA 1
ATOM 2598 C C . ALA A 1 334 ? 10.539 -22.064 -9.228 1.00 88.69 334 ALA A C 1
ATOM 2600 O O . ALA A 1 334 ? 11.493 -21.296 -9.118 1.00 88.69 334 ALA A O 1
ATOM 2601 N N . THR A 1 335 ? 9.272 -21.630 -9.278 1.00 90.19 335 THR A N 1
ATOM 2602 C CA . THR A 1 335 ? 8.847 -20.217 -9.203 1.00 90.19 335 THR A CA 1
ATOM 2603 C C . THR A 1 335 ? 9.361 -19.506 -7.952 1.00 90.19 335 THR A C 1
ATOM 2605 O O . THR A 1 335 ? 9.712 -18.327 -8.005 1.00 90.19 335 THR A O 1
ATOM 2608 N N . TRP A 1 336 ? 9.419 -20.242 -6.842 1.00 93.50 336 TRP A N 1
ATOM 2609 C CA . TRP A 1 336 ? 9.747 -19.767 -5.504 1.00 93.50 336 TRP A CA 1
ATOM 2610 C C . TRP A 1 336 ? 11.103 -20.301 -5.018 1.00 93.50 336 TRP A C 1
ATOM 2612 O O . TRP A 1 336 ? 11.329 -20.394 -3.818 1.00 93.50 336 TRP A O 1
ATOM 2622 N N . LYS A 1 337 ? 12.025 -20.672 -5.918 1.00 91.00 337 LYS A N 1
ATOM 2623 C CA . LYS A 1 337 ? 13.339 -21.214 -5.527 1.00 91.00 337 LYS A CA 1
ATOM 2624 C C . LYS A 1 337 ? 14.315 -20.138 -5.027 1.00 91.00 337 LYS A C 1
ATOM 2626 O O . LYS A 1 337 ? 15.069 -20.409 -4.096 1.00 91.00 337 LYS A O 1
ATOM 2631 N N . SER A 1 338 ? 14.277 -18.939 -5.611 1.00 93.62 338 SER A N 1
ATOM 2632 C CA . SER A 1 338 ? 15.029 -17.766 -5.132 1.00 93.62 338 SER A CA 1
ATOM 2633 C C . SER A 1 338 ? 14.456 -17.281 -3.797 1.00 93.62 338 SER A C 1
ATOM 2635 O O . SER A 1 338 ? 13.243 -17.102 -3.665 1.00 93.62 338 SER A O 1
ATOM 2637 N N . LEU A 1 339 ? 15.334 -17.084 -2.818 1.00 93.94 339 LEU A N 1
ATOM 2638 C CA . LEU A 1 339 ? 15.042 -16.551 -1.493 1.00 93.94 339 LEU A CA 1
ATOM 2639 C C . LEU A 1 339 ? 14.646 -15.076 -1.587 1.00 93.94 339 LEU A C 1
ATOM 2641 O O . LEU A 1 339 ? 13.626 -14.689 -1.020 1.00 93.94 339 LEU A O 1
ATOM 2645 N N . VAL A 1 340 ? 15.366 -14.292 -2.397 1.00 95.75 340 VAL A N 1
ATOM 2646 C CA . VAL A 1 340 ? 15.031 -12.886 -2.691 1.00 95.75 340 VAL A CA 1
ATOM 2647 C C . VAL A 1 340 ? 13.607 -12.775 -3.246 1.00 95.75 340 VAL A C 1
ATOM 2649 O O . VAL A 1 340 ? 12.782 -12.001 -2.750 1.00 95.75 340 VAL A O 1
ATOM 2652 N N . LYS A 1 341 ? 13.273 -13.610 -4.240 1.00 95.62 341 LYS A N 1
ATOM 2653 C CA . LYS A 1 341 ? 11.942 -13.626 -4.860 1.00 95.62 341 LYS A CA 1
ATOM 2654 C C . LYS A 1 341 ? 10.848 -14.110 -3.902 1.00 95.62 341 LYS A C 1
ATOM 2656 O O . LYS A 1 341 ? 9.742 -13.571 -3.949 1.00 95.62 341 LYS A O 1
ATOM 2661 N N . ARG A 1 342 ? 11.128 -15.089 -3.028 1.00 95.50 342 ARG A N 1
ATOM 2662 C CA . ARG A 1 342 ? 10.189 -15.523 -1.971 1.00 95.50 342 ARG A CA 1
ATOM 2663 C C . ARG A 1 342 ? 9.906 -14.421 -0.965 1.00 95.50 342 ARG A C 1
ATOM 2665 O O . ARG A 1 342 ? 8.746 -14.207 -0.630 1.00 95.50 342 ARG A O 1
ATOM 2672 N N . GLU A 1 343 ? 10.939 -13.733 -0.495 1.00 96.31 343 GLU A N 1
ATOM 2673 C CA . GLU A 1 343 ? 10.784 -12.682 0.507 1.00 96.31 343 GLU A CA 1
ATOM 2674 C C . GLU A 1 343 ? 10.036 -11.479 -0.073 1.00 96.31 343 GLU A C 1
ATOM 2676 O O . GLU A 1 343 ? 9.056 -11.026 0.512 1.00 96.31 343 GLU A O 1
ATOM 2681 N N . THR A 1 344 ? 10.372 -11.067 -1.298 1.00 97.81 344 THR A N 1
ATOM 2682 C CA . THR A 1 344 ? 9.599 -10.052 -2.036 1.00 97.81 344 THR A CA 1
ATOM 2683 C C . THR A 1 344 ? 8.129 -10.473 -2.200 1.00 97.81 344 THR A C 1
ATOM 2685 O O . THR A 1 344 ? 7.220 -9.671 -1.995 1.00 97.81 344 THR A O 1
ATOM 2688 N N . ALA A 1 345 ? 7.860 -11.752 -2.492 1.00 98.06 345 ALA A N 1
ATOM 2689 C CA . ALA A 1 345 ? 6.496 -12.278 -2.570 1.00 98.06 345 ALA A CA 1
ATOM 2690 C C . ALA A 1 345 ? 5.769 -12.306 -1.211 1.00 98.06 345 ALA A C 1
ATOM 2692 O O . ALA A 1 345 ? 4.564 -12.051 -1.174 1.00 98.06 345 ALA A O 1
ATOM 2693 N N . ARG A 1 346 ? 6.469 -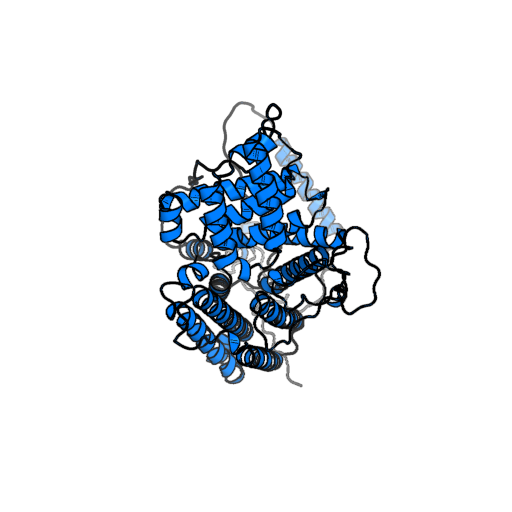12.548 -0.092 1.00 97.62 346 ARG A N 1
ATOM 2694 C CA . ARG A 1 346 ? 5.901 -12.393 1.260 1.00 97.62 346 ARG A CA 1
ATOM 2695 C C . ARG A 1 346 ? 5.543 -10.943 1.556 1.00 97.62 346 ARG A C 1
ATOM 2697 O O . ARG A 1 346 ? 4.429 -10.705 2.016 1.00 97.62 346 ARG A O 1
ATOM 2704 N N . ARG A 1 347 ? 6.429 -9.992 1.242 1.00 98.12 347 ARG A N 1
ATOM 2705 C CA . ARG A 1 347 ? 6.157 -8.550 1.375 1.00 98.12 347 ARG A CA 1
ATOM 2706 C C . ARG A 1 347 ? 4.908 -8.154 0.580 1.00 98.12 347 ARG A C 1
ATOM 2708 O O . ARG A 1 347 ? 3.967 -7.634 1.166 1.00 98.12 347 ARG A O 1
ATOM 2715 N N . VAL A 1 348 ? 4.828 -8.520 -0.705 1.00 98.75 348 VAL A N 1
ATOM 2716 C CA . VAL A 1 348 ? 3.644 -8.285 -1.562 1.00 98.75 348 VAL A CA 1
ATOM 2717 C C . VAL A 1 348 ? 2.372 -8.920 -0.986 1.00 98.75 348 VAL A C 1
ATOM 2719 O O . VAL A 1 348 ? 1.336 -8.262 -0.919 1.00 98.75 348 VAL A O 1
ATOM 2722 N N . TRP A 1 349 ? 2.424 -10.181 -0.544 1.00 98.62 349 TRP A N 1
ATOM 2723 C CA . TRP A 1 349 ? 1.265 -10.870 0.035 1.00 98.62 349 TRP A CA 1
ATOM 2724 C C . TRP A 1 349 ? 0.753 -10.187 1.309 1.00 98.62 349 TRP A C 1
ATOM 2726 O O . TRP A 1 349 ? -0.450 -9.965 1.453 1.00 98.62 349 TRP A O 1
ATOM 2736 N N . TRP A 1 350 ? 1.653 -9.796 2.210 1.00 98.38 350 TRP A N 1
ATOM 2737 C CA . TRP A 1 350 ? 1.273 -9.076 3.422 1.00 98.38 350 TRP A CA 1
ATOM 2738 C C . TRP A 1 350 ? 0.850 -7.627 3.156 1.00 98.38 350 TRP A C 1
ATOM 2740 O O . TRP A 1 350 ? -0.013 -7.124 3.869 1.00 98.38 350 TRP A O 1
ATOM 2750 N N . SER A 1 351 ? 1.340 -6.979 2.097 1.00 98.06 351 SER A N 1
ATOM 2751 C CA . SER A 1 351 ? 0.810 -5.692 1.627 1.00 98.06 351 SER A CA 1
ATOM 2752 C C . SER A 1 351 ? -0.612 -5.811 1.062 1.00 98.06 351 SER A C 1
ATOM 2754 O O . SER A 1 351 ? -1.423 -4.912 1.286 1.00 98.06 351 SER A O 1
ATOM 2756 N N . LEU A 1 352 ? -0.963 -6.920 0.394 1.00 98.38 352 LEU A N 1
ATOM 2757 C CA . LEU A 1 352 ? -2.354 -7.205 0.007 1.00 98.38 352 LEU A CA 1
ATOM 2758 C C . LEU A 1 352 ? -3.241 -7.403 1.246 1.00 98.38 352 LEU A C 1
ATOM 2760 O O . LEU A 1 352 ? -4.300 -6.789 1.324 1.00 98.38 352 LEU A O 1
ATOM 2764 N N . ILE A 1 353 ? -2.784 -8.187 2.233 1.00 98.19 353 ILE A N 1
ATOM 2765 C CA . ILE A 1 353 ? -3.470 -8.352 3.532 1.00 98.19 353 ILE A CA 1
ATOM 2766 C C . ILE A 1 353 ? -3.660 -7.005 4.230 1.00 98.19 353 ILE A C 1
ATOM 2768 O O . ILE A 1 353 ? -4.744 -6.729 4.735 1.00 98.19 353 ILE A O 1
ATOM 2772 N N . PHE A 1 354 ? -2.628 -6.157 4.248 1.00 96.31 354 PHE A N 1
ATOM 2773 C CA . PHE A 1 354 ? -2.706 -4.846 4.878 1.00 96.31 354 PHE A CA 1
ATOM 2774 C C . PHE A 1 354 ? -3.831 -3.999 4.282 1.00 96.31 354 PHE A C 1
ATOM 2776 O O . PHE A 1 354 ? -4.646 -3.475 5.034 1.00 96.31 354 PHE A O 1
ATOM 2783 N N . ASN A 1 355 ? -3.895 -3.884 2.954 1.00 93.56 355 ASN A N 1
ATOM 2784 C CA . ASN A 1 355 ? -4.926 -3.087 2.289 1.00 93.56 355 ASN A CA 1
ATOM 2785 C C . ASN A 1 355 ? -6.326 -3.717 2.438 1.00 93.56 355 ASN A C 1
ATOM 2787 O O . ASN A 1 355 ? -7.282 -3.009 2.739 1.00 93.56 355 ASN A O 1
ATOM 2791 N N . ASP A 1 356 ? -6.447 -5.042 2.306 1.00 95.62 356 ASP A N 1
ATOM 2792 C CA . ASP A 1 356 ? -7.712 -5.775 2.470 1.00 95.62 356 ASP A CA 1
ATOM 2793 C C . ASP A 1 356 ? -8.310 -5.586 3.877 1.00 95.62 356 ASP A C 1
ATOM 2795 O O . ASP A 1 356 ? -9.494 -5.298 4.037 1.00 95.62 356 ASP A O 1
ATOM 2799 N N . TRP A 1 357 ? -7.484 -5.702 4.918 1.00 95.31 357 TRP A N 1
ATOM 2800 C CA . TRP A 1 357 ? -7.940 -5.630 6.306 1.00 95.31 357 TRP A CA 1
ATOM 2801 C C . TRP A 1 357 ? -8.071 -4.197 6.837 1.00 95.31 357 TRP A C 1
ATOM 2803 O O . TRP A 1 357 ? -8.969 -3.934 7.638 1.00 95.31 357 TRP A O 1
ATOM 2813 N N . SER A 1 358 ? -7.212 -3.258 6.419 1.00 89.00 358 SER A N 1
ATOM 2814 C CA . SER A 1 358 ? -7.266 -1.869 6.903 1.00 89.00 358 SER A CA 1
ATOM 2815 C C . SER A 1 358 ? -8.508 -1.134 6.393 1.00 89.00 358 SER A C 1
ATOM 2817 O O . SER A 1 358 ? -9.171 -0.440 7.166 1.00 89.00 358 SER A O 1
ATOM 2819 N N . HIS A 1 359 ? -8.875 -1.348 5.126 1.00 83.94 359 HIS A N 1
ATOM 2820 C CA . HIS A 1 359 ? -10.025 -0.706 4.490 1.00 83.94 359 HIS A CA 1
ATOM 2821 C C . HIS A 1 359 ? -11.349 -1.458 4.701 1.00 83.94 359 HIS A C 1
ATOM 2823 O O . HIS A 1 359 ? -12.405 -0.931 4.338 1.00 83.94 359 HIS A O 1
ATOM 2829 N N . ALA A 1 360 ? -11.335 -2.636 5.335 1.00 87.88 360 ALA A N 1
ATOM 2830 C CA . ALA A 1 360 ? -12.522 -3.462 5.564 1.00 87.88 360 ALA A CA 1
ATOM 2831 C C . ALA A 1 360 ? -13.668 -2.691 6.240 1.00 87.88 360 ALA A C 1
ATOM 2833 O O . ALA A 1 360 ? -14.814 -2.760 5.805 1.00 87.88 360 ALA A O 1
ATOM 2834 N N . ALA A 1 361 ? -13.367 -1.893 7.270 1.00 83.25 361 ALA A N 1
ATOM 2835 C CA . ALA A 1 361 ? -14.364 -1.100 7.993 1.00 83.25 361 ALA A CA 1
ATOM 2836 C C . ALA A 1 361 ? -15.049 -0.025 7.122 1.00 83.25 361 ALA A C 1
ATOM 2838 O O . ALA A 1 361 ? -16.225 0.261 7.336 1.00 83.25 361 ALA A O 1
ATOM 2839 N N . ALA A 1 362 ? -14.348 0.547 6.134 1.00 80.62 362 ALA A N 1
ATOM 2840 C CA . ALA A 1 362 ? -14.955 1.443 5.143 1.00 80.62 362 ALA A CA 1
ATOM 2841 C C . ALA A 1 362 ? -15.832 0.663 4.141 1.00 80.62 362 ALA A C 1
ATOM 2843 O O . ALA A 1 362 ? -16.917 1.110 3.774 1.00 80.62 362 ALA A O 1
ATOM 2844 N N . HIS A 1 363 ? -15.423 -0.558 3.786 1.00 82.50 363 HIS A N 1
ATOM 2845 C CA . HIS A 1 363 ? -16.131 -1.463 2.874 1.00 82.50 363 HIS A CA 1
ATOM 2846 C C . HIS A 1 363 ? -17.098 -2.402 3.619 1.00 82.50 363 HIS A C 1
ATOM 2848 O O . HIS A 1 363 ? -17.049 -3.630 3.507 1.00 82.50 363 HIS A O 1
ATOM 2854 N N . ASN A 1 364 ? -17.995 -1.801 4.411 1.00 82.38 364 ASN A N 1
ATOM 2855 C CA . ASN A 1 364 ? -19.066 -2.477 5.160 1.00 82.38 364 ASN A CA 1
ATOM 2856 C C . ASN A 1 364 ? -18.598 -3.588 6.128 1.00 82.38 364 ASN A C 1
ATOM 2858 O O . ASN A 1 364 ? -19.359 -4.501 6.445 1.00 82.38 364 ASN A O 1
ATOM 2862 N N . GLY A 1 365 ? -17.360 -3.501 6.616 1.00 85.12 365 GLY A N 1
ATOM 2863 C CA . GLY A 1 365 ? -16.733 -4.494 7.489 1.00 85.12 365 GLY A CA 1
ATOM 2864 C C . GLY A 1 365 ? -16.214 -5.736 6.758 1.00 85.12 365 GLY A C 1
ATOM 2865 O O . GLY A 1 365 ? -15.845 -6.697 7.420 1.00 85.12 365 GLY A O 1
ATOM 2866 N N . THR A 1 366 ? -16.207 -5.767 5.424 1.00 89.62 366 THR A N 1
ATOM 2867 C CA . THR A 1 366 ? -15.873 -6.981 4.658 1.00 89.62 366 THR A CA 1
ATOM 2868 C C . THR A 1 366 ? -14.435 -6.976 4.144 1.00 89.62 366 THR A C 1
ATOM 2870 O O . THR A 1 366 ? -13.931 -5.946 3.710 1.00 89.62 366 THR A O 1
ATOM 2873 N N . TYR A 1 367 ? -13.789 -8.143 4.187 1.00 94.44 367 TYR A N 1
ATOM 2874 C CA . TYR A 1 367 ? -12.435 -8.393 3.685 1.00 94.44 367 TYR A CA 1
ATOM 2875 C C . TYR A 1 367 ? -12.369 -9.774 3.007 1.00 94.44 367 TYR A C 1
ATOM 2877 O O . TYR A 1 367 ? -13.204 -10.647 3.266 1.00 94.44 367 TYR A O 1
ATOM 2885 N N . ALA A 1 368 ? -11.407 -9.977 2.107 1.00 95.81 368 ALA A N 1
ATOM 2886 C CA . ALA A 1 368 ? -11.324 -11.142 1.226 1.00 95.81 368 ALA A CA 1
ATOM 2887 C C . ALA A 1 368 ? -10.348 -12.237 1.698 1.00 95.81 368 ALA A C 1
ATOM 2889 O O . ALA A 1 368 ? -10.514 -13.405 1.321 1.00 95.81 368 ALA A O 1
ATOM 2890 N N . ILE A 1 369 ? -9.323 -11.899 2.488 1.00 97.31 369 ILE A N 1
ATOM 2891 C CA . ILE A 1 369 ? -8.304 -12.841 2.972 1.00 97.31 369 ILE A CA 1
ATOM 2892 C C . ILE A 1 369 ? -8.630 -13.261 4.405 1.00 97.31 369 ILE A C 1
ATOM 2894 O O . ILE A 1 369 ? -8.343 -12.548 5.363 1.00 97.31 369 ILE A O 1
ATOM 2898 N N . HIS A 1 370 ? -9.191 -14.459 4.573 1.00 96.06 370 HIS A N 1
ATOM 2899 C CA . HIS A 1 370 ? -9.479 -14.987 5.905 1.00 96.06 370 HIS A CA 1
ATOM 2900 C C . HIS A 1 370 ? -8.191 -15.430 6.638 1.00 96.06 370 HIS A C 1
ATOM 2902 O O . HIS A 1 370 ? -7.412 -16.195 6.057 1.00 96.06 370 HIS A O 1
ATOM 2908 N N . PRO A 1 371 ? -7.972 -15.059 7.918 1.00 95.56 371 PRO A N 1
ATOM 2909 C CA . PRO A 1 371 ? -6.751 -15.391 8.659 1.00 95.56 371 PRO A CA 1
ATOM 2910 C C . PRO A 1 371 ? -6.398 -16.884 8.669 1.00 95.56 371 PRO A C 1
ATOM 2912 O O . PRO A 1 371 ? -5.250 -17.238 8.426 1.00 95.56 371 PRO A O 1
ATOM 2915 N N . SER A 1 372 ? -7.378 -17.782 8.849 1.00 96.00 372 SER A N 1
ATOM 2916 C CA . SER A 1 372 ? -7.129 -19.241 8.847 1.00 96.00 372 SER A CA 1
ATOM 2917 C C . SER A 1 372 ? -6.735 -19.823 7.480 1.00 96.00 372 SER A C 1
ATOM 2919 O O . SER A 1 372 ? -6.383 -20.997 7.382 1.00 96.00 372 SER A O 1
ATOM 2921 N N . GLN A 1 373 ? -6.813 -19.027 6.411 1.00 95.12 373 GLN A N 1
ATOM 2922 C CA . GLN A 1 373 ? -6.381 -19.408 5.067 1.00 95.12 373 GLN A CA 1
ATOM 2923 C C . GLN A 1 373 ? -4.972 -18.884 4.749 1.00 95.12 373 GLN A C 1
ATOM 2925 O O . GLN A 1 373 ? -4.348 -19.371 3.802 1.00 95.12 373 GLN A O 1
ATOM 2930 N N . ASN A 1 374 ? -4.438 -17.957 5.553 1.00 96.38 374 ASN A N 1
ATOM 2931 C CA . ASN A 1 374 ? -3.079 -17.449 5.423 1.00 96.38 374 ASN A CA 1
ATOM 2932 C C . ASN A 1 374 ? -2.072 -18.404 6.090 1.00 96.38 374 ASN A C 1
ATOM 2934 O O . ASN A 1 374 ? -1.992 -18.494 7.310 1.00 96.38 374 ASN A O 1
ATOM 2938 N N . HIS A 1 375 ? -1.286 -19.104 5.273 1.00 96.12 375 HIS A N 1
ATOM 2939 C CA . HIS A 1 375 ? -0.210 -20.010 5.692 1.00 96.12 375 HIS A CA 1
ATOM 2940 C C . HIS A 1 375 ? 1.171 -19.462 5.281 1.00 96.12 375 HIS A C 1
ATOM 2942 O O . HIS A 1 375 ? 2.128 -20.224 5.100 1.00 96.12 375 HIS A O 1
ATOM 2948 N N . THR A 1 376 ? 1.261 -18.148 5.077 1.00 96.75 376 THR A N 1
ATOM 2949 C CA . THR A 1 376 ? 2.487 -17.423 4.755 1.00 96.75 376 THR A CA 1
ATOM 2950 C C . THR A 1 376 ? 3.007 -16.735 6.011 1.00 96.75 376 THR A C 1
ATOM 2952 O O . THR A 1 376 ? 2.274 -16.001 6.672 1.00 96.75 376 THR A O 1
ATOM 2955 N N . GLY A 1 377 ? 4.272 -16.997 6.349 1.00 94.81 377 GLY A N 1
ATOM 2956 C CA . GLY A 1 377 ? 4.950 -16.369 7.480 1.00 94.81 377 GLY A CA 1
ATOM 2957 C C . GLY A 1 377 ? 5.104 -14.864 7.274 1.00 94.81 377 GLY A C 1
ATOM 2958 O O . GLY A 1 377 ? 4.983 -14.369 6.151 1.00 94.81 377 GLY A O 1
ATOM 2959 N N . TRP A 1 378 ? 5.346 -14.141 8.364 1.00 95.75 378 TRP A N 1
ATOM 2960 C CA . TRP A 1 378 ? 5.615 -12.703 8.322 1.00 95.75 378 TRP A CA 1
ATOM 2961 C C . TRP A 1 378 ? 6.861 -12.404 7.469 1.00 95.75 378 TRP A C 1
ATOM 2963 O O . TRP A 1 378 ? 7.738 -13.269 7.373 1.00 95.75 378 TRP A O 1
ATOM 2973 N N . PRO A 1 379 ? 6.962 -11.212 6.853 1.00 96.38 379 PRO A N 1
ATOM 2974 C CA . PRO A 1 379 ? 8.207 -10.765 6.238 1.00 96.38 379 PRO A CA 1
ATOM 2975 C C . PRO A 1 379 ? 9.341 -10.708 7.274 1.00 96.38 379 PRO A C 1
ATOM 2977 O O . PRO A 1 379 ? 9.089 -10.530 8.469 1.00 96.38 379 PRO A O 1
ATOM 2980 N N . ALA A 1 380 ? 10.586 -10.843 6.831 1.00 95.44 380 ALA A N 1
ATOM 2981 C CA . ALA A 1 380 ? 11.753 -10.727 7.700 1.00 95.44 380 ALA A CA 1
ATOM 2982 C C . ALA A 1 380 ? 12.095 -9.255 7.998 1.00 95.44 380 ALA A C 1
ATOM 2984 O O . ALA A 1 380 ? 11.959 -8.390 7.132 1.00 95.44 380 ALA A O 1
ATOM 2985 N N . ASN A 1 381 ? 12.606 -8.974 9.202 1.00 95.31 381 ASN A N 1
ATOM 2986 C CA . ASN A 1 381 ? 13.248 -7.696 9.515 1.00 95.31 381 ASN A CA 1
ATOM 2987 C C . ASN A 1 381 ? 14.657 -7.710 8.897 1.00 95.31 381 ASN A C 1
ATOM 2989 O O . ASN A 1 381 ? 15.569 -8.322 9.454 1.00 95.31 381 ASN A O 1
ATOM 2993 N N . VAL A 1 382 ? 14.817 -7.150 7.696 1.00 95.19 382 VAL A N 1
ATOM 2994 C CA . VAL A 1 382 ? 16.063 -7.202 6.912 1.00 95.19 382 VAL A CA 1
ATOM 2995 C C . VAL A 1 382 ? 16.118 -6.036 5.919 1.00 95.19 382 VAL A C 1
ATOM 2997 O O . VAL A 1 382 ? 15.096 -5.700 5.319 1.00 95.19 382 VAL A O 1
ATOM 3000 N N . ASN A 1 383 ? 17.301 -5.445 5.729 1.00 95.19 383 ASN A N 1
ATOM 3001 C CA . ASN A 1 383 ? 17.541 -4.448 4.681 1.00 95.19 383 ASN A CA 1
ATOM 3002 C C . ASN A 1 383 ? 17.733 -5.144 3.330 1.00 95.19 383 ASN A C 1
ATOM 3004 O O . ASN A 1 383 ? 18.270 -6.253 3.275 1.00 95.19 383 ASN A O 1
ATOM 3008 N N . ASP A 1 384 ? 17.375 -4.487 2.230 1.00 95.62 384 ASP A N 1
ATOM 3009 C CA . ASP A 1 384 ? 17.496 -5.095 0.901 1.00 95.62 384 ASP A CA 1
ATOM 3010 C C . ASP A 1 384 ? 18.950 -5.419 0.527 1.00 95.62 384 ASP A C 1
ATOM 3012 O O . ASP A 1 384 ? 19.216 -6.434 -0.109 1.00 95.62 384 ASP A O 1
ATOM 3016 N N . GLY A 1 385 ? 19.921 -4.626 0.990 1.00 93.50 385 GLY A N 1
ATOM 3017 C CA . GLY A 1 385 ? 21.347 -4.908 0.772 1.00 93.50 385 GLY A CA 1
ATOM 3018 C C . GLY A 1 385 ? 21.835 -6.253 1.338 1.00 93.50 385 GLY A C 1
ATOM 3019 O O . GLY A 1 385 ? 22.802 -6.810 0.818 1.00 93.50 385 GLY A O 1
ATOM 3020 N N . ASP A 1 386 ? 21.160 -6.796 2.359 1.00 93.00 386 ASP A N 1
ATOM 3021 C CA . ASP A 1 386 ? 21.492 -8.090 2.976 1.00 93.00 386 ASP A CA 1
ATOM 3022 C C . ASP A 1 386 ? 20.692 -9.264 2.377 1.00 93.00 386 ASP A C 1
ATOM 3024 O O . ASP A 1 386 ? 20.990 -10.432 2.648 1.00 93.00 386 ASP A O 1
ATOM 3028 N N . LEU A 1 387 ? 19.651 -8.982 1.586 1.00 93.94 387 LEU A N 1
ATOM 3029 C CA . LEU A 1 387 ? 18.740 -9.983 1.039 1.00 93.94 387 LEU A CA 1
ATOM 3030 C C . LEU A 1 387 ? 19.315 -10.567 -0.263 1.00 93.94 387 LEU A C 1
ATOM 3032 O O . LEU A 1 387 ? 19.001 -10.131 -1.370 1.00 93.94 387 LEU A O 1
ATOM 3036 N N . VAL A 1 388 ? 20.174 -11.580 -0.127 1.00 92.06 388 VAL A N 1
ATOM 3037 C CA . VAL A 1 388 ? 20.927 -12.181 -1.243 1.00 92.06 388 VAL A CA 1
ATOM 3038 C C . VAL A 1 388 ? 20.656 -13.678 -1.435 1.00 92.06 388 VAL A C 1
ATOM 3040 O O . VAL A 1 388 ? 20.470 -14.431 -0.483 1.00 92.06 388 VAL A O 1
ATOM 3043 N N . ASP A 1 389 ? 20.696 -14.138 -2.689 1.00 89.06 389 ASP A N 1
ATOM 3044 C CA . ASP A 1 389 ? 20.627 -15.562 -3.063 1.00 89.06 389 ASP A CA 1
ATOM 3045 C C . ASP A 1 389 ? 22.015 -16.248 -2.949 1.00 89.06 389 ASP A C 1
ATOM 3047 O O . ASP A 1 389 ? 22.501 -16.865 -3.897 1.00 89.06 389 ASP A O 1
ATOM 3051 N N . ASP A 1 390 ? 22.682 -16.144 -1.791 1.00 87.62 390 ASP A N 1
ATOM 3052 C CA . ASP A 1 390 ? 24.011 -16.752 -1.546 1.00 87.62 390 ASP A CA 1
ATOM 3053 C C . ASP A 1 390 ? 23.956 -18.216 -1.047 1.00 87.62 390 ASP A C 1
ATOM 3055 O O . ASP A 1 390 ? 24.986 -18.858 -0.832 1.00 87.62 390 ASP A O 1
ATOM 3059 N N . GLY A 1 391 ? 22.744 -18.755 -0.880 1.00 81.94 391 GLY A N 1
ATOM 3060 C CA . GLY A 1 391 ? 22.485 -20.110 -0.390 1.00 81.94 391 GLY A CA 1
ATOM 3061 C C . GLY A 1 391 ? 22.493 -20.257 1.135 1.00 81.94 391 GLY A C 1
ATOM 3062 O O . GLY A 1 391 ? 22.291 -21.370 1.627 1.00 81.94 391 GLY A O 1
ATOM 3063 N N . ARG A 1 392 ? 22.700 -19.178 1.901 1.00 84.50 392 ARG A N 1
ATOM 3064 C CA . ARG A 1 392 ? 22.575 -19.194 3.364 1.00 84.50 392 ARG A CA 1
ATOM 3065 C C . ARG A 1 392 ? 21.109 -19.012 3.791 1.00 84.50 392 ARG A C 1
ATOM 3067 O O . ARG A 1 392 ? 20.334 -18.376 3.079 1.00 84.50 392 ARG A O 1
ATOM 3074 N N . PRO A 1 393 ? 20.700 -19.540 4.961 1.00 83.44 393 PRO A N 1
ATOM 3075 C CA . PRO A 1 393 ? 19.369 -19.274 5.504 1.00 83.44 393 PRO A CA 1
ATOM 3076 C C . PRO A 1 393 ? 19.193 -17.790 5.849 1.00 83.44 393 PRO A C 1
ATOM 3078 O O . PRO A 1 393 ? 20.038 -17.223 6.548 1.00 83.44 393 PRO A O 1
ATOM 3081 N N . LEU A 1 394 ? 18.075 -17.189 5.426 1.00 89.25 394 LEU A N 1
ATOM 3082 C CA . LEU A 1 394 ? 17.699 -15.834 5.834 1.00 89.25 394 LEU A CA 1
ATOM 3083 C C . LEU A 1 394 ? 17.520 -15.782 7.352 1.00 89.25 394 LEU A C 1
ATOM 3085 O O . LEU A 1 394 ? 16.793 -16.589 7.935 1.00 89.25 394 LEU A O 1
ATOM 3089 N N . ARG A 1 395 ? 18.158 -14.803 7.992 1.00 87.19 395 ARG A N 1
ATOM 3090 C CA . ARG A 1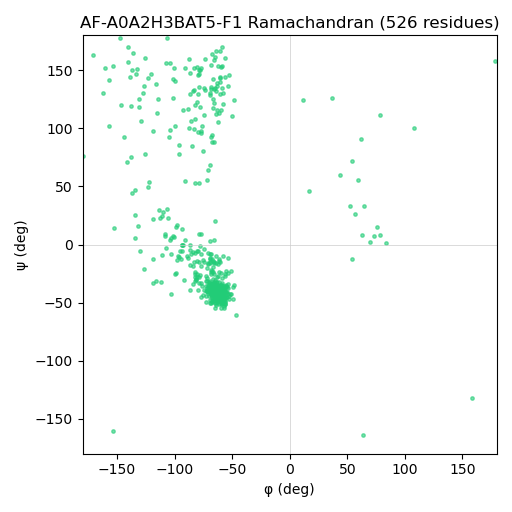 395 ? 17.981 -14.514 9.415 1.00 87.19 395 ARG A CA 1
ATOM 3091 C C . ARG A 1 395 ? 17.348 -13.140 9.547 1.00 87.19 395 ARG A C 1
ATOM 3093 O O . ARG A 1 395 ? 17.982 -12.146 9.214 1.00 87.19 395 ARG A O 1
ATOM 3100 N N . SER A 1 396 ? 16.109 -13.099 10.031 1.00 92.81 396 SER A N 1
ATOM 3101 C CA . SER A 1 396 ? 15.506 -11.843 10.477 1.00 92.81 396 SER A CA 1
ATOM 3102 C C . SER A 1 396 ? 16.361 -11.254 11.594 1.00 92.81 396 SER A C 1
ATOM 3104 O O . SER A 1 396 ? 16.742 -11.976 12.521 1.00 92.81 396 SER A O 1
ATOM 3106 N N . ARG A 1 397 ? 16.630 -9.951 11.522 1.00 92.75 397 ARG A N 1
ATOM 3107 C CA . ARG A 1 397 ? 17.198 -9.188 12.636 1.00 92.75 397 ARG A CA 1
ATOM 3108 C C . ARG A 1 397 ? 16.192 -9.138 13.808 1.00 92.75 397 ARG A C 1
ATOM 3110 O O . ARG A 1 397 ? 14.997 -9.379 13.574 1.00 92.75 397 ARG A O 1
ATOM 3117 N N . PRO A 1 398 ? 16.640 -8.873 15.052 1.00 91.06 398 PRO A N 1
ATOM 3118 C CA . PRO A 1 398 ? 15.755 -8.687 16.206 1.00 91.06 398 PRO A CA 1
ATOM 3119 C C . PRO A 1 398 ? 14.723 -7.576 15.974 1.00 91.06 398 PRO A C 1
ATOM 3121 O O . PRO A 1 398 ? 14.903 -6.729 15.100 1.00 91.06 398 PRO A O 1
ATOM 3124 N N . THR A 1 399 ? 13.637 -7.562 16.746 1.00 85.44 399 THR A N 1
ATOM 3125 C CA . THR A 1 399 ? 12.590 -6.526 16.644 1.00 85.44 399 THR A CA 1
ATOM 3126 C C . THR A 1 399 ? 13.035 -5.157 17.153 1.00 85.44 399 THR A C 1
ATOM 3128 O O . THR A 1 399 ? 12.393 -4.159 16.845 1.00 85.44 399 THR A O 1
ATOM 3131 N N . GLU A 1 400 ? 14.136 -5.130 17.899 1.00 83.38 400 GLU A N 1
ATOM 3132 C CA . GLU A 1 400 ? 14.767 -3.968 18.526 1.00 83.38 400 GLU A CA 1
ATOM 3133 C C . GLU A 1 400 ? 15.831 -3.321 17.618 1.00 83.38 400 GLU A C 1
ATOM 3135 O O . GLU A 1 400 ? 16.547 -2.414 18.042 1.00 83.38 400 GLU A O 1
ATOM 3140 N N . GLU A 1 401 ? 15.985 -3.820 16.388 1.00 87.62 401 GLU A N 1
ATOM 3141 C CA . GLU A 1 401 ? 16.936 -3.311 15.405 1.00 87.62 401 GLU A CA 1
ATOM 3142 C C . GLU A 1 401 ? 16.191 -2.713 14.206 1.00 87.62 401 GLU A C 1
ATOM 3144 O O . GLU A 1 401 ? 15.367 -3.377 13.566 1.00 87.62 401 GLU A O 1
ATOM 3149 N N . TYR A 1 402 ? 16.490 -1.451 13.891 1.00 89.62 402 TYR A N 1
ATOM 3150 C CA . TYR A 1 402 ? 15.918 -0.767 12.735 1.00 89.62 402 TYR A CA 1
ATOM 3151 C C . TYR A 1 402 ? 16.429 -1.368 11.417 1.00 89.62 402 TYR A C 1
ATOM 3153 O O . TYR A 1 402 ? 17.631 -1.560 11.221 1.00 89.62 402 TYR A O 1
ATOM 3161 N N . THR A 1 403 ? 15.505 -1.612 10.492 1.00 92.38 403 THR A N 1
ATOM 3162 C CA . THR A 1 403 ? 15.771 -1.910 9.083 1.00 92.38 403 THR A CA 1
ATOM 3163 C C . THR A 1 403 ? 14.737 -1.205 8.207 1.00 92.38 403 THR A C 1
ATOM 3165 O O . THR A 1 403 ? 13.689 -0.779 8.693 1.00 92.38 403 THR A O 1
ATOM 3168 N N . GLU A 1 404 ? 14.956 -1.200 6.894 1.00 92.44 404 GLU A N 1
ATOM 3169 C CA . GLU A 1 404 ? 13.977 -0.763 5.880 1.00 92.44 404 GLU A CA 1
ATOM 3170 C C . GLU A 1 404 ? 12.600 -1.477 5.971 1.00 92.44 404 GLU A C 1
ATOM 3172 O O . GLU A 1 404 ? 11.639 -1.084 5.308 1.00 92.44 404 GLU A O 1
ATOM 3177 N N . MET A 1 405 ? 12.485 -2.556 6.758 1.00 94.12 405 MET A N 1
ATOM 3178 C CA . MET A 1 405 ? 11.238 -3.283 7.014 1.00 94.12 405 MET A CA 1
ATOM 3179 C C . MET A 1 405 ? 10.525 -2.880 8.318 1.00 94.12 405 MET A C 1
ATOM 3181 O O . MET A 1 405 ? 9.373 -3.282 8.511 1.00 94.12 405 MET A O 1
ATOM 3185 N N . THR A 1 406 ? 11.143 -2.093 9.208 1.00 92.06 406 THR A N 1
ATOM 3186 C CA . THR A 1 406 ? 10.628 -1.810 10.564 1.00 92.06 406 THR A CA 1
ATOM 3187 C C . THR A 1 406 ? 9.254 -1.130 10.555 1.00 92.06 406 THR A C 1
ATOM 3189 O O . THR A 1 406 ? 8.349 -1.587 11.266 1.00 92.06 406 THR A O 1
ATOM 3192 N N . PHE A 1 407 ? 9.038 -0.109 9.716 1.00 91.50 407 PHE A N 1
ATOM 3193 C CA . PHE A 1 407 ? 7.713 0.505 9.554 1.00 91.50 407 PHE A CA 1
ATOM 3194 C C . PHE A 1 407 ? 6.682 -0.494 9.019 1.00 91.50 407 PHE A C 1
ATOM 3196 O O . PHE A 1 407 ? 5.607 -0.659 9.601 1.00 91.50 407 PHE A O 1
ATOM 3203 N N . SER A 1 408 ? 7.019 -1.228 7.953 1.00 93.19 408 SER A N 1
ATOM 3204 C CA . SER A 1 408 ? 6.106 -2.206 7.351 1.00 93.19 408 SER A CA 1
ATOM 3205 C C . SER A 1 408 ? 5.700 -3.309 8.338 1.00 93.19 408 SER A C 1
ATOM 3207 O O . SER A 1 408 ? 4.518 -3.641 8.422 1.00 93.19 408 SER A O 1
ATOM 3209 N N . LEU A 1 409 ? 6.626 -3.825 9.151 1.00 94.31 409 LEU A N 1
ATOM 3210 C CA . LEU A 1 409 ? 6.330 -4.814 10.195 1.00 94.31 409 LEU A CA 1
ATOM 3211 C C . LEU A 1 409 ? 5.469 -4.232 11.327 1.00 94.31 409 LEU A C 1
ATOM 3213 O O . LEU A 1 409 ? 4.517 -4.879 11.773 1.00 94.31 409 LEU A O 1
ATOM 3217 N N . THR A 1 410 ? 5.740 -2.996 11.753 1.00 90.75 410 THR A N 1
ATOM 3218 C CA . THR A 1 410 ? 4.930 -2.279 12.756 1.00 90.75 410 THR A CA 1
ATOM 3219 C C . THR A 1 410 ? 3.494 -2.083 12.263 1.00 90.75 410 THR A C 1
ATOM 3221 O O . THR A 1 410 ? 2.532 -2.424 12.958 1.00 90.75 410 THR A O 1
ATOM 3224 N N . ARG A 1 411 ? 3.335 -1.650 11.010 1.00 90.50 411 ARG A N 1
ATOM 3225 C CA . ARG A 1 411 ? 2.047 -1.496 10.326 1.00 90.50 411 ARG A CA 1
ATOM 3226 C C . ARG A 1 411 ? 1.266 -2.811 10.212 1.00 90.50 411 ARG A C 1
ATOM 3228 O O . ARG A 1 411 ? 0.051 -2.825 10.418 1.00 90.50 411 ARG A O 1
ATOM 3235 N N . LEU A 1 412 ? 1.947 -3.926 9.940 1.00 93.81 412 LEU A N 1
ATOM 3236 C CA . LEU A 1 412 ? 1.320 -5.251 9.911 1.00 93.81 412 LEU A CA 1
ATOM 3237 C C . LEU A 1 412 ? 0.841 -5.708 11.297 1.00 93.81 412 LEU A C 1
ATOM 3239 O O . LEU A 1 412 ? -0.233 -6.298 11.391 1.00 93.81 412 LEU A O 1
ATOM 3243 N N . ARG A 1 413 ? 1.554 -5.390 12.389 1.00 92.19 413 ARG A N 1
ATOM 3244 C CA . ARG A 1 413 ? 1.048 -5.651 13.755 1.00 92.19 413 ARG A CA 1
ATOM 3245 C C . ARG A 1 413 ? -0.287 -4.941 13.974 1.00 92.19 413 ARG A C 1
ATOM 3247 O O . ARG A 1 413 ? -1.226 -5.551 14.483 1.00 92.19 413 ARG A O 1
ATOM 3254 N N . PHE A 1 414 ? -0.382 -3.670 13.574 1.00 91.44 414 PHE A N 1
ATOM 3255 C CA . PHE A 1 414 ? -1.597 -2.869 13.740 1.00 91.44 414 PHE A CA 1
ATOM 3256 C C . PHE A 1 414 ? -2.793 -3.467 12.987 1.00 91.44 414 PHE A C 1
ATOM 3258 O O . PHE A 1 414 ? -3.876 -3.596 13.558 1.00 91.44 414 PHE A O 1
ATOM 3265 N N . VAL A 1 415 ? -2.606 -3.896 11.735 1.00 93.38 415 VAL A N 1
ATOM 3266 C CA . VAL A 1 415 ? -3.730 -4.360 10.906 1.00 93.38 415 VAL A CA 1
ATOM 3267 C C . VAL A 1 415 ? -4.356 -5.678 11.383 1.00 93.38 415 VAL A C 1
ATOM 3269 O O . VAL A 1 415 ? -5.551 -5.887 11.179 1.00 93.38 415 VAL A O 1
ATOM 3272 N N . VAL A 1 416 ? -3.606 -6.533 12.094 1.00 95.00 416 VAL A N 1
ATOM 3273 C CA . VAL A 1 416 ? -4.174 -7.725 12.758 1.00 95.00 416 VAL A CA 1
ATOM 3274 C C . VAL A 1 416 ? -5.245 -7.311 13.773 1.00 95.00 416 VAL A C 1
ATOM 3276 O O . VAL A 1 416 ? -6.353 -7.847 13.743 1.00 95.00 416 VAL A O 1
ATOM 3279 N N . LEU A 1 417 ? -4.939 -6.322 14.621 1.00 93.88 417 LEU A N 1
ATOM 3280 C CA . LEU A 1 417 ? -5.870 -5.792 15.619 1.00 93.88 417 LEU A CA 1
ATOM 3281 C C . LEU A 1 417 ? -7.040 -5.041 14.965 1.00 93.88 417 LEU A C 1
ATOM 3283 O O . LEU A 1 417 ? -8.167 -5.129 15.443 1.00 93.88 417 LEU A O 1
ATOM 3287 N N . TYR A 1 418 ? -6.809 -4.342 13.850 1.00 91.75 418 TYR A N 1
ATOM 3288 C CA . TYR A 1 418 ? -7.884 -3.653 13.125 1.00 91.75 418 TYR A CA 1
ATOM 3289 C C . TYR A 1 418 ? -8.909 -4.650 12.566 1.00 91.75 418 TYR A C 1
ATOM 3291 O O . TYR A 1 418 ? -10.111 -4.431 12.698 1.00 91.75 418 TYR A O 1
ATOM 3299 N N . ARG A 1 419 ? -8.444 -5.778 12.012 1.00 94.62 419 ARG A N 1
ATOM 3300 C CA . ARG A 1 419 ? -9.307 -6.873 11.547 1.00 94.62 419 ARG A CA 1
ATOM 3301 C C . ARG A 1 419 ? -10.086 -7.510 12.701 1.00 94.62 419 ARG A C 1
ATOM 3303 O O . ARG A 1 419 ? -11.278 -7.748 12.556 1.00 94.62 419 ARG A O 1
ATOM 3310 N N . GLU A 1 420 ? -9.462 -7.718 13.861 1.00 93.62 420 GLU A N 1
ATOM 3311 C CA . GLU A 1 420 ? -10.162 -8.213 15.062 1.00 93.62 420 GLU A CA 1
ATOM 3312 C C . GLU A 1 420 ? -11.255 -7.248 15.552 1.00 93.62 420 GLU A C 1
ATOM 3314 O O . GLU A 1 420 ? -12.339 -7.693 15.922 1.00 93.62 420 GLU A O 1
ATOM 3319 N N . ILE A 1 421 ? -11.015 -5.932 15.495 1.00 91.12 421 ILE A N 1
ATOM 3320 C CA . ILE A 1 421 ? -12.042 -4.917 15.782 1.00 91.12 421 ILE A CA 1
ATOM 3321 C C . ILE A 1 421 ? -13.204 -5.021 14.782 1.00 91.12 421 ILE A C 1
ATOM 3323 O O . ILE A 1 421 ? -14.359 -4.923 15.188 1.00 91.12 421 ILE A O 1
ATOM 3327 N N . VAL A 1 422 ? -12.924 -5.242 13.493 1.00 90.81 422 VAL A N 1
ATOM 3328 C CA . VAL A 1 422 ? -13.960 -5.426 12.462 1.00 90.81 422 VAL A CA 1
ATOM 3329 C C . VAL A 1 422 ? -14.799 -6.682 12.720 1.00 90.81 422 VAL A C 1
ATOM 3331 O O . VAL A 1 422 ? -16.027 -6.589 12.684 1.00 90.81 422 VAL A O 1
ATOM 3334 N N . ASP A 1 423 ? -14.170 -7.817 13.035 1.00 91.38 423 ASP A N 1
ATOM 3335 C CA . ASP A 1 423 ? -14.870 -9.066 13.370 1.00 91.38 423 ASP A CA 1
ATOM 3336 C C . ASP A 1 423 ? -15.787 -8.882 14.603 1.00 91.38 423 ASP A C 1
ATOM 3338 O O . ASP A 1 423 ? -16.970 -9.227 14.567 1.00 91.38 423 ASP A O 1
ATOM 3342 N N . GLU A 1 424 ? -15.279 -8.264 15.677 1.00 87.75 424 GLU A N 1
ATOM 3343 C CA . GLU A 1 424 ? -16.047 -7.996 16.905 1.00 87.75 424 GLU A CA 1
ATOM 3344 C C . GLU A 1 424 ? -17.189 -6.989 16.666 1.00 87.75 424 GLU A C 1
ATOM 3346 O O . GLU A 1 424 ? -18.285 -7.145 17.205 1.00 87.75 424 GLU A O 1
ATOM 3351 N N . MET A 1 425 ? -16.993 -5.983 15.805 1.00 82.81 425 MET A N 1
ATOM 3352 C CA . MET A 1 425 ? -18.053 -5.038 15.427 1.00 82.81 425 MET A CA 1
ATOM 3353 C C . MET A 1 425 ? -19.192 -5.689 14.625 1.00 82.81 425 MET A C 1
ATOM 3355 O O . MET A 1 425 ? -20.312 -5.171 14.657 1.00 82.81 425 MET A O 1
ATOM 3359 N N . GLN A 1 426 ? -18.952 -6.815 13.941 1.00 81.00 426 GLN A N 1
ATOM 3360 C CA . GLN A 1 426 ? -20.009 -7.600 13.287 1.00 81.00 426 GLN A CA 1
ATOM 3361 C C . GLN A 1 426 ? -20.791 -8.489 14.267 1.00 81.00 426 GLN A C 1
ATOM 3363 O O . GLN A 1 426 ? -21.975 -8.751 14.040 1.00 81.00 426 GLN A O 1
ATOM 3368 N N . ALA A 1 427 ? -20.166 -8.919 15.367 1.00 81.19 427 ALA A N 1
ATOM 3369 C CA . ALA A 1 427 ? -20.766 -9.766 16.401 1.00 81.19 427 ALA A CA 1
ATOM 3370 C C . ALA A 1 427 ? -20.728 -9.107 17.803 1.00 81.19 427 ALA A C 1
ATOM 3372 O O . ALA A 1 427 ? -20.245 -9.720 18.755 1.00 81.19 427 ALA A O 1
ATOM 3373 N N . PRO A 1 428 ? -21.250 -7.873 17.971 1.00 74.06 428 PRO A N 1
ATOM 3374 C CA . PRO A 1 428 ? -20.917 -7.011 19.105 1.00 74.06 428 PRO A CA 1
ATOM 3375 C C . PRO A 1 428 ? -21.360 -7.585 20.456 1.00 74.06 428 PRO A C 1
ATOM 3377 O O . PRO A 1 428 ? -22.551 -7.605 20.786 1.00 74.06 428 PRO A O 1
ATOM 3380 N N . THR A 1 429 ? -20.389 -7.960 21.294 1.00 77.06 429 THR A N 1
ATOM 3381 C CA . THR A 1 429 ? -20.637 -8.535 22.629 1.00 77.06 429 THR A CA 1
ATOM 3382 C C . THR A 1 429 ? -21.079 -7.512 23.684 1.00 77.06 429 THR A C 1
ATOM 3384 O O . THR A 1 429 ? -21.583 -7.884 24.747 1.00 77.06 429 THR A O 1
ATOM 3387 N N . GLY A 1 430 ? -20.939 -6.206 23.417 1.00 82.44 430 GLY A N 1
ATOM 3388 C CA . GLY A 1 430 ? -21.412 -5.152 24.317 1.00 82.44 430 GLY A CA 1
ATOM 3389 C C . GLY A 1 430 ? -20.729 -3.798 24.120 1.00 82.44 430 GLY A C 1
ATOM 3390 O O . GLY A 1 430 ? -20.648 -3.275 23.016 1.00 82.44 430 GLY A O 1
ATOM 3391 N N . TYR A 1 431 ? -20.286 -3.193 25.225 1.00 87.75 431 TYR A N 1
ATOM 3392 C CA . TYR A 1 431 ? -19.436 -1.985 25.236 1.00 87.75 431 TYR A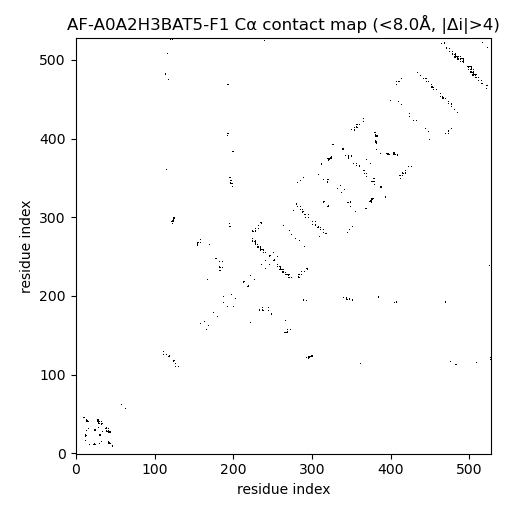 CA 1
ATOM 3393 C C . TYR A 1 431 ? -18.078 -2.241 25.916 1.00 87.75 431 TYR A C 1
ATOM 3395 O O . TYR A 1 431 ? -17.166 -1.431 25.807 1.00 87.75 431 TYR A O 1
ATOM 3403 N N . SER A 1 432 ? -17.926 -3.373 26.609 1.00 88.94 432 SER A N 1
ATOM 3404 C CA . SER A 1 432 ? -16.672 -3.794 27.242 1.00 88.94 432 SER A CA 1
ATOM 3405 C C . SER A 1 432 ? -15.544 -3.971 26.225 1.00 88.94 432 SER A C 1
ATOM 3407 O O . SER A 1 432 ? -14.445 -3.488 26.484 1.00 88.94 432 SER A O 1
ATOM 3409 N N . PHE A 1 433 ? -15.837 -4.559 25.055 1.00 90.44 433 PHE A N 1
ATOM 3410 C CA . PHE A 1 433 ? -14.853 -4.770 23.985 1.00 90.44 433 PHE A CA 1
ATOM 3411 C C . PHE A 1 433 ? -14.162 -3.463 23.563 1.00 90.44 433 PHE A C 1
ATOM 3413 O O . PHE A 1 433 ? -12.971 -3.458 23.282 1.00 90.44 433 PHE A O 1
ATOM 3420 N N . VAL A 1 434 ? -14.879 -2.332 23.587 1.00 92.06 434 VAL A N 1
ATOM 3421 C CA . VAL A 1 434 ? -14.336 -1.014 23.222 1.00 92.06 434 VAL A CA 1
ATOM 3422 C C . VAL A 1 434 ? -13.181 -0.635 24.149 1.00 92.06 434 VAL A C 1
ATOM 3424 O O . VAL A 1 434 ? -12.140 -0.193 23.684 1.00 92.06 434 VAL A O 1
ATOM 3427 N N . GLY A 1 435 ? -13.337 -0.845 25.460 1.00 91.88 435 GLY A N 1
ATOM 3428 C CA . GLY A 1 435 ? -12.279 -0.571 26.436 1.00 91.88 435 GLY A CA 1
ATOM 3429 C C . GLY A 1 435 ? -11.115 -1.563 26.372 1.00 91.88 435 GLY A C 1
ATOM 3430 O O . GLY A 1 435 ? -9.987 -1.194 26.688 1.00 91.88 435 GLY A O 1
ATOM 3431 N N . GLU A 1 436 ? -11.377 -2.801 25.955 1.00 92.75 436 GLU A N 1
ATOM 3432 C CA . GLU A 1 436 ? -10.358 -3.837 25.764 1.00 92.75 436 GLU A CA 1
ATOM 3433 C C . GLU A 1 436 ? -9.501 -3.567 24.518 1.00 92.75 436 GLU A C 1
ATOM 3435 O O . GLU A 1 436 ? -8.274 -3.540 24.603 1.00 92.75 436 GLU A O 1
ATOM 3440 N N . MET A 1 437 ? -10.138 -3.294 23.377 1.00 93.12 437 MET A N 1
ATOM 3441 C CA . MET A 1 437 ? -9.450 -2.985 22.122 1.00 93.12 437 MET A CA 1
ATOM 3442 C C . MET A 1 437 ? -8.719 -1.637 22.185 1.00 93.12 437 MET A C 1
ATOM 3444 O O . MET A 1 437 ? -7.613 -1.532 21.664 1.00 93.12 437 MET A O 1
ATOM 3448 N N . ASP A 1 438 ? -9.267 -0.635 22.884 1.00 94.44 438 ASP A N 1
ATOM 3449 C CA . ASP A 1 438 ? -8.582 0.639 23.155 1.00 94.44 438 ASP A CA 1
ATOM 3450 C C . ASP A 1 438 ? -7.301 0.428 23.970 1.00 94.44 438 ASP A C 1
ATOM 3452 O O . ASP A 1 438 ? -6.251 0.938 23.590 1.00 94.44 438 ASP A O 1
ATOM 3456 N N . LYS A 1 439 ? -7.342 -0.405 25.021 1.00 94.38 439 LYS A N 1
ATOM 3457 C CA . LYS A 1 439 ? -6.142 -0.760 25.797 1.00 94.38 439 LYS A CA 1
ATOM 3458 C C . LYS A 1 439 ? -5.090 -1.463 24.932 1.00 94.38 439 LYS A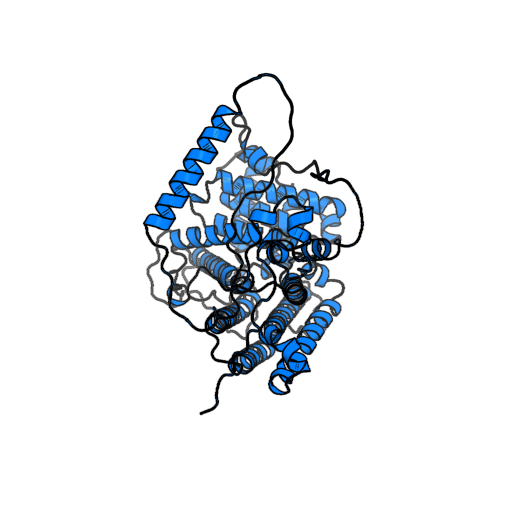 C 1
ATOM 3460 O O . LYS A 1 439 ? -3.913 -1.138 25.042 1.00 94.38 439 LYS A O 1
ATOM 3465 N N . ARG A 1 440 ? -5.499 -2.383 24.050 1.00 94.31 440 ARG A N 1
ATOM 3466 C CA . ARG A 1 440 ? -4.581 -3.057 23.112 1.00 94.31 440 ARG A CA 1
ATOM 3467 C C . ARG A 1 440 ? -3.970 -2.070 22.107 1.00 94.31 440 ARG A C 1
ATOM 3469 O O . ARG A 1 440 ? -2.773 -2.137 21.857 1.00 94.31 440 ARG A O 1
ATOM 3476 N N . LEU A 1 441 ? -4.751 -1.125 21.575 1.00 92.81 441 LEU A N 1
ATOM 3477 C CA . LEU A 1 441 ? -4.248 -0.053 20.701 1.00 92.81 441 LEU A CA 1
ATOM 3478 C C . LEU A 1 441 ? -3.281 0.891 21.438 1.00 92.81 441 LEU A C 1
ATOM 3480 O O . LEU A 1 441 ? -2.257 1.269 20.877 1.00 92.81 441 LEU A O 1
ATOM 3484 N N . GLU A 1 442 ? -3.575 1.240 22.691 1.00 93.12 442 GLU A N 1
ATOM 3485 C CA . GLU A 1 442 ? -2.718 2.068 23.549 1.00 93.12 442 GLU A CA 1
ATOM 3486 C C . GLU A 1 442 ? -1.387 1.364 23.880 1.00 93.12 442 GLU A C 1
ATOM 3488 O O . GLU A 1 442 ? -0.325 1.982 23.814 1.00 93.12 442 GLU A O 1
ATOM 3493 N N . GLU A 1 443 ? -1.419 0.064 24.189 1.00 92.12 443 GLU A N 1
ATOM 3494 C CA . GLU A 1 443 ? -0.220 -0.768 24.379 1.00 92.12 443 GLU A CA 1
ATOM 3495 C C . GLU A 1 443 ? 0.627 -0.850 23.104 1.00 92.12 443 GLU A C 1
ATOM 3497 O O . GLU A 1 443 ? 1.854 -0.805 23.175 1.00 92.12 443 GLU A O 1
ATOM 3502 N N . MET A 1 444 ? -0.010 -0.913 21.932 1.00 88.62 444 MET A N 1
ATOM 3503 C CA . MET A 1 444 ? 0.692 -0.890 20.650 1.00 88.62 444 MET A CA 1
ATOM 3504 C C . MET A 1 444 ? 1.318 0.465 20.326 1.00 88.62 444 MET A C 1
ATOM 3506 O O . MET A 1 444 ? 2.449 0.485 19.857 1.00 88.62 444 MET A O 1
ATOM 3510 N N . LEU A 1 445 ? 0.629 1.577 20.604 1.00 87.56 445 LEU A N 1
ATOM 3511 C CA . LEU A 1 445 ? 1.174 2.930 20.440 1.00 87.56 445 LEU A CA 1
ATOM 3512 C C . LEU A 1 445 ? 2.382 3.177 21.353 1.00 87.56 445 LEU A C 1
ATOM 3514 O O . LEU A 1 445 ? 3.392 3.703 20.901 1.00 87.56 445 LEU A O 1
ATOM 3518 N N . LYS A 1 446 ? 2.318 2.731 22.613 1.00 86.25 446 LYS A N 1
ATOM 3519 C CA . LYS A 1 446 ? 3.458 2.781 23.551 1.00 86.25 446 LYS A CA 1
ATOM 3520 C C . LYS A 1 446 ? 4.598 1.832 23.173 1.00 86.25 446 LYS A C 1
ATOM 3522 O O . LYS A 1 446 ? 5.717 2.025 23.626 1.00 86.25 446 LYS A O 1
ATOM 3527 N N . GLY A 1 447 ? 4.298 0.796 22.391 1.00 80.88 447 GLY A N 1
ATOM 3528 C CA . GLY A 1 447 ? 5.252 -0.174 21.857 1.00 80.88 447 GLY A CA 1
ATOM 3529 C C . GLY A 1 447 ? 5.681 0.098 20.411 1.00 80.88 447 GLY A C 1
ATOM 3530 O O . GLY A 1 447 ? 6.207 -0.821 19.773 1.00 80.88 447 GLY A O 1
ATOM 3531 N N . VAL A 1 448 ? 5.428 1.303 19.878 1.00 76.75 448 VAL A N 1
ATOM 3532 C CA . VAL A 1 448 ? 6.078 1.782 18.649 1.00 76.75 448 VAL A CA 1
ATOM 3533 C C . VAL A 1 448 ? 7.566 1.969 18.977 1.00 76.75 448 VAL A C 1
ATOM 3535 O O . VAL A 1 448 ? 7.867 2.636 19.966 1.00 76.75 448 VAL A O 1
ATOM 3538 N N . PRO A 1 449 ? 8.496 1.352 18.226 1.00 68.62 449 PRO A N 1
ATOM 3539 C CA . PRO A 1 449 ? 9.897 1.315 18.633 1.00 68.62 449 PRO A CA 1
ATOM 3540 C C . PRO A 1 449 ? 10.560 2.690 18.782 1.00 68.62 449 PRO A C 1
ATOM 3542 O O . PRO A 1 449 ? 10.406 3.561 17.929 1.00 68.62 449 PRO A O 1
ATOM 3545 N N . GLU A 1 450 ? 11.390 2.843 19.818 1.00 65.69 450 GLU A N 1
ATOM 3546 C CA . GLU A 1 450 ? 12.157 4.071 20.092 1.00 65.69 450 GLU A CA 1
ATOM 3547 C C . GLU A 1 450 ? 13.151 4.429 18.968 1.00 65.69 450 GLU A C 1
ATOM 3549 O O . GLU A 1 450 ? 13.621 5.555 18.906 1.00 65.69 450 GLU A O 1
ATOM 3554 N N . HIS A 1 451 ? 13.447 3.510 18.040 1.00 64.44 451 HIS A N 1
ATOM 3555 C CA . HIS A 1 451 ? 14.431 3.693 16.960 1.00 64.44 451 HIS A CA 1
ATOM 3556 C C . HIS A 1 451 ? 14.053 4.767 15.930 1.00 64.44 451 HIS A C 1
ATOM 3558 O O . HIS A 1 451 ? 14.904 5.172 15.140 1.00 64.44 451 HIS A O 1
ATOM 3564 N N . PHE A 1 452 ? 12.788 5.198 15.901 1.00 61.75 452 PHE A N 1
ATOM 3565 C CA . PHE A 1 452 ? 12.381 6.338 15.082 1.00 61.75 452 PHE A CA 1
ATOM 3566 C C . PHE A 1 452 ? 12.668 7.695 15.754 1.00 61.75 452 PHE A C 1
ATOM 3568 O O . PHE A 1 452 ? 12.490 8.735 15.127 1.00 61.75 452 PHE A O 1
ATOM 3575 N N . ILE A 1 453 ? 13.094 7.700 17.022 1.00 55.28 453 ILE A N 1
ATOM 3576 C CA . ILE A 1 453 ? 13.566 8.893 17.726 1.00 55.28 453 ILE A CA 1
ATOM 3577 C C . ILE A 1 453 ? 15.051 9.055 17.392 1.00 55.28 453 ILE A C 1
ATOM 3579 O O . ILE A 1 453 ? 15.897 8.295 17.860 1.00 55.28 453 ILE A O 1
ATOM 3583 N N . THR A 1 454 ? 15.366 10.034 16.551 1.00 51.75 454 THR A N 1
ATOM 3584 C CA . THR A 1 454 ? 16.742 10.406 16.209 1.00 51.75 454 THR A CA 1
ATOM 3585 C C . THR A 1 454 ? 17.366 11.253 17.317 1.00 51.75 454 THR A C 1
ATOM 3587 O O . THR A 1 454 ? 16.741 12.197 17.799 1.00 51.75 454 THR A O 1
ATOM 3590 N N . ASP A 1 455 ? 18.614 10.953 17.688 1.00 46.56 455 ASP A N 1
ATOM 3591 C CA . ASP A 1 455 ? 19.446 11.893 18.446 1.00 46.56 455 ASP A CA 1
ATOM 3592 C C . ASP A 1 455 ? 19.690 13.153 17.596 1.00 46.56 455 ASP A C 1
ATOM 3594 O O . ASP A 1 455 ? 20.020 13.059 16.417 1.00 46.56 455 ASP A O 1
ATOM 3598 N N . ASP A 1 456 ? 19.579 14.326 18.221 1.00 45.22 456 ASP A N 1
ATOM 3599 C CA . ASP A 1 456 ? 19.481 15.683 17.634 1.00 45.22 456 ASP A CA 1
ATOM 3600 C C . ASP A 1 456 ? 20.730 16.187 16.844 1.00 45.22 456 ASP A C 1
ATOM 3602 O O . ASP A 1 456 ? 20.955 17.390 16.713 1.00 45.22 456 ASP A O 1
ATOM 3606 N N . ASN A 1 457 ? 21.622 15.296 16.390 1.00 40.50 457 ASN A N 1
ATOM 3607 C CA . ASN A 1 457 ? 22.991 15.622 15.952 1.00 40.50 457 ASN A CA 1
ATOM 3608 C C . ASN A 1 457 ? 23.456 14.975 14.626 1.00 40.50 457 ASN A C 1
ATOM 3610 O O . ASN A 1 457 ? 24.636 15.122 14.289 1.00 40.50 457 ASN A O 1
ATOM 3614 N N . SER A 1 458 ? 22.614 14.259 13.867 1.00 38.91 458 SER A N 1
ATOM 3615 C CA . SER A 1 458 ? 23.079 13.387 12.767 1.00 38.91 458 SER A CA 1
ATOM 3616 C C . SER A 1 458 ? 22.695 13.762 11.323 1.00 38.91 458 SER A C 1
ATOM 3618 O O . SER A 1 458 ? 22.693 12.867 10.490 1.00 38.91 458 SER A O 1
ATOM 3620 N N . LEU A 1 459 ? 22.508 15.055 10.997 1.00 38.16 459 LEU A N 1
ATOM 3621 C CA . LEU A 1 459 ? 22.546 15.727 9.662 1.00 38.16 459 LEU A CA 1
ATOM 3622 C C . LEU A 1 459 ? 22.440 14.855 8.374 1.00 38.16 459 LEU A C 1
ATOM 3624 O O . LEU A 1 459 ? 23.191 15.056 7.411 1.00 38.16 459 LEU A O 1
ATOM 3628 N N . ALA A 1 460 ? 21.511 13.904 8.309 1.00 43.94 460 ALA A N 1
ATOM 3629 C CA . ALA A 1 460 ? 21.422 12.916 7.234 1.00 43.94 460 ALA A CA 1
ATOM 3630 C C . ALA A 1 460 ? 19.987 12.791 6.723 1.00 43.94 460 ALA A C 1
ATOM 3632 O O . ALA A 1 460 ? 19.026 12.862 7.479 1.00 43.94 460 ALA A O 1
ATOM 3633 N N . VAL A 1 461 ? 19.842 12.526 5.421 1.00 47.72 461 VAL A N 1
ATOM 3634 C CA . VAL A 1 461 ? 18.537 12.356 4.743 1.00 47.72 461 VAL A CA 1
ATOM 3635 C C . VAL A 1 461 ? 17.670 11.260 5.398 1.00 47.72 461 VAL A C 1
ATOM 3637 O O . VAL A 1 461 ? 16.445 11.321 5.347 1.00 47.72 461 VAL A O 1
ATOM 3640 N N . ASP A 1 462 ? 18.318 10.299 6.059 1.00 51.59 462 ASP A N 1
ATOM 3641 C CA . ASP A 1 462 ? 17.727 9.184 6.808 1.00 51.59 462 ASP A CA 1
ATOM 3642 C C . ASP A 1 462 ? 16.953 9.621 8.079 1.00 51.59 462 ASP A C 1
ATOM 3644 O O . ASP A 1 462 ? 16.102 8.881 8.569 1.00 51.59 462 ASP A O 1
ATOM 3648 N N . GLU A 1 463 ? 17.191 10.831 8.608 1.00 57.00 463 GLU A N 1
ATOM 3649 C CA . GLU A 1 463 ? 16.436 11.367 9.756 1.00 57.00 463 GLU A CA 1
ATOM 3650 C C . GLU A 1 463 ? 14.988 11.720 9.369 1.00 57.00 463 GLU A C 1
ATOM 3652 O O . GLU A 1 463 ? 14.054 11.430 10.118 1.00 57.00 463 GLU A O 1
ATOM 3657 N N . GLY A 1 464 ? 14.778 12.269 8.166 1.00 67.38 464 GLY A N 1
ATOM 3658 C CA . GLY A 1 464 ? 13.446 12.683 7.713 1.00 67.38 464 GLY A CA 1
ATOM 3659 C C . GLY A 1 464 ? 12.494 11.512 7.455 1.00 67.38 464 GLY A C 1
ATOM 3660 O O . GLY A 1 464 ? 11.318 11.568 7.805 1.00 67.38 464 GLY A O 1
ATOM 3661 N N . VAL A 1 465 ? 12.992 10.400 6.899 1.00 81.31 465 VAL A N 1
ATOM 3662 C CA . VAL A 1 465 ? 12.149 9.214 6.652 1.00 81.31 465 VAL A CA 1
ATOM 3663 C C . VAL A 1 465 ? 11.667 8.592 7.964 1.00 81.31 465 VAL A C 1
ATOM 3665 O O . VAL A 1 465 ? 10.478 8.316 8.095 1.00 81.31 465 VAL A O 1
ATOM 3668 N N . LYS A 1 466 ? 12.541 8.453 8.968 1.00 84.38 466 LYS A N 1
ATOM 3669 C CA . LYS A 1 466 ? 12.172 7.887 10.279 1.00 84.38 466 LYS A CA 1
ATOM 3670 C C . LYS A 1 466 ? 11.155 8.752 11.024 1.00 84.38 466 LYS A C 1
ATOM 3672 O O . LYS A 1 466 ? 10.225 8.216 11.629 1.00 84.38 466 LYS A O 1
ATOM 3677 N N . GLY A 1 467 ? 11.281 10.078 10.928 1.00 80.19 467 GLY A N 1
ATOM 3678 C CA . GLY A 1 467 ? 10.285 11.018 11.450 1.00 80.19 467 GLY A CA 1
ATOM 3679 C C . GLY A 1 467 ? 8.903 10.825 10.811 1.00 80.19 467 GLY A C 1
ATOM 3680 O O . GLY A 1 467 ? 7.893 10.754 11.520 1.00 80.19 467 GLY A O 1
ATOM 3681 N N . LEU A 1 468 ? 8.852 10.655 9.485 1.00 82.19 468 LEU A N 1
ATOM 3682 C CA . LEU A 1 468 ? 7.616 10.372 8.745 1.00 82.19 468 LEU A CA 1
ATOM 3683 C C . LEU A 1 468 ? 7.027 8.990 9.089 1.00 82.19 468 LEU A C 1
ATOM 3685 O O . LEU A 1 468 ? 5.814 8.872 9.278 1.00 82.19 468 LEU A O 1
ATOM 3689 N N . GLU A 1 469 ? 7.863 7.957 9.233 1.00 86.19 469 GLU A N 1
ATOM 3690 C CA . GLU A 1 469 ? 7.456 6.609 9.655 1.00 86.19 469 GLU A CA 1
ATOM 3691 C C . GLU A 1 469 ? 6.821 6.603 11.054 1.00 86.19 469 GLU A C 1
ATOM 3693 O O . GLU A 1 469 ? 5.768 5.983 11.255 1.00 86.19 469 GLU A O 1
ATOM 3698 N N . LEU A 1 470 ? 7.421 7.322 12.012 1.00 84.81 470 LEU A N 1
ATOM 3699 C CA . LEU A 1 470 ? 6.886 7.494 13.366 1.00 84.81 470 LEU A CA 1
ATOM 3700 C C . LEU A 1 470 ? 5.557 8.240 13.349 1.00 84.81 470 LEU A C 1
ATOM 3702 O O . LEU A 1 470 ? 4.568 7.756 13.900 1.00 84.81 470 LEU A O 1
ATOM 3706 N N . THR A 1 471 ? 5.534 9.398 12.689 1.00 83.81 471 THR A N 1
ATOM 3707 C CA . THR A 1 471 ? 4.350 10.254 12.561 1.00 83.81 471 THR A CA 1
ATOM 3708 C C . THR A 1 471 ? 3.184 9.459 11.980 1.00 83.81 471 THR A C 1
ATOM 3710 O O . THR A 1 471 ? 2.088 9.459 12.545 1.00 83.81 471 THR A O 1
ATOM 3713 N N . LEU A 1 472 ? 3.433 8.668 10.931 1.00 85.25 472 LEU A N 1
ATOM 3714 C CA . LEU A 1 472 ? 2.421 7.802 10.339 1.00 85.25 472 LEU A CA 1
ATOM 3715 C C . LEU A 1 472 ? 1.992 6.660 11.280 1.00 85.25 472 LEU A C 1
ATOM 3717 O O . LEU A 1 472 ? 0.795 6.403 11.393 1.00 85.25 472 LEU A O 1
ATOM 3721 N N . CYS A 1 473 ? 2.905 6.012 12.016 1.00 85.94 473 CYS A N 1
ATOM 3722 C CA . CYS A 1 473 ? 2.542 4.998 13.022 1.00 85.94 473 CYS A CA 1
ATOM 3723 C C . CYS A 1 473 ? 1.626 5.556 14.127 1.00 85.94 473 CYS A C 1
ATOM 3725 O O . CYS A 1 473 ? 0.638 4.912 14.499 1.00 85.94 473 CYS A O 1
ATOM 3727 N N . LEU A 1 474 ? 1.935 6.751 14.639 1.00 87.25 474 LEU A N 1
ATOM 3728 C CA . LEU A 1 474 ? 1.164 7.416 15.692 1.00 87.25 474 LEU A CA 1
ATOM 3729 C C . LEU A 1 474 ? -0.224 7.828 15.186 1.00 87.25 474 LEU A C 1
ATOM 3731 O O . LEU A 1 474 ? -1.239 7.468 15.792 1.00 87.25 474 LEU A O 1
ATOM 3735 N N . ILE A 1 475 ? -0.282 8.487 14.024 1.00 85.44 475 ILE A N 1
ATOM 3736 C CA . ILE A 1 475 ? -1.536 8.872 13.365 1.00 85.44 475 ILE A CA 1
ATOM 3737 C C . ILE A 1 475 ? -2.394 7.632 13.069 1.00 85.44 475 ILE A C 1
ATOM 3739 O O . ILE A 1 475 ? -3.596 7.648 13.348 1.00 85.44 475 ILE A O 1
ATOM 3743 N N . MET A 1 476 ? -1.805 6.533 12.581 1.00 85.94 476 MET A N 1
ATOM 3744 C CA . MET A 1 476 ? -2.518 5.276 12.324 1.00 85.94 476 MET A CA 1
ATOM 3745 C C . MET A 1 476 ? -3.190 4.726 13.589 1.00 85.94 476 MET A C 1
ATOM 3747 O O . MET A 1 476 ? -4.376 4.382 13.555 1.00 85.94 476 MET A O 1
ATOM 3751 N N . GLY A 1 477 ? -2.460 4.648 14.706 1.00 88.62 477 GLY A N 1
ATOM 3752 C CA . GLY A 1 477 ? -3.002 4.148 15.970 1.00 88.62 477 GLY A CA 1
ATOM 3753 C C . GLY A 1 477 ? -4.111 5.042 16.530 1.00 88.62 477 GLY A C 1
ATOM 3754 O O . GLY A 1 477 ? -5.208 4.546 16.807 1.00 88.62 477 GLY A O 1
ATOM 3755 N N . GLU A 1 478 ? -3.882 6.354 16.626 1.00 90.06 478 GLU A N 1
ATOM 3756 C CA . GLU A 1 478 ? -4.885 7.296 17.145 1.00 90.06 478 GLU A CA 1
ATOM 3757 C C . GLU A 1 478 ? -6.136 7.367 16.259 1.00 90.06 478 GLU A C 1
ATOM 3759 O O . GLU A 1 478 ? -7.259 7.384 16.767 1.00 90.06 478 GLU A O 1
ATOM 3764 N N . THR A 1 479 ? -5.983 7.258 14.937 1.00 86.50 479 THR A N 1
ATOM 3765 C CA . THR A 1 479 ? -7.120 7.151 14.008 1.00 86.50 479 THR A CA 1
ATOM 3766 C C . THR A 1 479 ? -8.014 5.958 14.337 1.00 86.50 479 THR A C 1
ATOM 3768 O O . THR A 1 479 ? -9.244 6.078 14.315 1.00 86.50 479 THR A O 1
ATOM 3771 N N . ARG A 1 480 ? -7.448 4.791 14.680 1.00 88.75 480 ARG A N 1
ATOM 3772 C CA . ARG A 1 480 ? -8.284 3.623 15.003 1.00 88.75 480 ARG A CA 1
ATOM 3773 C C . ARG A 1 480 ? -8.893 3.699 16.392 1.00 88.75 480 ARG A C 1
ATOM 3775 O O . ARG A 1 480 ? -10.035 3.270 16.542 1.00 88.75 480 ARG A O 1
ATOM 3782 N N . ARG A 1 481 ? -8.211 4.302 17.372 1.00 91.75 481 ARG A N 1
ATOM 3783 C CA . ARG A 1 481 ? -8.807 4.604 18.688 1.00 91.75 481 ARG A CA 1
ATOM 3784 C C . ARG A 1 481 ? -10.013 5.529 18.529 1.00 91.75 481 ARG A C 1
ATOM 3786 O O . ARG A 1 481 ? -11.090 5.234 19.050 1.00 91.75 481 ARG A O 1
ATOM 3793 N N . LEU A 1 482 ? -9.882 6.569 17.703 1.00 90.88 482 LEU A N 1
ATOM 3794 C CA . LEU A 1 482 ? -10.983 7.456 17.336 1.00 90.88 482 LEU A CA 1
ATOM 3795 C C . LEU A 1 482 ? -12.146 6.665 16.713 1.00 90.88 482 LEU A C 1
ATOM 3797 O O . LEU A 1 482 ? -13.263 6.743 17.230 1.00 90.88 482 LEU A O 1
ATOM 3801 N N . ARG A 1 483 ? -11.905 5.866 15.658 1.00 86.06 483 ARG A N 1
ATOM 3802 C CA . ARG A 1 483 ? -12.957 5.071 14.984 1.00 86.06 483 ARG A CA 1
ATOM 3803 C C . ARG A 1 483 ? -13.637 4.059 15.912 1.00 86.06 483 ARG A C 1
ATOM 3805 O O . ARG A 1 483 ? -14.860 3.955 15.869 1.00 86.06 483 ARG A O 1
ATOM 3812 N N . LEU A 1 484 ? -12.880 3.374 16.770 1.00 89.56 484 LEU A N 1
ATOM 3813 C CA . LEU A 1 484 ? -13.378 2.404 17.753 1.00 89.56 484 LEU A CA 1
ATOM 3814 C C . LEU A 1 484 ? -14.362 3.041 18.752 1.00 89.56 484 LEU A C 1
ATOM 3816 O O . LEU A 1 484 ? -15.416 2.477 19.050 1.00 89.56 484 LEU A O 1
ATOM 3820 N N . HIS A 1 485 ? -14.046 4.237 19.251 1.00 91.12 485 HIS A N 1
ATOM 3821 C CA . HIS A 1 485 ? -14.883 4.947 20.222 1.00 91.12 485 HIS A CA 1
ATOM 3822 C C . HIS A 1 485 ? -16.052 5.726 19.595 1.00 91.12 485 HIS A C 1
ATOM 3824 O O . HIS A 1 485 ? -17.075 5.958 20.253 1.00 91.12 485 HIS A O 1
ATOM 3830 N N . ARG A 1 486 ? -15.944 6.096 18.314 1.00 86.38 486 ARG A N 1
ATOM 3831 C CA . ARG A 1 486 ? -16.890 6.969 17.601 1.00 86.38 486 ARG A CA 1
ATOM 3832 C C . ARG A 1 486 ? -18.370 6.562 17.691 1.00 86.38 486 ARG A C 1
ATOM 3834 O O . ARG A 1 486 ? -19.174 7.459 17.952 1.00 86.38 486 ARG A O 1
ATOM 3841 N N . PRO A 1 487 ? -18.783 5.278 17.581 1.00 86.62 487 PRO A N 1
ATOM 3842 C CA . PRO A 1 487 ? -20.200 4.887 17.692 1.00 86.62 487 PRO A CA 1
ATOM 3843 C C . PRO A 1 487 ? -20.851 5.241 19.045 1.00 86.62 487 PRO A C 1
ATOM 3845 O O . PRO A 1 487 ? -22.080 5.232 19.191 1.00 86.62 487 PRO A O 1
ATOM 3848 N N . TYR A 1 488 ? -20.028 5.561 20.048 1.00 89.06 488 TYR A N 1
ATOM 3849 C CA . TYR A 1 488 ? -20.430 5.891 21.410 1.00 89.06 488 TYR A CA 1
ATOM 3850 C C . TYR A 1 488 ? -20.204 7.372 21.772 1.00 89.06 488 TYR A C 1
ATOM 3852 O O . TYR A 1 488 ? -20.735 7.816 22.793 1.00 89.06 488 TYR A O 1
ATOM 3860 N N . LEU A 1 489 ? -19.517 8.156 20.926 1.00 87.69 489 LEU A N 1
ATOM 3861 C CA . LEU A 1 489 ? -19.197 9.583 21.118 1.00 87.69 489 LEU A CA 1
ATOM 3862 C C . LEU A 1 489 ? -20.415 10.403 21.577 1.00 87.69 489 LEU A C 1
ATOM 3864 O O . LEU A 1 489 ? -20.438 10.932 22.690 1.00 87.69 489 LEU A O 1
ATOM 3868 N N . PHE A 1 490 ? -21.478 10.443 20.768 1.00 86.19 490 PHE A N 1
ATOM 3869 C CA . PHE A 1 490 ? -22.683 11.220 21.091 1.00 86.19 490 PHE A CA 1
ATOM 3870 C C . PHE A 1 490 ? -23.473 10.665 22.281 1.00 86.19 490 PHE A C 1
ATOM 3872 O O . PHE A 1 490 ? -24.192 11.408 22.954 1.00 86.19 490 PHE A O 1
ATOM 3879 N N . ARG A 1 491 ? -23.325 9.369 22.586 1.00 88.38 491 ARG A N 1
ATOM 3880 C CA . ARG A 1 491 ? -23.939 8.762 23.776 1.00 88.38 491 ARG A CA 1
ATOM 3881 C C . ARG A 1 491 ? -23.266 9.272 25.054 1.00 88.38 491 ARG A C 1
ATOM 3883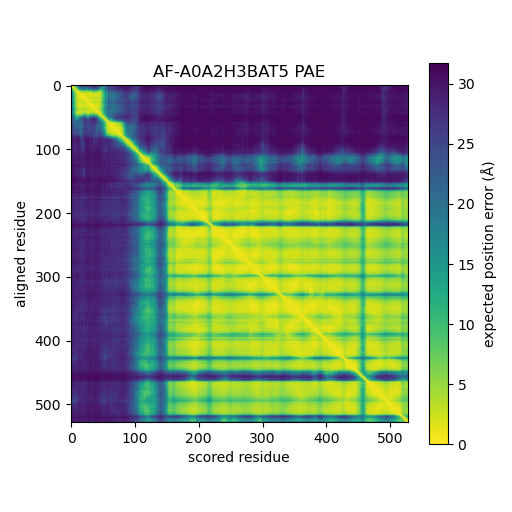 O O . ARG A 1 491 ? -23.960 9.461 26.049 1.00 88.38 491 ARG A O 1
ATOM 3890 N N . GLY A 1 492 ? -21.970 9.597 25.004 1.00 88.81 492 GLY A N 1
ATOM 3891 C CA . GLY A 1 492 ? -21.201 10.156 26.125 1.00 88.81 492 GLY A CA 1
ATOM 3892 C C . GLY A 1 492 ? -21.653 11.542 26.603 1.00 88.81 492 GLY A C 1
ATOM 3893 O O . GLY A 1 492 ? -21.321 11.935 27.718 1.00 88.81 492 GLY A O 1
ATOM 3894 N N . TYR A 1 493 ? -22.454 12.273 25.819 1.00 87.62 493 TYR A N 1
ATOM 3895 C CA . TYR A 1 493 ? -23.098 13.520 26.268 1.00 87.62 493 TYR A CA 1
ATOM 3896 C C . TYR A 1 493 ? -24.399 13.292 27.056 1.00 87.62 493 TYR A C 1
ATOM 3898 O O . TYR A 1 493 ? -24.891 14.221 27.692 1.00 87.62 493 TYR A O 1
ATOM 3906 N N . LYS A 1 494 ? -24.976 12.084 27.003 1.00 90.88 494 LYS A N 1
ATOM 3907 C CA . LYS A 1 494 ? -26.279 11.751 27.613 1.00 90.88 494 LYS A CA 1
ATOM 3908 C C . LYS A 1 494 ? -26.175 10.703 28.722 1.00 90.88 494 LYS A C 1
ATOM 3910 O O . LYS A 1 494 ? -26.964 10.739 29.659 1.00 90.88 494 LYS A O 1
ATOM 3915 N N . ASP A 1 495 ? -25.219 9.784 28.622 1.00 92.75 495 ASP A N 1
ATOM 3916 C CA . ASP A 1 495 ? -25.013 8.678 29.557 1.00 92.75 495 ASP A CA 1
ATOM 3917 C C . ASP A 1 495 ? -23.537 8.609 29.982 1.00 92.75 495 ASP A C 1
ATOM 3919 O O . ASP A 1 495 ? -22.627 8.500 29.153 1.00 92.75 495 ASP A O 1
ATOM 3923 N N . ARG A 1 496 ? -23.316 8.637 31.305 1.00 92.44 496 ARG A N 1
ATOM 3924 C CA . ARG A 1 496 ? -21.992 8.583 31.945 1.00 92.44 496 ARG A CA 1
ATOM 3925 C C . ARG A 1 496 ? -21.183 7.349 31.538 1.00 92.44 496 ARG A C 1
ATOM 3927 O O . ARG A 1 496 ? -19.958 7.423 31.530 1.00 92.44 496 ARG A O 1
ATOM 3934 N N . LYS A 1 497 ? -21.834 6.244 31.159 1.00 92.00 497 LYS A N 1
ATOM 3935 C CA . LYS A 1 497 ? -21.179 5.010 30.693 1.00 92.00 497 LYS A CA 1
ATOM 3936 C C . LYS A 1 497 ? -20.256 5.238 29.490 1.00 92.00 497 LYS A C 1
ATOM 3938 O O . LYS A 1 497 ? -19.212 4.597 29.394 1.00 92.00 497 LYS A O 1
ATOM 3943 N N . TYR A 1 498 ? -20.622 6.146 28.584 1.00 92.94 498 TYR A N 1
ATOM 3944 C CA . TYR A 1 498 ? -19.906 6.366 27.321 1.00 92.94 498 TYR A CA 1
ATOM 3945 C C . TYR A 1 498 ? -18.973 7.588 27.349 1.00 92.94 498 TYR A C 1
ATOM 3947 O O . TYR A 1 498 ? -18.391 7.941 26.325 1.00 92.94 498 TYR A O 1
ATOM 3955 N N . VAL A 1 499 ? -18.795 8.224 28.513 1.00 94.00 499 VAL A N 1
ATOM 3956 C CA . VAL A 1 499 ? -17.954 9.424 28.678 1.00 94.00 499 VAL A CA 1
ATOM 3957 C C . VAL A 1 499 ? -16.501 9.177 28.256 1.00 94.00 499 VAL A C 1
ATOM 3959 O O . VAL A 1 499 ? -15.974 9.987 27.497 1.00 94.00 499 VAL A O 1
ATOM 3962 N N . LYS A 1 500 ? -15.910 8.018 28.608 1.00 94.12 500 LYS A N 1
ATOM 3963 C CA . LYS A 1 500 ? -14.554 7.644 28.152 1.00 94.12 500 LYS A CA 1
ATOM 3964 C C . LYS A 1 500 ? -14.438 7.666 26.623 1.00 94.12 500 LYS A C 1
ATOM 3966 O O . LYS A 1 500 ? -13.452 8.159 26.100 1.00 94.12 500 LYS A O 1
ATOM 3971 N N . SER A 1 501 ? -15.457 7.186 25.901 1.00 93.69 501 SER A N 1
ATOM 3972 C CA . SER A 1 501 ? -15.437 7.189 24.430 1.00 93.69 501 SER A CA 1
ATOM 3973 C C . SER A 1 501 ? -15.481 8.598 23.847 1.00 93.69 501 SER A C 1
ATOM 3975 O O . SER A 1 501 ? -14.767 8.886 22.895 1.00 93.69 501 SER A O 1
ATOM 3977 N N . ARG A 1 502 ? -16.278 9.499 24.436 1.00 92.44 502 ARG A N 1
ATOM 3978 C CA . ARG A 1 502 ? -16.296 10.912 24.032 1.00 92.44 502 ARG A CA 1
ATOM 3979 C C . ARG A 1 502 ? -14.924 11.557 24.224 1.00 92.44 502 ARG A C 1
ATOM 3981 O O . ARG A 1 502 ? -14.431 12.215 23.317 1.00 92.44 502 ARG A O 1
ATOM 3988 N N . GLU A 1 503 ? -14.337 11.379 25.403 1.00 95.00 503 GLU A N 1
ATOM 3989 C CA . GLU A 1 503 ? -13.029 11.948 25.746 1.00 95.00 503 GLU A CA 1
ATOM 3990 C C . GLU A 1 503 ? -11.919 11.377 24.862 1.00 95.00 503 GLU A C 1
ATOM 3992 O O . GLU A 1 503 ? -11.125 12.147 24.331 1.00 95.00 503 GLU A O 1
ATOM 3997 N N . GLN A 1 504 ? -11.932 10.067 24.602 1.00 95.31 504 GLN A N 1
ATOM 3998 C CA . GLN A 1 504 ? -10.940 9.433 23.741 1.00 95.31 504 GLN A CA 1
ATOM 3999 C C . GLN A 1 504 ? -11.054 9.875 22.276 1.00 95.31 504 GLN A C 1
ATOM 4001 O O . GLN A 1 504 ? -10.033 10.164 21.666 1.00 95.31 504 GLN A O 1
ATOM 4006 N N . CYS A 1 505 ? -12.261 10.016 21.711 1.00 92.50 505 CYS A N 1
ATOM 4007 C CA . CYS A 1 505 ? -12.409 10.565 20.355 1.00 92.50 505 CYS A CA 1
ATOM 4008 C C . CYS A 1 505 ? -11.830 11.983 20.229 1.00 92.50 505 CYS A C 1
ATOM 4010 O O . CYS A 1 505 ? -11.225 12.295 19.207 1.00 92.50 505 CYS A O 1
ATOM 4012 N N . ILE A 1 506 ? -12.021 12.836 21.244 1.00 90.44 506 ILE A N 1
ATOM 4013 C CA . ILE A 1 506 ? -11.491 14.208 21.250 1.00 90.44 506 ILE A CA 1
ATOM 4014 C C . ILE A 1 506 ? -9.963 14.184 21.375 1.00 90.44 506 ILE A C 1
ATOM 4016 O O . ILE A 1 506 ? -9.290 14.826 20.574 1.00 90.44 506 ILE A O 1
ATOM 4020 N N . ALA A 1 507 ? -9.422 13.403 22.316 1.00 94.12 507 ALA A N 1
ATOM 4021 C CA . ALA A 1 507 ? -7.981 13.276 22.523 1.00 94.12 507 ALA A CA 1
ATOM 4022 C C . ALA A 1 507 ? -7.262 12.739 21.273 1.00 94.12 507 ALA A C 1
ATOM 4024 O O . ALA A 1 507 ? -6.281 13.332 20.833 1.00 94.12 507 ALA A O 1
ATOM 4025 N N . SER A 1 508 ? -7.790 11.681 20.649 1.00 92.56 508 SER A N 1
ATOM 4026 C CA . SER A 1 508 ? -7.244 11.132 19.402 1.00 92.56 508 SER A CA 1
ATOM 4027 C C . SER A 1 508 ? -7.314 12.133 18.245 1.00 92.56 508 SER A C 1
ATOM 4029 O O . SER A 1 508 ? -6.356 12.260 17.490 1.00 92.56 508 SER A O 1
ATOM 4031 N N . ALA A 1 509 ? -8.415 12.884 18.109 1.00 88.94 509 ALA A N 1
ATOM 4032 C CA . ALA A 1 509 ? -8.533 13.916 17.075 1.00 88.94 509 ALA A CA 1
ATOM 4033 C C . ALA A 1 509 ? -7.524 15.062 17.273 1.00 88.94 509 ALA A C 1
ATOM 4035 O O . ALA A 1 509 ? -6.974 15.564 16.297 1.00 88.94 509 ALA A O 1
ATOM 4036 N N . GLN A 1 510 ? -7.263 15.458 18.523 1.00 90.25 510 GLN A N 1
ATOM 4037 C CA . GLN A 1 510 ? -6.237 16.450 18.853 1.00 90.25 510 GLN A CA 1
ATOM 4038 C C . GLN A 1 510 ? -4.834 15.921 18.539 1.00 90.25 510 GLN A C 1
ATOM 4040 O O . GLN A 1 510 ? -4.108 16.580 17.805 1.00 90.25 510 GLN A O 1
ATOM 4045 N N . ALA A 1 511 ? -4.500 14.703 18.979 1.00 89.38 511 ALA A N 1
ATOM 4046 C CA . ALA A 1 511 ? -3.206 14.078 18.703 1.00 89.38 511 ALA A CA 1
ATOM 4047 C C . ALA A 1 511 ? -2.909 13.978 17.195 1.00 89.38 511 ALA A C 1
ATOM 4049 O O . ALA A 1 511 ? -1.832 14.375 16.762 1.00 89.38 511 ALA A O 1
ATOM 4050 N N . ILE A 1 512 ? -3.877 13.542 16.375 1.00 85.75 512 ILE A N 1
ATOM 4051 C CA . ILE A 1 512 ? -3.730 13.510 14.907 1.00 85.75 512 ILE A CA 1
ATOM 4052 C C . ILE A 1 512 ? -3.434 14.913 14.354 1.00 85.75 512 ILE A C 1
ATOM 4054 O O . ILE A 1 512 ? -2.516 15.078 13.556 1.00 85.75 512 ILE A O 1
ATOM 4058 N N . LEU A 1 513 ? -4.184 15.933 14.787 1.00 83.50 513 LEU A N 1
ATOM 4059 C CA . LEU A 1 513 ? -3.974 17.311 14.336 1.00 83.50 513 LEU A CA 1
ATOM 4060 C C . LEU A 1 513 ? -2.638 17.898 14.796 1.00 83.50 513 LEU A C 1
ATOM 4062 O O . LEU A 1 513 ? -2.113 18.770 14.115 1.00 83.50 513 LEU A O 1
ATOM 4066 N N . ASP A 1 514 ? -2.111 17.479 15.941 1.00 84.31 514 ASP A N 1
ATOM 4067 C CA . ASP A 1 514 ? -0.840 17.984 16.454 1.00 84.31 514 ASP A CA 1
ATOM 4068 C C . ASP A 1 514 ? 0.345 17.298 15.757 1.00 84.31 514 ASP A C 1
ATOM 4070 O O . ASP A 1 514 ? 1.267 17.996 15.340 1.00 84.31 514 ASP A O 1
ATOM 4074 N N . HIS A 1 515 ? 0.260 15.989 15.483 1.00 80.56 515 HIS A N 1
ATOM 4075 C CA . HIS A 1 515 ? 1.222 15.269 14.637 1.00 80.56 515 HIS A CA 1
ATOM 4076 C C . HIS A 1 515 ? 1.292 15.817 13.201 1.00 80.56 515 HIS A C 1
ATOM 4078 O O . HIS A 1 515 ? 2.376 15.913 12.639 1.00 80.56 515 HIS A O 1
ATOM 4084 N N . LEU A 1 516 ? 0.158 16.230 12.619 1.00 74.44 516 LEU A N 1
ATOM 4085 C CA . LEU A 1 516 ? 0.121 16.842 11.281 1.00 74.44 516 LEU A CA 1
ATOM 4086 C C . LEU A 1 516 ? 0.633 18.296 11.235 1.00 74.44 516 LEU A C 1
ATOM 4088 O O . LEU A 1 516 ? 0.863 18.809 10.145 1.00 74.44 516 LEU A O 1
ATOM 4092 N N . LYS A 1 517 ? 0.776 18.975 12.383 1.00 73.38 517 LYS A N 1
ATOM 4093 C CA . LYS A 1 517 ? 1.304 20.355 12.478 1.00 73.38 517 LYS A CA 1
ATOM 4094 C C . LYS A 1 517 ? 2.777 20.419 12.867 1.00 73.38 517 LYS A C 1
ATOM 4096 O O . LYS A 1 517 ? 3.416 21.436 12.630 1.00 73.38 517 LYS A O 1
ATOM 4101 N N . SER A 1 518 ? 3.304 19.398 13.543 1.00 64.69 518 SER A N 1
ATOM 4102 C CA . SER A 1 518 ? 4.666 19.428 14.093 1.00 64.69 518 SER A CA 1
ATOM 4103 C C . SER A 1 518 ? 5.777 19.364 13.038 1.00 64.69 518 SER A C 1
ATOM 4105 O O . SER A 1 518 ? 6.942 19.501 13.390 1.00 64.69 518 SER A O 1
ATOM 4107 N N . ASP A 1 519 ? 5.424 19.144 11.773 1.00 60.91 519 ASP A N 1
ATOM 4108 C CA . ASP A 1 519 ? 6.329 18.707 10.708 1.00 60.91 519 ASP A CA 1
ATOM 4109 C C . ASP A 1 519 ? 6.066 19.478 9.388 1.00 60.91 519 ASP A C 1
ATOM 4111 O O . ASP A 1 519 ? 5.982 18.922 8.294 1.00 60.91 519 ASP A O 1
ATOM 4115 N N . ASP A 1 520 ? 5.895 20.799 9.517 1.00 53.97 520 ASP A N 1
ATOM 4116 C CA . ASP A 1 520 ? 5.333 21.738 8.519 1.00 53.97 520 ASP A CA 1
ATOM 4117 C C . ASP A 1 520 ? 6.054 21.797 7.144 1.00 53.97 520 ASP A C 1
ATOM 4119 O O . ASP A 1 520 ? 5.519 22.383 6.202 1.00 53.97 520 ASP A O 1
ATOM 4123 N N . GLU A 1 521 ? 7.234 21.176 6.985 1.00 52.16 521 GLU A N 1
ATOM 4124 C CA . GLU A 1 521 ? 7.920 21.035 5.684 1.00 52.16 521 GLU A CA 1
ATOM 4125 C C . GLU A 1 521 ? 7.977 19.589 5.144 1.00 52.16 521 GLU A C 1
ATOM 4127 O O . GLU A 1 521 ? 7.893 19.412 3.926 1.00 52.16 521 GLU A O 1
ATOM 4132 N N . GLN A 1 522 ? 8.064 18.545 5.985 1.00 54.19 522 GLN A N 1
ATOM 4133 C CA . GLN A 1 522 ? 8.159 17.150 5.503 1.00 54.19 522 GLN A CA 1
ATOM 4134 C C . GLN A 1 522 ? 6.779 16.478 5.379 1.00 54.19 522 GLN A C 1
ATOM 4136 O O . GLN A 1 522 ? 6.544 15.700 4.446 1.00 54.19 522 GLN A O 1
ATOM 4141 N N . SER A 1 523 ? 5.808 16.863 6.217 1.00 52.28 523 SER A N 1
ATOM 4142 C CA . SER A 1 523 ? 4.431 16.345 6.188 1.00 52.28 523 SER A CA 1
ATOM 4143 C C . SER A 1 523 ? 3.661 16.684 4.911 1.00 52.28 523 SER A C 1
ATOM 4145 O O . SER A 1 523 ? 2.618 16.083 4.649 1.00 52.28 523 SER A O 1
ATOM 4147 N N . ALA A 1 524 ? 4.182 17.562 4.048 1.00 56.97 524 ALA A N 1
ATOM 4148 C CA . ALA A 1 524 ? 3.642 17.792 2.707 1.00 56.97 524 ALA A CA 1
ATOM 4149 C C . ALA A 1 524 ? 3.508 16.494 1.879 1.00 56.97 524 ALA A C 1
ATOM 4151 O O . ALA A 1 524 ? 2.663 16.427 0.984 1.00 56.97 524 ALA A O 1
ATOM 4152 N N . ILE A 1 525 ? 4.304 15.462 2.188 1.00 61.31 525 ILE A N 1
ATOM 4153 C CA . ILE A 1 525 ? 4.238 14.140 1.552 1.00 61.31 525 ILE A CA 1
ATOM 4154 C C . ILE A 1 525 ? 3.143 13.234 2.143 1.00 61.31 525 ILE A C 1
ATOM 4156 O O . ILE A 1 525 ? 2.599 12.400 1.426 1.00 61.31 525 ILE A O 1
ATOM 4160 N N . LEU A 1 526 ? 2.786 13.432 3.418 1.00 57.72 526 LEU A N 1
ATOM 4161 C CA . LEU A 1 526 ? 1.683 12.746 4.110 1.00 57.72 526 LEU A CA 1
ATOM 4162 C C . LEU A 1 526 ? 0.323 13.406 3.814 1.00 57.72 526 LEU A C 1
ATOM 4164 O O . LEU A 1 526 ? -0.717 12.759 3.884 1.00 57.72 526 LEU A O 1
ATOM 4168 N N . LEU A 1 527 ? 0.338 14.700 3.477 1.00 48.19 527 LEU A N 1
ATOM 4169 C CA . LEU A 1 527 ? -0.835 15.535 3.192 1.00 48.19 527 LEU A CA 1
ATOM 4170 C C . LEU A 1 527 ? -1.186 15.637 1.693 1.00 48.19 527 LEU A C 1
ATOM 4172 O O . LEU A 1 527 ? -2.192 16.266 1.341 1.00 48.19 527 LEU A O 1
ATOM 4176 N N . LYS A 1 528 ? -0.358 15.081 0.800 1.00 47.56 528 LYS A N 1
ATOM 4177 C CA . LYS A 1 528 ? -0.579 15.069 -0.656 1.00 47.56 528 LYS A CA 1
ATOM 4178 C C . LYS A 1 528 ? -1.542 13.964 -1.059 1.00 47.56 528 LYS A C 1
ATOM 4180 O O . LYS A 1 528 ? -2.664 14.335 -1.454 1.00 47.56 528 LYS A O 1
#

Radius of gyration: 30.53 Å; Cα contacts (8 Å, |Δi|>4): 512; chains: 1; bounding box: 90×56×73 Å

pLDDT: mean 76.88, std 21.99, range [22.25, 98.75]

InterPro domains:
  IPR001138 Zn(2)Cys(6) fungal-type DNA-binding domain [PF00172] (12-43)
  IPR001138 Zn(2)Cys(6) fungal-type DNA-binding domain [PS00463] (13-42)
  IPR001138 Zn(2)Cys(6) fungal-type DNA-binding domain [PS50048] (13-42)
  IPR001138 Zn(2)Cys(6) fungal-type DNA-binding domain [SM00066] (8-54)
  IPR001138 Zn(2)Cys(6) fungal-type DNA-binding domain [cd00067] (9-42)
  IPR007219 Xylanolytic transcriptional activator, regulatory domain [PF04082] (185-411)
  IPR007219 Xylanolytic transcriptional activator, regulatory domain [SM00906] (304-385)
  IPR036864 Zn(2)-C6 fungal-type DNA-binding domain superfamily [G3DSA:4.10.240.10] (11-101)
  IPR036864 Zn(2)-C6 fungal-type DNA-binding domain superfamily [SSF57701] (7-38)

Mean predicted aligned error: 15.81 Å

Secondary structure (DSSP, 8-state):
-------PPPP-S-HHHHHTT-----SSS-HHHHTTT-GGG-----SSTTS-----PPPHHHHHHHHHHHHHHHHHHHHHS-S-------------------SS----HHHHHHHHHHHHTTT--THHHHHHHHHGGGS----------S----GGGGTS-TTS-HHHHHHHHSPPHHHHHHHHHHIIIIIGGGG--S-HHHHHHHHHHHHHHHHTS------HHHHHHHHHHHHHHHHS--HHHHHHHT--HHHHHHHHHHHHHHHHHHHHHTTTTTS--HHHHHHHHHHHHHHHHTT-HHHHHHHHHHHHHHHHHTTGGG-B-TTS-PPPPGGG--HHHHHHHHHHHHHHHHHHHHSTTTTTT--S--GGG--BPPPPS--GGG---SSSPP-PPPTTS--TTHHHHHHHHHHHHHHHHHHHHHS---SHHHHHHHHHHHHHHHTS-GGGS--TT--SHHHHHHHHHHHHHHHHHHHHHHHHHGGGTGGGGT-GGGHHHHHHHHHHHHHHHHHTTTTTTTGGGT--

Foldseek 3Di:
DDDDDDDDDFDQAWPVCVVVVHDFPNPQVTPVCVVVVNSVSTDGDDRPVPPDDDDDDPDPVNVVVVVVVVVVVVVVVVVVPDDDDDDDDDDDDDDDDDPDDPPDDDCDPLNVVLVVLVLLLQLAPQCPVVVCVVVPPPDDDDDPPDPPPPDDDQLCVLVPDPPDDSVVVLLVLDDDPQLLVLLLVCCVLAPCLSQVLDQSVVLVVVVVVVNVCVVPVNPDPDQLLSSLLSLLSLLLSLVLPDPVSCVSNVHDNVCSNVSSSVSNSSSVNSCVVCVCLVDPDSSNLSSLLSVCSVCRNVNNNVVSVVVLVSSLVSLVVVVLLALADLPDPDDDDPCCPQQLSSLSSLSSNLSSVLSQQVCCVVVVLDGDDDPVSRRYDHRAQDESVPRDRPVDRDDGDDLQDDYSCNLVVLSSVLSVLSNVLSVCVVVPPDCVVLVVSLVVLVVSLVVSHPVLPDDPPDPDSVNLNSLVSNLSSLSSSLSVNLVSLSVLLVVLVVDVVSVVSVVSNVVSVVSNVVSCPVCVPSCSSSSD

Organism: NCBI:txid1076256

Sequence (528 aa):
MAELRTSSRPIQSCFQCRKRKIKCNRAYPCAPCMLRGEGGQCKEVDRNAVASGKTAAETLDDVLGRLAILEQTVSKLVSSGNQGKEKEKVKDKEKGRSAIRSSFGVTSTDEDVAMMLEDFAMGHRVNRNRATQDFDTTNNNEDPYMSASPSGGHPLLLLLDPGVNIIARLVAMLPDEMRTRALVQFYFERLEWYSKVLHAPTFISELNVLLMQKSSESVGMVRVSFLGVYFMILCLSLHLIEPYVCERIGIDFSTASELSKRMYSAAQACLHYDDFLGAHSLEHLQCILLMGVYQQNLDEADTHWALLGSAIKIAQNLGMSRLGSESDERTYSATWKSLVKRETARRVWWSLIFNDWSHAAAHNGTYAIHPSQNHTGWPANVNDGDLVDDGRPLRSRPTEEYTEMTFSLTRLRFVVLYREIVDEMQAPTGYSFVGEMDKRLEEMLKGVPEHFITDDNSLAVDEGVKGLELTLCLIMGETRRLRLHRPYLFRGYKDRKYVKSREQCIASAQAILDHLKSDDEQSAILLK

Solvent-accessible surface area (backbone atoms only — not comparable to full-atom values): 31363 Å² total; per-residue (Å²): 141,82,85,85,85,82,80,80,77,80,72,78,57,37,68,67,32,57,78,67,76,47,89,57,77,67,50,72,53,23,63,81,31,45,81,66,76,40,32,93,72,39,58,79,65,74,84,69,73,85,80,67,95,71,88,80,74,84,52,72,64,62,54,52,55,50,48,57,54,48,54,57,49,52,53,55,52,58,72,70,69,79,80,87,86,84,85,89,78,91,85,87,88,87,86,90,83,80,97,80,74,90,86,62,81,83,80,51,85,80,58,49,60,63,45,42,48,44,21,48,58,64,29,28,53,67,49,64,68,53,52,48,65,68,65,55,81,78,68,84,91,76,80,94,72,77,84,72,77,90,83,74,80,61,42,62,63,70,69,70,50,90,91,54,67,49,68,60,54,55,61,68,69,53,72,57,69,70,47,44,53,54,35,52,49,48,25,68,73,74,48,32,65,85,61,61,41,67,49,62,70,61,54,55,51,55,50,52,53,52,53,54,33,70,73,62,77,51,82,63,92,74,58,46,45,58,49,13,34,51,24,36,46,50,14,49,30,32,62,66,53,52,72,71,56,27,62,75,57,71,50,62,73,86,50,27,56,61,54,13,53,51,26,42,33,48,19,52,36,23,45,63,70,58,36,48,92,80,48,74,56,71,40,51,46,43,27,53,56,50,46,34,66,54,30,25,41,66,55,35,48,70,62,38,52,58,50,48,59,49,42,53,51,48,38,51,75,72,46,46,42,58,67,39,44,89,88,48,101,69,90,64,54,84,93,46,59,49,56,47,60,40,50,32,45,35,30,40,44,51,52,48,50,42,55,40,36,61,47,9,65,80,53,84,49,48,65,86,80,57,70,96,64,56,48,43,38,80,64,62,43,49,40,60,94,76,58,60,79,81,81,67,82,83,71,57,53,61,94,92,53,89,38,76,28,46,59,52,54,54,53,51,59,52,30,56,54,49,37,53,51,36,56,42,67,76,60,65,90,71,66,64,61,54,60,52,52,42,50,54,47,50,53,48,58,74,61,54,67,70,81,43,63,72,72,99,78,67,96,46,80,71,57,59,52,32,45,52,49,45,48,47,53,52,32,46,44,32,44,48,48,22,59,66,24,46,92,34,28,77,46,23,81,79,36,79,89,28,33,66,27,30,53,45,30,52,51,26,53,49,51,42,55,48,59,68,56,76,36,83,76,69,43,59,68,51,69,75